Protein AF-A0A534SXE3-F1 (afdb_monomer)

Nearest PDB structures (foldseek):
  2rau-assembly1_A  TM=5.179E-01  e=3.278E-02  Saccharolobus solfataricus P2
  8pzg-assembly2_B  TM=5.056E-01  e=7.813E-01  metagenome
  5yzo-assembly1_D  TM=5.371E-01  e=2.601E+00  Deinococcus radiodurans R1 = ATCC 13939 = DSM 20539
  5cml-assembly1_A  TM=5.671E-01  e=4.028E+00  Rhodothermus marinus
  6ikg-assembly1_D  TM=4.884E-01  e=5.906E+00  Deinococcus radiodurans R1 = ATCC 13939 = DSM 20539

Foldseek 3Di:
DQCVLCVVVVHDDDDDDQADPVLVQWQCPQLVVCLVVLNLVSLCCQQCVVLLVHDNDVVCCVPVNHHTDDDWQLRPLVLLQCALVVLLVSVVVRLVVVQVVDPPLAAEQEAAACSLQSQLQNQLFFPPLVPPDDTDGSLVSYLEYEYEQYQNFFPDDDDWDPLWLQQLQLSNQAFSSLLSNDVVAQTGGSVSPQGDDQVCLCPSQPPPRVSGTDGRDGQFDFDDDVPATPDALSLLSLLSSLLSCCLPFQFPDWRQQQDAPPDPQSHNCSRPRNNVNLCVLDHTAGSCSSVCLQQDQPHPNCVRVVQSHFQFAAFDDQDPNHTGGQGPPNDDGDVVQFDAQDDFDFDPPGAQHGTADRFFHPNLVSCQSRPDSHRSPSGNGHGPSNCSQKWQWFAPDQCWGAIPHIQGGHIFHHPPGDRSRRSNVRMDGDRQDCCCNCVVVVPSVNGGSNCQQVNQHAYEYEHECNENQNACLSNVSSQVSYHFHPAPQAQSPFGQFNACQVVHVRYGDGSDSHRRHHYYYQYNGGSCCLPRGDDDPSNPNNPVVSVVSVSSRD

pLDDT: mean 91.77, std 8.36, range [48.28, 98.69]

Structure (mmCIF, N/CA/C/O backbone):
data_AF-A0A534SXE3-F1
#
_entry.id   AF-A0A534SXE3-F1
#
loop_
_atom_site.group_PDB
_atom_site.id
_atom_site.type_symbol
_atom_site.label_atom_id
_atom_site.label_alt_id
_atom_site.label_comp_id
_atom_site.label_asym_id
_atom_site.label_entity_id
_atom_site.label_seq_id
_atom_site.pdbx_PDB_ins_code
_atom_site.Cartn_x
_atom_site.Cartn_y
_atom_site.Cartn_z
_atom_site.occupancy
_atom_site.B_iso_or_equiv
_atom_site.auth_seq_id
_atom_site.auth_comp_id
_atom_site.auth_asym_id
_atom_site.auth_atom_id
_atom_site.pdbx_PDB_model_num
ATOM 1 N N . MET A 1 1 ? 13.549 -15.861 1.472 1.00 48.28 1 MET A N 1
ATOM 2 C CA . MET A 1 1 ? 14.077 -15.526 2.813 1.00 48.28 1 MET A CA 1
ATOM 3 C C . MET A 1 1 ? 13.264 -16.150 3.933 1.00 48.28 1 MET A C 1
ATOM 5 O O . MET A 1 1 ? 13.771 -17.078 4.537 1.00 48.28 1 MET A O 1
ATOM 9 N N . ILE A 1 2 ? 12.009 -15.732 4.151 1.00 55.50 2 ILE A N 1
ATOM 10 C CA . ILE A 1 2 ? 11.104 -16.307 5.165 1.00 55.50 2 ILE A CA 1
ATOM 11 C C . ILE A 1 2 ? 11.149 -17.856 5.134 1.00 55.50 2 ILE A C 1
ATOM 13 O O . ILE A 1 2 ? 11.570 -18.442 6.128 1.00 55.50 2 ILE A O 1
ATOM 17 N N . PRO A 1 3 ? 10.911 -18.545 3.996 1.00 55.59 3 PRO A N 1
ATOM 18 C CA . PRO A 1 3 ? 10.912 -20.014 3.959 1.00 55.59 3 PRO A CA 1
ATOM 19 C C . PRO A 1 3 ? 12.196 -20.701 4.457 1.00 55.59 3 PRO A C 1
ATOM 21 O O . PRO A 1 3 ? 12.109 -21.744 5.094 1.00 55.59 3 PRO A O 1
ATOM 24 N N . GLY A 1 4 ? 13.380 -20.138 4.183 1.00 53.12 4 GLY A N 1
ATOM 25 C CA . GLY A 1 4 ? 14.660 -20.752 4.556 1.00 53.12 4 GLY A CA 1
ATOM 26 C C . GLY A 1 4 ? 14.903 -20.715 6.064 1.00 53.12 4 GLY A C 1
ATOM 27 O O . GLY A 1 4 ? 15.226 -21.737 6.663 1.00 53.12 4 GLY A O 1
ATOM 28 N N . ALA A 1 5 ? 14.646 -19.567 6.689 1.00 57.00 5 ALA A N 1
ATOM 29 C CA . ALA A 1 5 ? 14.820 -19.403 8.126 1.00 57.00 5 ALA A CA 1
ATOM 30 C C . ALA A 1 5 ? 13.822 -20.229 8.958 1.00 57.00 5 ALA A C 1
ATOM 32 O O . ALA A 1 5 ? 14.201 -20.812 9.974 1.00 57.00 5 ALA A O 1
ATOM 33 N N . PHE A 1 6 ? 12.566 -20.358 8.507 1.00 67.06 6 PHE A N 1
ATOM 34 C CA . PHE A 1 6 ? 11.585 -21.211 9.195 1.00 67.06 6 PHE A CA 1
ATOM 35 C C . PHE A 1 6 ? 11.968 -22.692 9.148 1.00 67.06 6 PHE A C 1
ATOM 37 O O . PHE A 1 6 ? 11.770 -23.404 10.133 1.00 67.06 6 PHE A O 1
ATOM 44 N N . VAL A 1 7 ? 12.580 -23.146 8.048 1.00 63.06 7 VAL A N 1
ATOM 45 C CA . VAL A 1 7 ? 13.113 -24.511 7.943 1.00 63.06 7 VAL A CA 1
ATOM 46 C C . VAL A 1 7 ? 14.243 -24.738 8.950 1.00 63.06 7 VAL A C 1
ATOM 48 O O . VAL A 1 7 ? 14.254 -25.773 9.618 1.00 63.06 7 VAL A O 1
ATOM 51 N N . GLU A 1 8 ? 15.157 -23.778 9.117 1.00 65.75 8 GLU A N 1
ATOM 52 C CA . GLU A 1 8 ? 16.235 -23.867 10.117 1.00 65.75 8 GLU A CA 1
ATOM 53 C C . GLU A 1 8 ? 15.707 -23.946 11.558 1.00 65.75 8 GLU A C 1
ATOM 55 O O . GLU A 1 8 ? 16.319 -24.589 12.412 1.00 65.75 8 GLU A O 1
ATOM 60 N N . GLN A 1 9 ? 14.540 -23.356 11.818 1.00 68.44 9 GLN A N 1
ATOM 61 C CA . GLN A 1 9 ? 13.858 -23.378 13.116 1.00 68.44 9 GLN A CA 1
ATOM 62 C C . GLN A 1 9 ? 12.876 -24.552 13.273 1.00 68.44 9 GLN A C 1
ATOM 64 O O . GLN A 1 9 ? 12.181 -24.646 14.281 1.00 68.44 9 GLN A O 1
ATOM 69 N N . GLY A 1 10 ? 12.816 -25.472 12.304 1.00 75.00 10 GLY A N 1
ATOM 70 C CA . GLY A 1 10 ? 11.970 -26.667 12.372 1.00 75.00 10 GLY A CA 1
ATOM 71 C C . GLY A 1 10 ? 10.471 -26.406 12.186 1.00 75.00 10 GLY A C 1
ATOM 72 O O . GLY A 1 10 ? 9.661 -27.284 12.489 1.00 75.00 10 GLY A O 1
ATOM 73 N N . LEU A 1 11 ? 10.094 -25.230 11.679 1.00 77.38 11 LEU A N 1
ATOM 74 C CA . LEU A 1 11 ? 8.716 -24.875 11.356 1.00 77.38 11 LEU A CA 1
ATOM 75 C C . LEU A 1 11 ? 8.394 -25.257 9.905 1.00 77.38 11 LEU A C 1
ATOM 77 O O . LEU A 1 11 ? 9.184 -25.039 8.987 1.00 77.38 11 LEU A O 1
ATOM 81 N N . VAL A 1 12 ? 7.197 -25.807 9.688 1.00 82.38 12 VAL A N 1
ATOM 82 C CA . VAL A 1 12 ? 6.629 -25.975 8.344 1.00 82.38 12 VAL A CA 1
ATOM 83 C C . VAL A 1 12 ? 5.693 -24.801 8.105 1.00 82.38 12 VAL A C 1
ATOM 85 O O . VAL A 1 12 ? 4.604 -24.757 8.675 1.00 82.38 12 VAL A O 1
ATOM 88 N N . LEU A 1 13 ? 6.141 -23.846 7.293 1.00 84.44 13 LEU A N 1
ATOM 89 C CA . LEU A 1 13 ? 5.366 -22.669 6.922 1.00 84.44 13 LEU A CA 1
ATOM 90 C C . LEU A 1 13 ? 4.881 -22.794 5.479 1.00 84.44 13 LEU A C 1
ATOM 92 O O . LEU A 1 13 ? 5.669 -23.061 4.573 1.00 84.44 13 LEU A O 1
ATOM 96 N N . GLU A 1 14 ? 3.596 -22.533 5.276 1.00 87.56 14 GLU A N 1
ATOM 97 C CA . GLU A 1 14 ? 3.008 -22.316 3.960 1.00 87.56 14 GLU A CA 1
ATOM 98 C C . GLU A 1 14 ? 2.609 -20.843 3.854 1.00 87.56 14 GLU A C 1
ATOM 100 O O . GLU A 1 14 ? 1.950 -20.311 4.748 1.00 87.56 14 GLU A O 1
ATOM 105 N N . ILE A 1 15 ? 3.054 -20.166 2.796 1.00 87.12 15 ILE A N 1
ATOM 106 C CA . ILE A 1 15 ? 2.800 -18.737 2.589 1.00 87.12 15 ILE A CA 1
ATOM 107 C C . ILE A 1 15 ? 1.765 -18.604 1.485 1.00 87.12 15 ILE A C 1
ATOM 109 O O . ILE A 1 15 ? 1.988 -19.052 0.364 1.00 87.12 15 ILE A O 1
ATOM 113 N N . TRP A 1 16 ? 0.656 -17.960 1.819 1.00 89.38 16 TRP A N 1
ATOM 114 C CA . TRP A 1 16 ? -0.415 -17.641 0.891 1.00 89.38 16 TRP A CA 1
ATOM 115 C C . TRP A 1 16 ? -0.392 -16.137 0.653 1.00 89.38 16 TRP A C 1
ATOM 117 O O . TRP A 1 16 ? -0.342 -15.360 1.608 1.00 89.38 16 TRP A O 1
ATOM 127 N N . ALA A 1 17 ? -0.416 -15.729 -0.611 1.00 83.25 17 ALA A N 1
ATOM 128 C CA . ALA A 1 17 ? -0.511 -14.328 -0.984 1.00 83.25 17 ALA A CA 1
ATOM 129 C C . ALA A 1 17 ? -1.948 -14.006 -1.402 1.00 83.25 17 ALA A C 1
ATOM 131 O O . ALA A 1 17 ? -2.598 -14.785 -2.101 1.00 83.25 17 ALA A O 1
ATOM 132 N N . TYR A 1 18 ? -2.438 -12.850 -0.967 1.00 83.69 18 TYR A N 1
ATOM 133 C CA . TYR A 1 18 ? -3.643 -12.254 -1.522 1.00 83.69 18 TYR A CA 1
ATOM 134 C C . TYR A 1 18 ? -3.241 -11.416 -2.739 1.00 83.69 18 TYR A C 1
ATOM 136 O O . TYR A 1 18 ? -2.592 -10.383 -2.586 1.00 83.69 18 TYR A O 1
ATOM 144 N N . ASP A 1 19 ? -3.634 -11.876 -3.925 1.00 81.12 19 ASP A N 1
ATOM 145 C CA . ASP A 1 19 ? -3.498 -11.129 -5.174 1.00 81.12 19 ASP A CA 1
ATOM 146 C C . ASP A 1 19 ? -4.669 -10.150 -5.330 1.00 81.12 19 ASP A C 1
ATOM 148 O O . ASP A 1 19 ? -5.841 -10.535 -5.221 1.00 81.12 19 ASP A O 1
ATOM 152 N N . ARG A 1 20 ? -4.382 -8.866 -5.563 1.00 82.81 20 ARG A N 1
ATOM 153 C CA . ARG A 1 20 ? -5.440 -7.856 -5.665 1.00 82.81 20 ARG A CA 1
ATOM 154 C C . ARG A 1 20 ? -6.196 -8.019 -6.974 1.00 82.81 20 ARG A C 1
ATOM 156 O O . ARG A 1 20 ? -5.620 -8.248 -8.029 1.00 82.81 20 ARG A O 1
ATOM 163 N N . ARG A 1 21 ? -7.505 -7.742 -6.954 1.00 87.00 21 ARG A N 1
ATOM 164 C CA . ARG A 1 21 ? -8.345 -7.730 -8.174 1.00 87.00 21 ARG A CA 1
ATOM 165 C C . ARG A 1 21 ? -7.786 -6.852 -9.299 1.00 87.00 21 ARG A C 1
ATOM 167 O O . ARG A 1 21 ? -8.049 -7.114 -10.467 1.00 87.00 21 ARG A O 1
ATOM 174 N N . THR A 1 22 ? -7.057 -5.800 -8.941 1.00 84.94 22 THR A N 1
ATOM 175 C CA . THR A 1 22 ? -6.398 -4.860 -9.856 1.00 84.94 22 THR A CA 1
ATOM 176 C C . THR A 1 22 ? -5.328 -5.517 -10.713 1.00 84.94 22 THR A C 1
ATOM 178 O O . THR A 1 22 ? -5.100 -5.059 -11.826 1.00 84.94 22 THR A O 1
ATOM 181 N N . ASN A 1 23 ? -4.736 -6.609 -10.242 1.00 83.44 23 ASN A N 1
ATOM 182 C CA . ASN A 1 23 ? -3.618 -7.272 -10.905 1.00 83.44 23 ASN A CA 1
ATOM 183 C C . ASN A 1 23 ? -4.120 -8.073 -12.111 1.00 83.44 23 ASN A C 1
ATOM 185 O O . ASN A 1 23 ? -3.445 -8.199 -13.120 1.00 83.44 23 ASN A O 1
ATOM 189 N N . GLN A 1 24 ? -5.400 -8.457 -12.093 1.00 86.19 24 GLN A N 1
ATOM 190 C CA . GLN A 1 24 ? -6.102 -9.037 -13.241 1.00 86.19 24 GLN A CA 1
ATOM 191 C C . GLN A 1 24 ? -6.325 -8.037 -14.396 1.00 86.19 24 GLN A C 1
ATOM 193 O O . GLN A 1 24 ? -6.834 -8.418 -15.450 1.00 86.19 24 GLN A O 1
ATOM 198 N N . LEU A 1 25 ? -6.003 -6.752 -14.201 1.00 88.50 25 LEU A N 1
ATOM 199 C CA . LEU A 1 25 ? -6.003 -5.734 -15.258 1.00 88.50 25 LEU A CA 1
ATOM 200 C C . LEU A 1 25 ? -4.629 -5.579 -15.914 1.00 88.50 25 LEU A C 1
ATOM 202 O O . LEU A 1 25 ? -4.527 -4.910 -16.942 1.00 88.50 25 LEU A O 1
ATOM 206 N N . GLU A 1 26 ? -3.587 -6.163 -15.324 1.00 87.38 26 GLU A N 1
ATOM 207 C CA . GLU A 1 26 ? -2.242 -6.168 -15.880 1.00 87.38 26 GLU A CA 1
ATOM 208 C C . GLU A 1 26 ? -2.205 -7.146 -17.058 1.00 87.38 26 GLU A C 1
ATOM 210 O O . GLU A 1 26 ? -2.544 -8.325 -16.945 1.00 87.38 26 GLU A O 1
ATOM 215 N N . ASP A 1 27 ? -1.813 -6.652 -18.227 1.00 90.75 27 ASP A N 1
ATOM 216 C CA . ASP A 1 27 ? -1.721 -7.470 -19.430 1.00 90.75 27 ASP A CA 1
ATOM 217 C C . ASP A 1 27 ? -0.323 -8.079 -19.557 1.00 90.75 27 ASP A C 1
ATOM 219 O O . ASP A 1 27 ? 0.555 -7.562 -20.255 1.00 90.75 27 ASP A O 1
ATOM 223 N N . ARG A 1 28 ? -0.118 -9.175 -18.824 1.00 89.56 28 ARG A N 1
ATOM 224 C CA . ARG A 1 28 ? 1.209 -9.756 -18.576 1.00 89.56 28 ARG A CA 1
ATOM 225 C C . ARG A 1 28 ? 1.628 -10.840 -19.559 1.00 89.56 28 ARG A C 1
ATOM 227 O O . ARG A 1 28 ? 2.794 -11.184 -19.612 1.00 89.56 28 ARG A O 1
ATOM 234 N N . VAL A 1 29 ? 0.740 -11.285 -20.449 1.00 92.94 29 VAL A N 1
ATOM 235 C CA . VAL A 1 29 ? 0.995 -12.444 -21.331 1.00 92.94 29 VAL A CA 1
ATOM 236 C C . VAL A 1 29 ? 2.317 -12.353 -22.109 1.00 92.94 29 VAL A C 1
ATOM 238 O O . VAL A 1 29 ? 2.996 -13.360 -22.291 1.00 92.94 29 VAL A O 1
ATOM 241 N N . GLY A 1 30 ? 2.690 -11.174 -22.616 1.00 94.56 30 GLY A N 1
ATOM 242 C CA . GLY A 1 30 ? 3.980 -11.000 -23.296 1.00 94.56 30 GLY A CA 1
ATOM 243 C C . GLY A 1 30 ? 5.178 -10.876 -22.352 1.00 94.56 30 GLY A C 1
ATOM 244 O O . GLY A 1 30 ? 6.283 -11.247 -22.745 1.00 94.56 30 GLY A O 1
ATOM 245 N N . LEU A 1 31 ? 4.961 -10.412 -21.120 1.00 92.75 31 LEU A N 1
ATOM 246 C CA . LEU A 1 31 ? 5.963 -10.393 -20.054 1.00 92.75 31 LEU A CA 1
ATOM 247 C C . LEU A 1 31 ? 6.255 -11.815 -19.562 1.00 92.75 31 LEU A C 1
ATOM 249 O O . LEU A 1 31 ? 7.421 -12.177 -19.525 1.00 92.75 31 LEU A O 1
ATOM 253 N N . ASP A 1 32 ? 5.250 -12.677 -19.386 1.00 93.25 32 ASP A N 1
ATOM 254 C CA . ASP A 1 32 ? 5.457 -14.093 -19.027 1.00 93.25 32 ASP A CA 1
ATOM 255 C C . ASP A 1 32 ? 6.287 -14.828 -20.103 1.00 93.25 32 ASP A C 1
ATOM 257 O O . ASP A 1 32 ? 7.147 -15.668 -19.834 1.00 93.25 32 ASP A O 1
ATOM 261 N N . ILE A 1 33 ? 6.049 -14.497 -21.380 1.00 95.81 33 ILE A N 1
ATOM 262 C CA . ILE A 1 33 ? 6.813 -15.011 -22.528 1.00 95.81 33 ILE A CA 1
ATOM 263 C C . ILE A 1 33 ? 8.265 -14.513 -22.506 1.00 95.81 33 ILE A C 1
ATOM 265 O O . ILE A 1 33 ? 9.160 -15.272 -22.907 1.00 95.81 33 ILE A O 1
ATOM 269 N N . SER A 1 34 ? 8.469 -13.255 -22.108 1.00 95.31 34 SER A N 1
ATOM 270 C CA . SER A 1 34 ? 9.768 -12.592 -21.967 1.00 95.31 34 SER A CA 1
ATOM 271 C C . SER A 1 34 ? 10.557 -13.184 -20.795 1.00 95.31 34 SER A C 1
ATOM 273 O O . SER A 1 34 ? 11.693 -13.611 -21.003 1.00 95.31 34 SER A O 1
ATOM 275 N N . GLU A 1 35 ? 9.931 -13.338 -19.624 1.00 93.81 35 GLU A N 1
ATOM 276 C CA . GLU A 1 35 ? 10.469 -14.011 -18.436 1.00 93.81 35 GLU A CA 1
ATOM 277 C C . GLU A 1 35 ? 10.891 -15.443 -18.771 1.00 93.81 35 GLU A C 1
ATOM 279 O O . GLU A 1 35 ? 12.049 -15.812 -18.578 1.00 93.81 35 GLU A O 1
ATOM 284 N N . ALA A 1 36 ? 9.993 -16.248 -19.352 1.00 94.56 36 ALA A N 1
ATOM 285 C CA . ALA A 1 36 ? 10.265 -17.654 -19.658 1.00 94.56 36 ALA A CA 1
ATOM 286 C C . ALA A 1 36 ? 11.438 -17.859 -20.636 1.00 94.56 36 ALA A C 1
ATOM 288 O O . ALA A 1 36 ? 11.966 -18.969 -20.761 1.00 94.56 36 ALA A O 1
ATOM 289 N N . ARG A 1 37 ? 11.828 -16.809 -21.367 1.00 95.19 37 ARG A N 1
ATOM 290 C CA . ARG A 1 37 ? 12.974 -16.801 -22.285 1.00 95.19 37 ARG A CA 1
ATOM 291 C C . ARG A 1 37 ? 14.192 -16.078 -21.730 1.00 95.19 37 ARG A C 1
ATOM 293 O O . ARG A 1 37 ? 15.254 -16.214 -22.333 1.00 95.19 37 ARG A O 1
ATOM 300 N N . LEU A 1 38 ? 14.035 -15.333 -20.636 1.00 94.88 38 LEU A N 1
ATOM 301 C CA . LEU A 1 38 ? 14.979 -14.317 -20.177 1.00 94.88 38 LEU A CA 1
ATOM 302 C C . LEU A 1 38 ? 15.396 -13.380 -21.323 1.00 94.88 38 LEU A C 1
ATOM 304 O O . LEU A 1 38 ? 16.577 -13.110 -21.521 1.00 94.88 38 LEU A O 1
ATOM 308 N N . ASP A 1 39 ? 14.417 -12.934 -22.117 1.00 97.19 39 ASP A N 1
ATOM 309 C CA . ASP A 1 39 ? 14.646 -12.050 -23.264 1.00 97.19 39 ASP A CA 1
ATOM 310 C C . ASP A 1 39 ? 13.921 -10.711 -23.060 1.00 97.19 39 ASP A C 1
ATOM 312 O O . ASP A 1 39 ? 12.710 -10.628 -23.305 1.00 97.19 39 ASP A O 1
ATOM 316 N N . PRO A 1 40 ? 14.631 -9.650 -22.636 1.00 96.69 40 PRO A N 1
ATOM 317 C CA . PRO A 1 40 ? 14.022 -8.366 -22.314 1.00 96.69 40 PRO A CA 1
ATOM 318 C C . PRO A 1 40 ? 13.522 -7.618 -23.559 1.00 96.69 40 PRO A C 1
ATOM 320 O O . PRO A 1 40 ? 12.646 -6.760 -23.441 1.00 96.69 40 PRO A O 1
ATOM 323 N N . TYR A 1 41 ? 14.007 -7.950 -24.764 1.00 97.62 41 TYR A N 1
ATOM 324 C CA . TYR A 1 41 ? 13.530 -7.323 -26.002 1.00 97.62 41 TYR A CA 1
ATOM 325 C C . TYR A 1 41 ? 12.097 -7.738 -26.335 1.00 97.62 41 TYR A C 1
ATOM 327 O O . TYR A 1 41 ? 11.331 -6.919 -26.845 1.00 97.62 41 TYR A O 1
ATOM 335 N N . VAL A 1 42 ? 11.705 -8.969 -25.984 1.00 98.06 42 VAL A N 1
ATOM 336 C CA . VAL A 1 42 ? 10.309 -9.417 -26.088 1.00 98.06 42 VAL A CA 1
ATOM 337 C C . VAL A 1 42 ? 9.412 -8.580 -25.173 1.00 98.06 42 VAL A C 1
ATOM 339 O O . VAL A 1 42 ? 8.356 -8.125 -25.611 1.00 98.06 42 VAL A O 1
ATOM 342 N N . GLY A 1 43 ? 9.844 -8.322 -23.934 1.00 96.12 43 GLY A N 1
ATOM 343 C CA . GLY A 1 43 ? 9.123 -7.471 -22.985 1.00 96.12 43 GLY A CA 1
ATOM 344 C C . GLY A 1 43 ? 9.032 -6.017 -23.458 1.00 96.12 43 GLY A C 1
ATOM 345 O O . GLY A 1 43 ? 7.959 -5.415 -23.425 1.00 96.12 43 GLY A O 1
ATOM 346 N N . LEU A 1 44 ? 10.125 -5.463 -23.991 1.00 97.75 44 LEU A N 1
ATOM 347 C CA . LEU A 1 44 ? 10.141 -4.114 -24.560 1.00 97.75 44 LEU A CA 1
ATOM 348 C C . LEU A 1 44 ? 9.176 -3.977 -25.752 1.00 97.75 44 LEU A C 1
ATOM 350 O O . LEU A 1 44 ? 8.410 -3.013 -25.812 1.00 97.75 44 LEU A O 1
ATOM 354 N N . ASP A 1 45 ? 9.189 -4.927 -26.696 1.00 98.31 45 ASP A N 1
ATOM 355 C CA . ASP A 1 45 ? 8.271 -4.915 -27.842 1.00 98.31 45 ASP A CA 1
ATOM 356 C C . ASP A 1 45 ? 6.816 -5.121 -27.408 1.00 98.31 45 ASP A C 1
ATOM 358 O O . ASP A 1 45 ? 5.921 -4.432 -27.908 1.00 98.31 45 ASP A O 1
ATOM 362 N N . TRP A 1 46 ? 6.577 -6.005 -26.436 1.00 97.69 46 TRP A N 1
ATOM 363 C CA . TRP A 1 46 ? 5.255 -6.221 -25.856 1.00 97.69 46 TRP A CA 1
ATOM 364 C C . TRP A 1 46 ? 4.658 -4.933 -25.287 1.00 97.69 46 TRP A C 1
ATOM 366 O O . TRP A 1 46 ? 3.511 -4.613 -25.604 1.00 97.69 46 TRP A O 1
ATOM 376 N N . LEU A 1 47 ? 5.427 -4.191 -24.485 1.00 96.12 47 LEU A N 1
ATOM 377 C CA . LEU A 1 47 ? 4.939 -2.999 -23.790 1.00 96.12 47 LEU A CA 1
ATOM 378 C C . LEU A 1 47 ? 4.915 -1.750 -24.679 1.00 96.12 47 LEU A C 1
ATOM 380 O O . LEU A 1 47 ? 3.938 -1.002 -24.646 1.00 96.12 47 LEU A O 1
ATOM 384 N N . PHE A 1 48 ? 5.974 -1.510 -25.461 1.00 97.50 48 PHE A N 1
ATOM 385 C CA . PHE A 1 48 ? 6.231 -0.210 -26.106 1.00 97.50 48 PHE A CA 1
ATOM 386 C C . PHE A 1 48 ? 6.615 -0.307 -27.586 1.00 97.50 48 PHE A C 1
ATOM 388 O O . PHE A 1 48 ? 6.978 0.692 -28.213 1.00 97.50 48 PHE A O 1
ATOM 395 N N . GLY A 1 49 ? 6.538 -1.494 -28.190 1.00 97.25 49 GLY A N 1
ATOM 396 C CA . GLY A 1 49 ? 6.982 -1.692 -29.567 1.00 97.25 49 GLY A CA 1
ATOM 397 C C . GLY A 1 49 ? 6.227 -0.860 -30.605 1.00 97.25 49 GLY A C 1
ATOM 398 O O . GLY A 1 49 ? 6.771 -0.566 -31.667 1.00 97.25 49 GLY A O 1
ATOM 399 N N . THR A 1 50 ? 4.993 -0.430 -30.317 1.00 96.38 50 THR A N 1
ATOM 400 C CA . THR A 1 50 ? 4.239 0.472 -31.204 1.00 96.38 50 THR A CA 1
ATOM 401 C C . THR A 1 50 ? 4.860 1.867 -31.226 1.00 96.38 50 THR A C 1
ATOM 403 O O . THR A 1 50 ? 5.137 2.395 -32.302 1.00 96.38 50 THR A O 1
ATOM 406 N N . GLU A 1 51 ? 5.112 2.447 -30.055 1.00 96.75 51 GLU A N 1
ATOM 407 C CA . GLU A 1 51 ? 5.737 3.757 -29.873 1.00 96.75 51 GLU A CA 1
ATOM 408 C C . GLU A 1 51 ? 7.172 3.787 -30.421 1.00 96.75 51 GLU A C 1
ATOM 410 O O . GLU A 1 51 ? 7.621 4.810 -30.942 1.00 96.75 51 GLU A O 1
ATOM 415 N N . LEU A 1 52 ? 7.861 2.646 -30.359 1.00 97.00 52 LEU A N 1
ATOM 416 C CA . LEU A 1 52 ? 9.223 2.449 -30.862 1.00 97.00 52 LEU A CA 1
ATOM 417 C C . LEU A 1 52 ? 9.287 2.075 -32.353 1.00 97.00 52 LEU A C 1
ATOM 419 O O . LEU A 1 52 ? 10.379 1.996 -32.919 1.00 97.00 52 LEU A O 1
ATOM 423 N N . GLY A 1 53 ? 8.144 1.846 -33.010 1.00 96.56 53 GLY A N 1
ATOM 424 C CA . GLY A 1 53 ? 8.084 1.463 -34.425 1.00 96.56 53 GLY A CA 1
ATOM 425 C C . GLY A 1 53 ? 8.659 0.074 -34.729 1.00 96.56 53 GLY A C 1
ATOM 426 O O . GLY A 1 53 ? 9.090 -0.180 -35.856 1.00 96.56 53 GLY A O 1
ATOM 427 N N . LEU A 1 54 ? 8.680 -0.822 -33.741 1.00 96.81 54 LEU A N 1
ATOM 428 C CA . LEU A 1 54 ? 9.180 -2.186 -33.882 1.00 96.81 54 LEU A CA 1
ATOM 429 C C . LEU A 1 54 ? 8.217 -3.041 -34.711 1.00 96.81 54 LEU A C 1
ATOM 431 O O . LEU A 1 54 ? 6.993 -2.867 -34.687 1.00 96.81 54 LEU A O 1
ATOM 435 N N . THR A 1 55 ? 8.776 -4.008 -35.435 1.00 96.75 55 THR A N 1
ATOM 436 C CA . THR A 1 55 ? 7.976 -5.119 -35.967 1.00 96.75 55 THR A CA 1
ATOM 437 C C . THR A 1 55 ? 7.643 -6.050 -34.810 1.00 96.75 55 THR A C 1
ATOM 439 O O . THR A 1 55 ? 8.528 -6.310 -34.005 1.00 96.75 55 THR A O 1
ATOM 442 N N . LEU A 1 56 ? 6.399 -6.537 -34.744 1.00 98.19 56 LEU A N 1
ATOM 443 C CA . LEU A 1 56 ? 5.987 -7.467 -33.693 1.00 98.19 56 LEU A CA 1
ATOM 444 C C . LEU A 1 56 ? 6.901 -8.698 -33.696 1.00 98.19 56 LEU A C 1
ATOM 446 O O . LEU A 1 56 ? 7.050 -9.347 -34.738 1.00 98.19 56 LEU A O 1
ATOM 450 N N . ASP A 1 57 ? 7.485 -9.002 -32.542 1.00 98.25 57 ASP A N 1
ATOM 451 C CA . ASP A 1 57 ? 8.404 -10.111 -32.354 1.00 98.25 57 ASP A CA 1
ATOM 452 C C . ASP A 1 57 ? 7.745 -11.423 -32.815 1.00 98.25 57 ASP A C 1
ATOM 454 O O . ASP A 1 57 ? 6.568 -11.661 -32.513 1.00 98.25 57 ASP A O 1
ATOM 458 N N . PRO A 1 58 ? 8.455 -12.302 -33.550 1.00 98.31 58 PRO A N 1
ATOM 459 C CA . PRO A 1 58 ? 7.886 -13.554 -34.039 1.00 98.31 58 PRO A CA 1
ATOM 460 C C . PRO A 1 58 ? 7.260 -14.430 -32.950 1.00 98.31 58 PRO A C 1
ATOM 462 O O . PRO A 1 58 ? 6.291 -15.139 -33.223 1.00 98.31 58 PRO A O 1
ATOM 465 N N . VAL A 1 59 ? 7.785 -14.395 -31.724 1.00 97.88 59 VAL A N 1
ATOM 466 C CA . VAL A 1 59 ? 7.234 -15.130 -30.585 1.00 97.88 59 VAL A CA 1
ATOM 467 C C . VAL A 1 59 ? 5.915 -14.517 -30.127 1.00 97.88 59 VAL A C 1
ATOM 469 O O . VAL A 1 59 ? 4.959 -15.257 -29.886 1.00 97.88 59 VAL A O 1
ATOM 472 N N . LEU A 1 60 ? 5.826 -13.187 -30.051 1.00 98.19 60 LEU A N 1
ATOM 473 C CA . LEU A 1 60 ? 4.570 -12.502 -29.742 1.00 98.19 60 LEU A CA 1
ATOM 474 C C . LEU A 1 60 ? 3.544 -12.729 -30.856 1.00 98.19 60 LEU A C 1
ATOM 476 O O . LEU A 1 60 ? 2.385 -13.011 -30.564 1.00 98.19 60 LEU A O 1
ATOM 480 N N . ALA A 1 61 ? 3.968 -12.696 -32.122 1.00 98.06 61 ALA A N 1
ATOM 481 C CA . ALA A 1 61 ? 3.129 -12.998 -33.280 1.00 98.06 61 ALA A CA 1
ATOM 482 C C . ALA A 1 61 ? 2.604 -14.447 -33.272 1.00 98.06 61 ALA A C 1
ATOM 484 O O . ALA A 1 61 ? 1.456 -14.692 -33.639 1.00 98.06 61 ALA A O 1
ATOM 485 N N . ALA A 1 62 ? 3.426 -15.410 -32.845 1.00 97.50 62 ALA A N 1
ATOM 486 C CA . ALA A 1 62 ? 3.036 -16.815 -32.724 1.00 97.50 62 ALA A CA 1
ATOM 487 C C . ALA A 1 62 ? 2.169 -17.107 -31.484 1.00 97.50 62 ALA A C 1
ATOM 489 O O . ALA A 1 62 ? 1.433 -18.094 -31.483 1.00 97.50 62 ALA A O 1
ATOM 490 N N . GLY A 1 63 ? 2.281 -16.286 -30.436 1.00 95.94 63 GLY A N 1
ATOM 491 C CA . GLY A 1 63 ? 1.509 -16.387 -29.199 1.00 95.94 63 GLY A CA 1
ATOM 492 C C . GLY A 1 63 ? 0.277 -15.471 -29.206 1.00 95.94 63 GLY A C 1
ATOM 493 O O . GLY A 1 63 ? -0.691 -15.768 -29.909 1.00 95.94 63 GLY A O 1
ATOM 494 N N . PRO A 1 64 ? 0.266 -14.374 -28.420 1.00 96.38 64 PRO A N 1
ATOM 495 C CA . PRO A 1 64 ? -0.900 -13.494 -28.289 1.00 96.38 64 PRO A CA 1
ATOM 496 C C . PRO A 1 64 ? -1.270 -12.745 -29.584 1.00 96.38 64 PRO A C 1
ATOM 498 O O . PRO A 1 64 ? -2.395 -12.262 -29.707 1.00 96.38 64 PRO A O 1
ATOM 501 N N . ASN A 1 65 ? -0.344 -12.644 -30.543 1.00 97.62 65 ASN A N 1
ATOM 502 C CA . ASN A 1 65 ? -0.470 -11.931 -31.816 1.00 97.62 65 ASN A CA 1
ATOM 503 C C . ASN A 1 65 ? -0.963 -10.478 -31.667 1.00 97.62 65 ASN A C 1
ATOM 505 O O . ASN A 1 65 ? -1.785 -9.987 -32.444 1.00 97.62 65 ASN A O 1
ATOM 509 N N . ARG A 1 66 ? -0.482 -9.804 -30.618 1.00 97.56 66 ARG A N 1
ATOM 510 C CA . ARG A 1 66 ? -0.764 -8.406 -30.267 1.00 97.56 66 ARG A CA 1
ATOM 511 C C . ARG A 1 66 ? 0.320 -7.879 -29.319 1.00 97.56 66 ARG A C 1
ATOM 513 O O . ARG A 1 66 ? 1.221 -8.627 -28.952 1.00 97.56 66 ARG A O 1
ATOM 520 N N . ARG A 1 67 ? 0.193 -6.614 -28.920 1.00 96.94 67 ARG A N 1
ATOM 521 C CA . ARG A 1 67 ? 0.952 -5.975 -27.832 1.00 96.94 67 ARG A CA 1
ATOM 522 C C . ARG A 1 67 ? 0.076 -5.768 -26.596 1.00 96.94 67 ARG A C 1
ATOM 524 O O . ARG A 1 67 ? -1.133 -6.030 -26.664 1.00 96.94 67 ARG A O 1
ATOM 531 N N . ALA A 1 68 ? 0.694 -5.302 -25.514 1.00 95.00 68 ALA A N 1
ATOM 532 C CA . ALA A 1 68 ? 0.048 -4.996 -24.247 1.00 95.00 68 ALA A CA 1
ATOM 533 C C . ALA A 1 68 ? -1.086 -3.974 -24.401 1.00 95.00 68 ALA A C 1
ATOM 535 O O . ALA A 1 68 ? -1.013 -3.039 -25.205 1.00 95.00 68 ALA A O 1
ATOM 536 N N . VAL A 1 69 ? -2.124 -4.138 -23.587 1.00 93.19 69 VAL A N 1
ATOM 537 C CA . VAL A 1 69 ? -3.208 -3.176 -23.408 1.00 93.19 69 VAL A CA 1
ATOM 538 C C . VAL A 1 69 ? -3.065 -2.536 -22.035 1.00 93.19 69 VAL A C 1
ATOM 540 O O . VAL A 1 69 ? -3.098 -3.217 -21.016 1.00 93.19 69 VAL A O 1
ATOM 543 N N . PHE A 1 70 ? -2.958 -1.209 -22.017 1.00 91.06 70 PHE A N 1
ATOM 544 C CA . PHE A 1 70 ? -3.059 -0.411 -20.801 1.00 91.06 70 PHE A CA 1
ATOM 545 C C . PHE A 1 70 ? -4.427 0.259 -20.762 1.00 91.06 70 PHE A C 1
ATOM 547 O O . PHE A 1 70 ? -4.842 0.870 -21.746 1.00 91.06 70 PHE A O 1
ATOM 554 N N . TYR A 1 71 ? -5.104 0.153 -19.625 1.00 91.69 71 TYR A N 1
ATOM 555 C CA . TYR A 1 71 ? -6.393 0.793 -19.387 1.00 91.69 71 TYR A CA 1
ATOM 556 C C . TYR A 1 71 ? -6.218 2.183 -18.781 1.00 91.69 71 TYR A C 1
ATOM 558 O O . TYR A 1 71 ? -5.438 2.342 -17.840 1.00 91.69 71 TYR A O 1
ATOM 566 N N . ASP A 1 72 ? -6.987 3.155 -19.270 1.00 90.44 72 ASP A N 1
ATOM 567 C CA . ASP A 1 72 ? -7.148 4.463 -18.643 1.00 90.44 72 ASP A CA 1
ATOM 568 C C . ASP A 1 72 ? -8.246 4.428 -17.569 1.00 90.44 72 ASP A C 1
ATOM 570 O O . ASP A 1 72 ? -9.081 3.524 -17.501 1.00 90.44 72 ASP A O 1
ATOM 574 N N . SER A 1 73 ? -8.310 5.463 -16.726 1.00 90.69 73 SER A N 1
ATOM 575 C CA . SER A 1 73 ? -9.313 5.543 -15.649 1.00 90.69 73 SER A CA 1
ATOM 576 C C . SER A 1 73 ? -10.765 5.385 -16.129 1.00 90.69 73 SER A C 1
ATOM 578 O O . SER A 1 73 ? -11.582 4.770 -15.448 1.00 90.69 73 SER A O 1
ATOM 580 N N . THR A 1 74 ? -11.101 5.904 -17.310 1.00 94.12 74 THR A N 1
ATOM 581 C CA . THR A 1 74 ? -12.458 5.831 -17.876 1.00 94.12 74 THR A CA 1
ATOM 582 C C . THR A 1 74 ? -12.795 4.464 -18.484 1.00 94.12 74 THR A C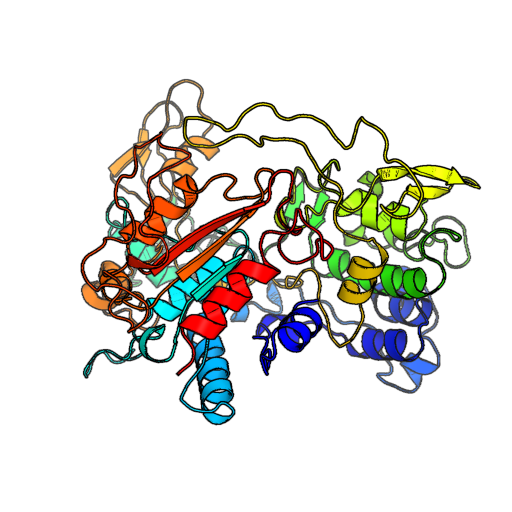 1
ATOM 584 O O . THR A 1 74 ? -13.984 4.177 -18.701 1.00 94.12 74 THR A O 1
ATOM 587 N N . ASP A 1 75 ? -11.792 3.612 -18.723 1.00 94.88 75 ASP A N 1
ATOM 588 C CA . ASP A 1 75 ? -11.963 2.223 -19.166 1.00 94.88 75 ASP A CA 1
ATOM 589 C C . ASP A 1 75 ? -12.343 1.310 -17.999 1.00 94.88 75 ASP A C 1
ATOM 591 O O . ASP A 1 75 ? -13.138 0.382 -18.164 1.00 94.88 75 ASP A O 1
ATOM 595 N N . VAL A 1 76 ? -11.846 1.624 -16.797 1.00 94.12 76 VAL A N 1
ATOM 596 C CA . VAL A 1 76 ? -12.020 0.818 -15.578 1.00 94.12 76 VAL A CA 1
ATOM 597 C C . VAL A 1 76 ? -12.739 1.555 -14.431 1.00 94.12 76 VAL A C 1
ATOM 599 O O . VAL A 1 76 ? -12.348 1.439 -13.268 1.00 94.12 76 VAL A O 1
ATOM 602 N N . PRO A 1 77 ? -13.857 2.270 -14.682 1.00 93.81 77 PRO A N 1
ATOM 603 C CA . PRO A 1 77 ? -14.567 3.019 -13.640 1.00 93.81 77 PRO A CA 1
ATOM 604 C C . PRO A 1 77 ? -15.138 2.115 -12.540 1.00 93.81 77 PRO A C 1
ATOM 606 O O . PRO A 1 77 ? -15.402 2.571 -11.432 1.00 93.81 77 PRO A O 1
ATOM 609 N N . PHE A 1 78 ? -15.322 0.822 -12.824 1.00 92.06 78 PHE A N 1
ATOM 610 C CA . PHE A 1 78 ? -15.846 -0.156 -11.873 1.00 92.06 78 PHE A CA 1
ATOM 611 C C . PHE A 1 78 ? -14.923 -0.376 -10.667 1.00 92.06 78 PHE A C 1
ATOM 613 O O . PHE A 1 78 ? -15.409 -0.819 -9.628 1.00 92.06 78 PHE A O 1
ATOM 620 N N . ILE A 1 79 ? -13.632 -0.031 -10.771 1.00 90.88 79 ILE A N 1
ATOM 621 C CA . ILE A 1 79 ? -12.676 -0.082 -9.653 1.00 90.88 79 ILE A CA 1
ATOM 622 C C . ILE A 1 79 ? -13.108 0.846 -8.508 1.00 90.88 79 ILE A C 1
ATOM 624 O O . ILE A 1 79 ? -12.843 0.551 -7.345 1.00 90.88 79 ILE A O 1
ATOM 628 N N . ALA A 1 80 ? -13.865 1.911 -8.799 1.00 89.12 80 ALA A N 1
ATOM 629 C CA . ALA A 1 80 ? -14.466 2.778 -7.784 1.00 89.12 80 ALA A CA 1
ATOM 630 C C . ALA A 1 80 ? -15.322 2.013 -6.754 1.00 89.12 80 ALA A C 1
ATOM 632 O O . ALA A 1 80 ? -15.488 2.476 -5.628 1.00 89.12 80 ALA A O 1
ATOM 633 N N . ASN A 1 81 ? -15.837 0.834 -7.120 1.00 88.12 81 ASN A N 1
ATOM 634 C CA . ASN A 1 81 ? -16.650 -0.012 -6.245 1.00 88.12 81 ASN A CA 1
ATOM 635 C C . ASN A 1 81 ? -15.823 -1.027 -5.440 1.00 88.12 81 ASN A C 1
ATOM 637 O O . ASN A 1 81 ? -16.379 -1.790 -4.651 1.00 88.12 81 ASN A O 1
ATOM 641 N N . TRP A 1 82 ? -14.504 -1.081 -5.630 1.00 91.19 82 TRP A N 1
ATOM 642 C CA . TRP A 1 82 ? -13.614 -1.937 -4.848 1.00 91.19 82 TRP A CA 1
ATOM 643 C C . TRP A 1 82 ? -13.241 -1.210 -3.556 1.00 91.19 82 TRP A C 1
ATOM 645 O O . TRP A 1 82 ? -12.164 -0.626 -3.437 1.00 91.19 82 TRP A O 1
ATOM 655 N N . THR A 1 83 ? -14.185 -1.184 -2.613 1.00 91.12 83 THR A N 1
ATOM 656 C CA . THR A 1 83 ? -14.016 -0.571 -1.287 1.00 91.12 83 THR A CA 1
ATOM 657 C C . THR A 1 83 ? -13.084 -1.392 -0.401 1.00 91.12 83 THR A C 1
ATOM 659 O O . THR A 1 83 ? -12.889 -2.577 -0.675 1.00 91.12 83 THR A O 1
ATOM 662 N N . PRO A 1 84 ? -12.567 -0.841 0.714 1.00 91.75 84 PRO A N 1
ATOM 663 C CA . PRO A 1 84 ? -11.788 -1.625 1.674 1.00 91.75 84 PRO A CA 1
ATOM 664 C C . PRO A 1 84 ? -12.503 -2.896 2.175 1.00 91.75 84 PRO A C 1
ATOM 666 O O . PRO A 1 84 ? -11.839 -3.905 2.399 1.00 91.75 84 PRO A O 1
ATOM 669 N N . LEU A 1 85 ? -13.841 -2.906 2.254 1.00 95.38 85 LEU A N 1
ATOM 670 C CA . LEU A 1 85 ? -14.612 -4.112 2.578 1.00 95.38 85 LEU A CA 1
ATOM 671 C C . LEU A 1 85 ? -14.509 -5.197 1.496 1.00 95.38 85 LEU A C 1
ATOM 673 O O . LEU A 1 85 ? -14.494 -6.383 1.821 1.00 95.38 85 LEU A O 1
ATOM 677 N N . VAL A 1 86 ? -14.426 -4.828 0.213 1.00 93.62 86 VAL A N 1
ATOM 678 C CA . VAL A 1 86 ? -14.166 -5.796 -0.868 1.00 93.62 86 VAL A CA 1
ATOM 679 C C . VAL A 1 86 ? -12.816 -6.474 -0.642 1.00 93.62 86 VAL A C 1
ATOM 681 O O . VAL A 1 86 ? -12.759 -7.700 -0.654 1.00 93.62 86 VAL A O 1
ATOM 684 N N . PHE A 1 87 ? -11.775 -5.700 -0.319 1.00 92.31 87 PHE A N 1
ATOM 685 C CA . PHE A 1 87 ? -10.455 -6.245 0.019 1.00 92.31 87 PHE A CA 1
ATOM 686 C C . PHE A 1 87 ? -10.514 -7.161 1.248 1.00 92.31 87 PHE A C 1
ATOM 688 O O . PHE A 1 87 ? -9.953 -8.251 1.220 1.00 92.31 87 PHE A O 1
ATOM 695 N N . ALA A 1 88 ? -11.243 -6.781 2.304 1.00 96.06 88 ALA A N 1
ATOM 696 C CA . ALA A 1 88 ? -11.421 -7.639 3.476 1.00 96.06 88 ALA A CA 1
ATOM 697 C C . ALA A 1 88 ? -12.107 -8.972 3.127 1.00 96.06 88 ALA A C 1
ATOM 699 O O . ALA A 1 88 ? -11.722 -10.007 3.658 1.00 96.06 88 ALA A O 1
ATOM 700 N N . ARG A 1 89 ? -13.089 -8.973 2.215 1.00 96.44 89 ARG A N 1
ATOM 701 C CA . ARG A 1 89 ? -13.768 -10.196 1.747 1.00 96.44 89 ARG A CA 1
ATOM 702 C C . ARG A 1 89 ? -12.881 -11.074 0.870 1.00 96.44 89 ARG A C 1
ATOM 704 O O . ARG A 1 89 ? -13.017 -12.292 0.915 1.00 96.44 89 ARG A O 1
ATOM 711 N N . ASP A 1 90 ? -12.002 -10.475 0.077 1.00 95.06 90 ASP A N 1
ATOM 712 C CA . ASP A 1 90 ? -11.046 -11.235 -0.727 1.00 95.06 90 ASP A CA 1
ATOM 713 C C . ASP A 1 90 ? -9.981 -11.883 0.168 1.00 95.06 90 ASP A C 1
ATOM 715 O O . ASP A 1 90 ? -9.689 -13.068 0.018 1.00 95.06 90 ASP A O 1
ATOM 719 N N . ILE A 1 91 ? -9.492 -11.148 1.174 1.00 96.44 91 ILE A N 1
ATOM 720 C CA . ILE A 1 91 ? -8.625 -11.698 2.226 1.00 96.44 91 ILE A CA 1
ATOM 721 C C . ILE A 1 91 ? -9.347 -12.823 2.983 1.00 96.44 91 ILE A C 1
ATOM 723 O O . ILE A 1 91 ? -8.739 -13.857 3.230 1.00 96.44 91 ILE A O 1
ATOM 727 N N . ASP A 1 92 ? -10.640 -12.674 3.294 1.00 97.81 92 ASP A N 1
ATOM 728 C CA . ASP A 1 92 ? -11.448 -13.711 3.962 1.00 97.81 92 ASP A CA 1
ATOM 729 C C . ASP A 1 92 ? -11.483 -15.024 3.176 1.00 97.81 92 ASP A C 1
ATOM 731 O O . ASP A 1 92 ? -11.341 -16.096 3.758 1.00 97.81 92 ASP A O 1
ATOM 735 N N . ALA A 1 93 ? -11.596 -14.948 1.847 1.00 96.25 93 ALA A N 1
ATOM 736 C CA . ALA A 1 93 ? -11.565 -16.128 0.988 1.00 96.25 93 ALA A CA 1
ATOM 737 C C . ALA A 1 93 ? -10.195 -16.830 1.009 1.00 96.25 93 ALA A C 1
ATOM 739 O O . ALA A 1 93 ? -10.139 -18.061 1.015 1.00 96.25 93 ALA A O 1
ATOM 740 N N . VAL A 1 94 ? -9.097 -16.066 1.047 1.00 95.81 94 VAL A N 1
ATOM 741 C CA . VAL A 1 94 ? -7.737 -16.620 1.171 1.00 95.81 94 VAL A CA 1
ATOM 742 C C . VAL A 1 94 ? -7.521 -17.223 2.559 1.00 95.81 94 VAL A C 1
ATOM 744 O O . VAL A 1 94 ? -6.969 -18.315 2.663 1.00 95.81 94 VAL A O 1
ATOM 747 N N . VAL A 1 95 ? -7.998 -16.563 3.619 1.00 97.31 95 VAL A N 1
ATOM 748 C CA . VAL A 1 95 ? -7.933 -17.081 4.994 1.00 97.31 95 VAL A CA 1
ATOM 749 C C . VAL A 1 95 ? -8.722 -18.382 5.124 1.00 97.31 95 VAL A C 1
ATOM 751 O O . VAL A 1 95 ? -8.196 -19.334 5.690 1.00 97.31 95 VAL A O 1
ATOM 754 N N . ASP A 1 96 ? -9.927 -18.470 4.556 1.00 96.62 96 ASP A N 1
ATOM 755 C CA . ASP A 1 96 ? -10.723 -19.705 4.563 1.00 96.62 96 ASP A CA 1
ATOM 756 C C . ASP A 1 96 ? -10.031 -20.841 3.789 1.00 96.62 96 ASP A C 1
ATOM 758 O O . ASP A 1 96 ? -10.064 -21.999 4.212 1.00 96.62 96 ASP A O 1
ATOM 762 N N . ALA A 1 97 ? -9.377 -20.528 2.666 1.00 95.94 97 ALA A N 1
ATOM 763 C CA . ALA A 1 97 ? -8.617 -21.513 1.899 1.00 95.94 97 ALA A CA 1
ATOM 764 C C . ALA A 1 97 ? -7.369 -22.000 2.655 1.00 95.94 97 ALA A C 1
ATOM 766 O O . ALA A 1 97 ? -7.114 -23.206 2.700 1.00 95.94 97 ALA A O 1
ATOM 767 N N . ALA A 1 98 ? -6.634 -21.085 3.292 1.00 94.75 98 ALA A N 1
ATOM 768 C CA . ALA A 1 98 ? -5.483 -21.413 4.125 1.00 94.75 98 ALA A CA 1
ATOM 769 C C . ALA A 1 98 ? -5.902 -22.241 5.349 1.00 94.75 98 ALA A C 1
ATOM 771 O O . ALA A 1 98 ? -5.277 -23.258 5.642 1.00 94.75 98 ALA A O 1
ATOM 772 N N . ASP A 1 99 ? -6.995 -21.868 6.022 1.00 94.62 99 ASP A N 1
ATOM 773 C CA . ASP A 1 99 ? -7.538 -22.597 7.172 1.00 94.62 99 ASP A CA 1
ATOM 774 C C . ASP A 1 99 ? -7.878 -24.053 6.824 1.00 94.62 99 ASP A C 1
ATOM 776 O O . ASP A 1 99 ? -7.568 -24.972 7.583 1.00 94.62 99 ASP A O 1
ATOM 780 N N . ALA A 1 100 ? -8.438 -24.280 5.632 1.00 94.88 100 ALA A N 1
ATOM 781 C CA . ALA A 1 100 ? -8.744 -25.618 5.137 1.00 94.88 100 ALA A CA 1
ATOM 782 C C . ALA A 1 100 ? -7.495 -26.468 4.823 1.00 94.88 100 ALA A C 1
ATOM 784 O O . ALA A 1 100 ? -7.586 -27.700 4.811 1.00 94.88 100 ALA A O 1
ATOM 785 N N . ALA A 1 101 ? -6.348 -25.838 4.548 1.00 92.00 101 ALA A N 1
ATOM 786 C CA . ALA A 1 101 ? -5.091 -26.513 4.225 1.00 92.00 101 ALA A CA 1
ATOM 787 C C . ALA A 1 101 ? -4.241 -26.828 5.470 1.00 92.00 101 ALA A C 1
ATOM 789 O O . ALA A 1 101 ? -3.533 -27.841 5.504 1.00 92.00 101 ALA A O 1
ATOM 790 N N . VAL A 1 102 ? -4.313 -25.985 6.504 1.00 89.94 102 VAL A N 1
ATOM 791 C CA . VAL A 1 102 ? -3.467 -26.106 7.699 1.00 89.94 102 VAL A CA 1
ATOM 792 C C . VAL A 1 102 ? -4.039 -27.060 8.750 1.00 89.94 102 VAL A C 1
ATOM 794 O O . VAL A 1 102 ? -5.220 -27.399 8.793 1.00 89.94 102 VAL A O 1
ATOM 797 N N . ARG A 1 103 ? -3.171 -27.502 9.665 1.00 83.12 103 ARG A N 1
ATOM 798 C CA . ARG A 1 103 ? -3.585 -28.231 10.872 1.00 83.12 103 ARG A CA 1
ATOM 799 C C . ARG A 1 103 ? -3.910 -27.246 11.990 1.00 83.12 103 ARG A C 1
ATOM 801 O O . ARG A 1 103 ? -3.275 -26.199 12.095 1.00 83.12 103 ARG A O 1
ATOM 808 N N . ASN A 1 104 ? -4.856 -27.625 12.849 1.00 88.56 104 ASN A N 1
ATOM 809 C CA . ASN A 1 104 ? -5.205 -26.914 14.087 1.00 88.56 104 ASN A CA 1
ATOM 810 C C . ASN A 1 104 ? -5.615 -25.437 13.905 1.00 88.56 104 ASN A C 1
ATOM 812 O O . ASN A 1 104 ? -5.587 -24.669 14.872 1.00 88.56 104 ASN A O 1
ATOM 816 N N . HIS A 1 105 ? -6.037 -25.049 12.695 1.00 92.69 105 HIS A N 1
ATOM 817 C CA . HIS A 1 105 ? -6.434 -23.676 12.370 1.00 92.69 105 HIS A CA 1
ATOM 818 C C . HIS A 1 105 ? -5.321 -22.660 12.690 1.00 92.69 105 HIS A C 1
ATOM 820 O O . HIS A 1 105 ? -5.561 -21.600 13.272 1.00 92.69 105 HIS A O 1
ATOM 826 N N . ASN A 1 106 ? -4.064 -23.023 12.406 1.00 93.62 106 ASN A N 1
ATOM 827 C CA . ASN A 1 106 ? -2.890 -22.179 12.639 1.00 93.62 106 ASN A CA 1
ATOM 828 C C . ASN A 1 106 ? -2.695 -21.184 11.485 1.00 93.62 106 ASN A C 1
ATOM 830 O O . ASN A 1 106 ? -1.731 -21.279 10.729 1.00 93.62 106 ASN A O 1
ATOM 834 N N . VAL A 1 107 ? -3.630 -20.240 11.347 1.00 96.38 107 VAL A N 1
ATOM 835 C CA . VAL A 1 107 ? -3.579 -19.180 10.330 1.00 96.38 107 VAL A CA 1
ATOM 836 C C . VAL A 1 107 ? -3.131 -17.864 10.957 1.00 96.38 107 VAL A C 1
ATOM 838 O O . VAL A 1 107 ? -3.674 -17.421 11.969 1.00 96.38 107 VAL A O 1
ATOM 841 N N . PHE A 1 108 ? -2.153 -17.213 10.335 1.00 97.31 108 PHE A N 1
ATOM 842 C CA . PHE A 1 108 ? -1.656 -15.893 10.716 1.00 97.31 108 PHE A CA 1
ATOM 843 C C . PHE A 1 108 ? -1.827 -14.952 9.532 1.00 97.31 108 PHE A C 1
ATOM 845 O O . PHE A 1 108 ? -1.548 -15.341 8.399 1.00 97.31 108 PHE A O 1
ATOM 852 N N . LEU A 1 109 ? -2.268 -13.720 9.786 1.00 98.00 109 LEU A N 1
ATOM 853 C CA . LEU A 1 109 ? -2.421 -12.720 8.733 1.00 98.00 109 LEU A CA 1
ATOM 854 C C . LEU A 1 109 ? -1.358 -11.640 8.885 1.00 98.00 109 LEU A C 1
ATOM 856 O O . LEU A 1 109 ? -1.254 -11.002 9.935 1.00 98.00 109 LEU A O 1
ATOM 860 N N . GLY A 1 110 ? -0.583 -11.439 7.824 1.00 95.69 110 GLY A N 1
ATOM 861 C CA . GLY A 1 110 ? 0.470 -10.441 7.771 1.00 95.69 110 GLY A CA 1
ATOM 862 C C . GLY A 1 110 ? 0.287 -9.454 6.630 1.00 95.69 110 GLY A C 1
ATOM 863 O O . GLY A 1 110 ? -0.306 -9.785 5.608 1.00 95.69 110 GLY A O 1
ATOM 864 N N . GLY A 1 111 ? 0.810 -8.242 6.798 1.00 93.31 111 GLY A N 1
ATOM 865 C CA . GLY A 1 111 ? 0.864 -7.266 5.715 1.00 93.31 111 GLY A CA 1
ATOM 866 C C . GLY A 1 111 ? 1.996 -6.264 5.897 1.00 93.31 111 GLY A C 1
ATOM 867 O O . GLY A 1 111 ? 2.322 -5.900 7.026 1.00 93.31 111 GLY A O 1
ATOM 868 N N . HIS A 1 112 ? 2.578 -5.819 4.782 1.00 91.81 112 HIS A N 1
ATOM 869 C CA . HIS A 1 112 ? 3.601 -4.772 4.742 1.00 91.81 112 HIS A CA 1
ATOM 870 C C . HIS A 1 112 ? 3.012 -3.422 4.346 1.00 91.81 112 HIS A C 1
ATOM 872 O O . HIS A 1 112 ? 2.112 -3.372 3.507 1.00 91.81 112 HIS A O 1
ATOM 878 N N . SER A 1 113 ? 3.488 -2.325 4.941 1.00 90.62 113 SER A N 1
ATOM 879 C CA . SER A 1 113 ? 3.057 -0.967 4.595 1.00 90.62 113 SER A CA 1
ATOM 880 C C . SER A 1 113 ? 1.538 -0.798 4.739 1.00 90.62 113 SER A C 1
ATOM 882 O O . SER A 1 113 ? 0.972 -1.084 5.798 1.00 90.62 113 SER A O 1
ATOM 884 N N . MET A 1 114 ? 0.830 -0.403 3.678 1.00 85.69 114 MET A N 1
ATOM 885 C CA . MET A 1 114 ? -0.638 -0.365 3.643 1.00 85.69 114 MET A CA 1
ATOM 886 C C . MET A 1 114 ? -1.292 -1.742 3.873 1.00 85.69 114 MET A C 1
ATOM 888 O O . MET A 1 114 ? -2.423 -1.819 4.353 1.00 85.69 114 MET A O 1
ATOM 892 N N . GLY A 1 115 ? -0.573 -2.836 3.612 1.00 90.94 115 GLY A N 1
ATOM 893 C CA . GLY A 1 115 ? -0.953 -4.189 4.012 1.00 90.94 115 GLY A CA 1
ATOM 894 C C . GLY A 1 115 ? -1.218 -4.312 5.512 1.00 90.94 115 GLY A C 1
ATOM 895 O O . GLY A 1 115 ? -2.137 -5.025 5.896 1.00 90.94 115 GLY A O 1
ATOM 896 N N . THR A 1 116 ? -0.516 -3.557 6.369 1.00 94.50 116 THR A N 1
ATOM 897 C CA . THR A 1 116 ? -0.816 -3.523 7.815 1.00 94.50 116 THR A CA 1
ATOM 898 C C . THR A 1 116 ? -2.225 -3.006 8.095 1.00 94.50 116 THR A C 1
ATOM 900 O O . THR A 1 116 ? -2.920 -3.527 8.968 1.00 94.50 116 THR A O 1
ATOM 903 N N . THR A 1 117 ? -2.683 -2.019 7.320 1.00 92.50 117 THR A N 1
ATOM 904 C CA . THR A 1 117 ? -4.041 -1.484 7.412 1.00 92.50 117 THR A CA 1
ATOM 905 C C . THR A 1 117 ? -5.068 -2.484 6.918 1.00 92.50 117 THR A C 1
ATOM 907 O O . THR A 1 117 ? -6.103 -2.631 7.560 1.00 92.50 117 THR A O 1
ATOM 910 N N . PHE A 1 118 ? -4.797 -3.217 5.838 1.00 94.56 118 PHE A N 1
ATOM 911 C CA . PHE A 1 118 ? -5.690 -4.293 5.408 1.00 94.56 118 PHE A CA 1
ATOM 912 C C . PHE A 1 118 ? -5.775 -5.423 6.436 1.00 94.56 118 PHE A C 1
ATOM 914 O O . PHE A 1 118 ? -6.8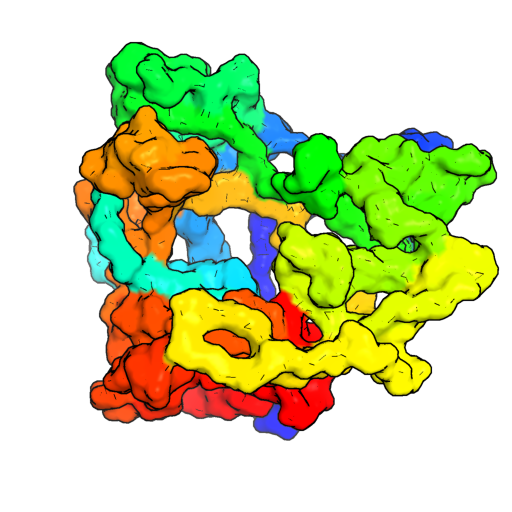80 -5.848 6.761 1.00 94.56 118 PHE A O 1
ATOM 921 N N . THR A 1 119 ? -4.649 -5.834 7.021 1.00 97.44 119 THR A N 1
ATOM 922 C CA . THR A 1 119 ? -4.596 -6.822 8.109 1.00 97.44 119 THR A CA 1
ATOM 923 C C . THR A 1 119 ? -5.420 -6.375 9.318 1.00 97.44 119 THR A C 1
ATOM 925 O O . THR A 1 119 ? -6.257 -7.126 9.821 1.00 97.44 119 THR A O 1
ATOM 928 N N . ALA A 1 120 ? -5.242 -5.127 9.763 1.00 97.88 120 ALA A N 1
ATOM 929 C CA . ALA A 1 120 ? -5.991 -4.560 10.883 1.00 97.88 120 ALA A CA 1
ATOM 930 C C . ALA A 1 120 ? -7.493 -4.420 10.576 1.00 97.88 120 ALA A C 1
ATOM 932 O O . ALA A 1 120 ? -8.333 -4.737 11.425 1.00 97.88 120 ALA A O 1
ATOM 933 N N . ARG A 1 121 ? -7.844 -3.979 9.361 1.00 97.75 121 ARG A N 1
ATOM 934 C CA . ARG A 1 121 ? -9.236 -3.873 8.907 1.00 97.75 121 ARG A CA 1
ATOM 935 C C . ARG A 1 121 ? -9.903 -5.235 8.831 1.00 97.75 121 ARG A C 1
ATOM 937 O O . ARG A 1 121 ? -10.987 -5.387 9.381 1.00 97.75 121 ARG A O 1
ATOM 944 N N . TYR A 1 122 ? -9.251 -6.229 8.236 1.00 98.50 122 TYR A N 1
ATOM 945 C CA . TYR A 1 122 ? -9.750 -7.600 8.194 1.00 98.50 122 TYR A CA 1
ATOM 946 C C . TYR A 1 122 ? -10.066 -8.112 9.604 1.00 98.50 122 TYR A C 1
ATOM 948 O O . TYR A 1 122 ? -11.196 -8.510 9.878 1.00 98.50 122 TYR A O 1
ATOM 956 N N . ALA A 1 123 ? -9.108 -8.005 10.532 1.00 98.56 123 ALA A N 1
ATOM 957 C CA . ALA A 1 123 ? -9.298 -8.440 11.915 1.00 98.56 123 ALA A CA 1
ATOM 958 C C . ALA A 1 123 ? -10.487 -7.731 12.591 1.00 98.56 123 ALA A C 1
ATOM 960 O O . ALA A 1 123 ? -11.248 -8.354 13.329 1.00 98.56 123 ALA A O 1
ATOM 961 N N . SER A 1 124 ? -10.671 -6.444 12.293 1.00 98.50 124 SER A N 1
ATOM 962 C CA . SER A 1 124 ? -11.731 -5.596 12.850 1.00 98.50 124 SER A CA 1
ATOM 963 C C . SER A 1 124 ? -13.083 -5.726 12.135 1.00 98.50 124 SER A C 1
ATOM 965 O O . SER A 1 124 ? -14.073 -5.168 12.616 1.00 98.50 124 SER A O 1
ATOM 967 N N . THR A 1 125 ? -13.141 -6.423 10.997 1.00 98.69 125 THR A N 1
ATOM 968 C CA . THR A 1 125 ? -14.353 -6.563 10.184 1.00 98.69 125 THR A CA 1
ATOM 969 C C . THR A 1 125 ? -15.306 -7.558 10.826 1.00 98.69 125 THR A C 1
ATOM 971 O O . THR A 1 125 ? -14.921 -8.671 11.174 1.00 98.69 125 THR A O 1
ATOM 974 N N . ASP A 1 126 ? -16.571 -7.172 10.948 1.00 98.31 126 ASP A N 1
ATOM 975 C CA . ASP A 1 126 ? -17.673 -8.095 11.167 1.00 98.31 126 ASP A CA 1
ATOM 976 C C . ASP A 1 126 ? -18.236 -8.542 9.815 1.00 98.31 126 ASP A C 1
ATOM 978 O O . ASP A 1 126 ? -18.847 -7.764 9.079 1.00 98.31 126 ASP A O 1
ATOM 982 N N . PHE A 1 127 ? -18.045 -9.812 9.473 1.00 98.19 127 PHE A N 1
ATOM 983 C CA . PHE A 1 127 ? -18.549 -10.359 8.223 1.00 98.19 127 PHE A CA 1
ATOM 984 C C . PHE A 1 127 ? -20.060 -10.637 8.245 1.00 98.19 127 PHE A C 1
ATOM 986 O O . PHE A 1 127 ? -20.616 -10.999 7.206 1.00 98.19 127 PHE A O 1
ATOM 993 N N . ASP A 1 128 ? -20.787 -10.455 9.357 1.00 96.12 128 ASP A N 1
ATOM 994 C CA . ASP A 1 128 ? -22.254 -10.361 9.315 1.00 96.12 128 ASP A CA 1
ATOM 995 C C . ASP A 1 128 ? -22.718 -9.015 8.729 1.00 96.12 128 ASP A C 1
ATOM 997 O O . ASP A 1 128 ? -23.209 -8.114 9.411 1.00 96.12 128 ASP A O 1
ATOM 1001 N N . LEU A 1 129 ? -22.609 -8.903 7.405 1.00 95.31 129 LEU A N 1
ATOM 1002 C CA . LEU A 1 129 ? -23.031 -7.715 6.661 1.00 95.31 129 LEU A CA 1
ATOM 1003 C C . LEU A 1 129 ? -24.555 -7.524 6.663 1.00 95.31 129 LEU A C 1
ATOM 1005 O O . LEU A 1 129 ? -25.037 -6.431 6.372 1.00 95.31 129 LEU A O 1
ATOM 1009 N N . SER A 1 130 ? -25.326 -8.562 7.007 1.00 93.44 130 SER A N 1
ATOM 1010 C CA . SER A 1 130 ? -26.778 -8.445 7.159 1.00 93.44 130 SER A CA 1
ATOM 1011 C C . SER A 1 130 ? -27.162 -7.744 8.465 1.00 93.44 130 SER A C 1
ATOM 1013 O O . SER A 1 130 ? -28.213 -7.105 8.547 1.00 93.44 130 SER A O 1
ATOM 1015 N N . GLY A 1 131 ? -26.306 -7.854 9.488 1.00 88.88 131 GLY A N 1
ATOM 1016 C CA . GLY A 1 131 ? -26.600 -7.467 10.866 1.00 88.88 131 GLY A CA 1
ATOM 1017 C C . GLY A 1 131 ? -27.715 -8.284 11.519 1.00 88.88 131 GLY A C 1
ATOM 1018 O O . GLY A 1 131 ? -28.268 -7.853 12.533 1.00 88.88 131 GLY A O 1
ATOM 1019 N N . ALA A 1 132 ? -28.095 -9.411 10.916 1.00 88.06 132 ALA A N 1
ATOM 1020 C CA . ALA A 1 132 ? -29.111 -10.327 11.399 1.00 88.06 132 ALA A CA 1
ATOM 1021 C C . ALA A 1 132 ? -28.434 -11.584 11.960 1.00 88.06 132 ALA A C 1
ATOM 1023 O O . ALA A 1 132 ? -28.537 -12.674 11.399 1.00 88.06 132 ALA A O 1
ATOM 1024 N N . GLY A 1 133 ? -27.751 -11.443 13.092 1.00 89.94 133 GLY A N 1
ATOM 1025 C CA . GLY A 1 133 ? -27.067 -12.564 13.716 1.00 89.94 133 GLY A CA 1
ATOM 1026 C C . GLY A 1 133 ? -26.017 -12.144 14.735 1.00 89.94 133 GLY A C 1
ATOM 1027 O O . GLY A 1 133 ? -25.865 -10.957 15.032 1.00 89.94 133 GLY A O 1
ATOM 1028 N N . PRO A 1 134 ? -25.318 -13.127 15.327 1.00 95.12 134 PRO A N 1
ATOM 1029 C CA . PRO A 1 134 ? -24.081 -12.848 16.034 1.00 95.12 134 PRO A CA 1
ATOM 1030 C C . PRO A 1 134 ? -23.027 -12.325 15.054 1.00 95.12 134 PRO A C 1
ATOM 1032 O O . PRO A 1 134 ? -22.981 -12.750 13.897 1.00 95.12 134 PRO A O 1
ATOM 1035 N N . ALA A 1 135 ? -22.151 -11.457 15.557 1.00 96.00 135 ALA A N 1
ATOM 1036 C CA . ALA A 1 135 ? -20.994 -10.991 14.810 1.00 96.00 135 ALA A CA 1
ATOM 1037 C C . ALA A 1 135 ? -20.166 -12.171 14.278 1.00 96.00 135 ALA A C 1
ATOM 1039 O O . ALA A 1 135 ? -20.047 -13.214 14.932 1.00 96.00 135 ALA A O 1
ATOM 1040 N N . ARG A 1 136 ? -19.542 -11.977 13.116 1.00 97.56 136 ARG A N 1
ATOM 1041 C CA . ARG A 1 136 ? -18.564 -12.894 12.515 1.00 97.56 136 ARG A CA 1
ATOM 1042 C C . ARG A 1 136 ? -17.227 -12.170 12.340 1.00 97.56 136 ARG A C 1
ATOM 1044 O O . ARG A 1 136 ? -16.911 -11.767 11.222 1.00 97.56 136 ARG A O 1
ATOM 1051 N N . PRO A 1 137 ? -16.465 -11.946 13.425 1.00 97.81 137 PRO A N 1
ATOM 1052 C CA . PRO A 1 137 ? -15.246 -11.153 13.363 1.00 97.81 137 PRO A CA 1
ATOM 1053 C C . PRO A 1 137 ? -14.151 -11.842 12.550 1.00 97.81 137 PRO A C 1
ATOM 1055 O O . PRO A 1 137 ? -13.916 -13.036 12.735 1.00 97.81 137 PRO A O 1
ATOM 1058 N N . GLY A 1 138 ? -13.425 -11.091 11.721 1.00 98.38 138 GLY A N 1
ATOM 1059 C CA . GLY A 1 138 ? -12.285 -11.629 10.972 1.00 98.38 138 GLY A CA 1
ATOM 1060 C C . GLY A 1 138 ? -11.172 -12.162 11.877 1.00 98.38 138 GLY A C 1
ATOM 1061 O O . GLY A 1 138 ? -10.599 -13.214 11.596 1.00 98.38 138 GLY A O 1
ATOM 1062 N N . TYR A 1 139 ? -10.912 -11.507 13.017 1.00 98.38 139 TYR A N 1
ATOM 1063 C CA . TYR A 1 139 ? -9.881 -11.959 13.961 1.00 98.38 139 TYR A CA 1
ATOM 1064 C C . TYR A 1 139 ? -10.155 -13.358 14.537 1.00 98.38 139 TYR A C 1
ATOM 1066 O O . TYR A 1 139 ? -9.213 -14.051 14.908 1.00 98.38 139 TYR A O 1
ATOM 1074 N N . ALA A 1 140 ? -11.419 -13.798 14.582 1.00 97.62 140 ALA A N 1
ATOM 1075 C CA . ALA A 1 140 ? -11.791 -15.104 15.126 1.00 97.62 140 ALA A CA 1
ATOM 1076 C C . ALA A 1 140 ? -11.281 -16.280 14.272 1.00 97.62 140 ALA A C 1
ATOM 1078 O O . ALA A 1 140 ? -11.267 -17.416 14.743 1.00 97.62 140 ALA A O 1
ATOM 1079 N N . LYS A 1 141 ? -10.860 -16.010 13.029 1.00 97.62 141 LYS A N 1
ATOM 1080 C CA . LYS A 1 141 ? -10.260 -16.987 12.110 1.00 97.62 141 LYS A CA 1
ATOM 1081 C C . LYS A 1 141 ? -8.728 -17.035 12.193 1.00 97.62 141 LYS A C 1
ATOM 1083 O O . LYS A 1 141 ? -8.103 -17.771 11.440 1.00 97.62 141 LYS A O 1
ATOM 1088 N N . LEU A 1 142 ? -8.109 -16.222 13.051 1.00 98.06 142 LEU A N 1
ATOM 1089 C CA . LEU A 1 142 ? -6.661 -16.021 13.077 1.00 98.06 142 LEU A CA 1
ATOM 1090 C C . LEU A 1 142 ? -6.059 -16.375 14.441 1.00 98.06 142 LEU A C 1
ATOM 1092 O O . LEU A 1 142 ? -6.691 -16.234 15.485 1.00 98.06 142 LEU A O 1
ATOM 1096 N N . ARG A 1 143 ? -4.788 -16.781 14.434 1.00 97.12 143 ARG A N 1
ATOM 1097 C CA . ARG A 1 143 ? -3.964 -17.001 15.634 1.00 97.12 143 ARG A CA 1
ATOM 1098 C C . ARG A 1 143 ? -3.076 -15.821 15.990 1.00 97.12 143 ARG A C 1
ATOM 1100 O O . ARG A 1 143 ? -2.598 -15.746 17.116 1.00 97.12 143 ARG A O 1
ATOM 1107 N N . GLY A 1 144 ? -2.880 -14.892 15.064 1.00 98.00 144 GLY A N 1
ATOM 1108 C CA . GLY A 1 144 ? -2.149 -13.661 15.316 1.00 98.00 144 GLY A CA 1
ATOM 1109 C C . GLY A 1 144 ? -2.044 -12.775 14.082 1.00 98.00 144 GLY A C 1
ATOM 1110 O O . GLY A 1 144 ? -2.310 -13.216 12.960 1.00 98.00 144 GLY A O 1
ATOM 1111 N N . LEU A 1 145 ? -1.653 -11.523 14.315 1.00 98.62 145 LEU A N 1
ATOM 1112 C CA . LEU A 1 145 ? -1.413 -10.524 13.274 1.00 98.62 145 LEU A CA 1
ATOM 1113 C C . LEU A 1 145 ? 0.077 -10.190 13.179 1.00 98.62 145 LEU A C 1
ATOM 1115 O O . LEU A 1 145 ? 0.747 -10.051 14.203 1.00 98.62 145 LEU A O 1
ATOM 1119 N N . VAL A 1 146 ? 0.566 -10.007 11.953 1.00 98.00 146 VAL A N 1
ATOM 1120 C CA . VAL A 1 146 ? 1.950 -9.613 11.659 1.00 98.00 146 VAL A CA 1
ATOM 1121 C C . VAL A 1 146 ? 1.946 -8.287 10.900 1.00 98.00 146 VAL A C 1
ATOM 1123 O O . VAL A 1 146 ? 1.481 -8.207 9.764 1.00 98.00 146 VAL A O 1
ATOM 1126 N N . LEU A 1 147 ? 2.448 -7.222 11.519 1.00 97.56 147 LEU A N 1
ATOM 1127 C CA . LEU A 1 147 ? 2.524 -5.901 10.895 1.00 97.56 147 LEU A CA 1
ATOM 1128 C C . LEU A 1 147 ? 3.968 -5.587 10.504 1.00 97.56 147 LEU A C 1
ATOM 1130 O O . LEU A 1 147 ? 4.845 -5.518 11.359 1.00 97.56 147 LEU A O 1
ATOM 1134 N N . LEU A 1 148 ? 4.224 -5.394 9.215 1.00 95.12 148 LEU A N 1
ATOM 1135 C CA . LEU A 1 148 ? 5.552 -5.084 8.690 1.00 95.12 148 LEU A CA 1
ATOM 1136 C C . LEU A 1 148 ? 5.547 -3.626 8.218 1.00 95.12 148 LEU A C 1
ATOM 1138 O O . LEU A 1 148 ? 4.887 -3.290 7.243 1.00 95.12 148 LEU A O 1
ATOM 1142 N N . GLU A 1 149 ? 6.251 -2.738 8.912 1.00 92.50 149 GLU A N 1
ATOM 1143 C CA . GLU A 1 149 ? 6.443 -1.343 8.496 1.00 92.50 149 GLU A CA 1
ATOM 1144 C C . GLU A 1 149 ? 5.143 -0.557 8.237 1.00 92.50 149 GLU A C 1
ATOM 1146 O O . GLU A 1 149 ? 4.979 0.133 7.233 1.00 92.50 149 GLU A O 1
ATOM 1151 N N . GLY A 1 150 ? 4.186 -0.635 9.164 1.00 90.00 150 GLY A N 1
ATOM 1152 C CA . GLY A 1 150 ? 2.953 0.143 9.074 1.00 90.00 150 GLY A CA 1
ATOM 1153 C C . GLY A 1 150 ? 2.164 0.187 10.378 1.00 90.00 150 GLY A C 1
ATOM 1154 O O . GLY A 1 150 ? 2.290 -0.682 11.235 1.00 90.00 150 GLY A O 1
ATOM 1155 N N . GLY A 1 151 ? 1.362 1.242 10.541 1.00 89.31 151 GLY A N 1
ATOM 1156 C CA . GLY A 1 151 ? 0.701 1.574 11.809 1.00 89.31 151 GLY A CA 1
ATOM 1157 C C . GLY A 1 151 ? -0.560 0.775 12.138 1.00 89.31 151 GLY A C 1
ATOM 1158 O O . GLY A 1 151 ? -1.127 0.991 13.205 1.00 89.31 151 GLY A O 1
ATOM 1159 N N . GLY A 1 152 ? -1.048 -0.087 11.238 1.00 90.38 152 GLY A N 1
ATOM 1160 C CA . GLY A 1 152 ? -2.324 -0.795 11.395 1.00 90.38 152 GLY A CA 1
ATOM 1161 C C . GLY A 1 152 ? -3.533 0.143 11.281 1.00 90.38 152 GLY A C 1
ATOM 1162 O O . GLY A 1 152 ? -4.201 0.183 10.248 1.00 90.38 152 GLY A O 1
ATOM 1163 N N . GLY A 1 153 ? -3.807 0.935 12.317 1.00 93.69 153 GLY A N 1
ATOM 1164 C CA . GLY A 1 153 ? -4.896 1.911 12.349 1.00 93.69 153 GLY A CA 1
ATOM 1165 C C . GLY A 1 153 ? -5.257 2.346 13.769 1.00 93.69 153 GLY A C 1
ATOM 1166 O O . GLY A 1 153 ? -4.497 2.128 14.707 1.00 93.69 153 GLY A O 1
ATOM 1167 N N . THR A 1 154 ? -6.417 2.981 13.937 1.00 95.56 154 THR A N 1
ATOM 1168 C CA . THR A 1 154 ? -6.898 3.440 15.246 1.00 95.56 154 THR A CA 1
ATOM 1169 C C . THR A 1 154 ? -8.425 3.524 15.310 1.00 95.56 154 THR A C 1
ATOM 1171 O O . THR A 1 154 ? -9.085 3.762 14.300 1.00 95.56 154 THR A O 1
ATOM 1174 N N . THR A 1 155 ? -9.007 3.349 16.494 1.00 95.69 155 THR A N 1
ATOM 1175 C CA . THR A 1 155 ? -10.406 3.702 16.799 1.00 95.69 155 THR A CA 1
ATOM 1176 C C . THR A 1 155 ? -10.526 5.102 17.408 1.00 95.69 155 THR A C 1
ATOM 1178 O O . THR A 1 155 ? -11.628 5.619 17.571 1.00 95.69 155 THR A O 1
ATOM 1181 N N . ALA A 1 156 ? -9.401 5.746 17.733 1.00 90.62 156 ALA A N 1
ATOM 1182 C CA . ALA A 1 156 ? -9.379 7.111 18.237 1.00 90.62 156 ALA A CA 1
ATOM 1183 C C . ALA A 1 156 ? -9.581 8.136 17.110 1.00 90.62 156 ALA A C 1
ATOM 1185 O O . ALA A 1 156 ? -9.197 7.922 15.962 1.00 90.62 156 ALA A O 1
ATOM 1186 N N . GLY A 1 157 ? -10.126 9.298 17.462 1.00 86.50 157 GLY A N 1
ATOM 1187 C CA . GLY A 1 157 ? -10.338 10.401 16.531 1.00 86.50 157 GLY A CA 1
ATOM 1188 C C . GLY A 1 157 ? -11.581 11.205 16.883 1.00 86.50 157 GLY A C 1
ATOM 1189 O O . GLY A 1 157 ? -12.336 10.855 17.790 1.00 86.50 157 GLY A O 1
ATOM 1190 N N . ALA A 1 158 ? -11.788 12.306 16.163 1.00 87.12 158 ALA A N 1
ATOM 1191 C CA . ALA A 1 158 ? -13.060 13.010 16.226 1.00 87.12 158 ALA A CA 1
ATOM 1192 C C . ALA A 1 158 ? -14.166 12.123 15.623 1.00 87.12 158 ALA A C 1
ATOM 1194 O O . ALA A 1 158 ? -13.917 11.479 14.599 1.00 87.12 158 ALA A O 1
ATOM 1195 N N . PRO A 1 159 ? -15.382 12.112 16.199 1.00 92.31 159 PRO A N 1
ATOM 1196 C CA . PRO A 1 159 ? -16.522 11.458 15.570 1.00 92.31 159 PRO A CA 1
ATOM 1197 C C . PRO A 1 159 ? -16.722 11.944 14.127 1.00 92.31 159 PRO A C 1
ATOM 1199 O O . PRO A 1 159 ? -16.552 13.131 13.829 1.00 92.31 159 PRO A O 1
ATOM 1202 N N . LEU A 1 160 ? -17.094 11.030 13.230 1.00 96.31 160 LEU A N 1
ATOM 1203 C CA . LEU A 1 160 ? -17.443 11.385 11.855 1.00 96.31 160 LEU A CA 1
ATOM 1204 C C . LEU A 1 160 ? -18.706 12.248 11.857 1.00 96.31 160 LEU A C 1
ATOM 1206 O O . LEU A 1 160 ? -19.678 11.931 12.544 1.00 96.31 160 LEU A O 1
ATOM 1210 N N . THR A 1 161 ? -18.692 13.337 11.093 1.00 97.88 161 THR A N 1
ATOM 1211 C CA . THR A 1 161 ? -19.869 14.198 10.941 1.00 97.88 161 THR A CA 1
ATOM 1212 C C . THR A 1 161 ? -20.895 13.569 9.998 1.00 97.88 161 THR A C 1
ATOM 1214 O O . THR A 1 161 ? -20.567 12.705 9.180 1.00 97.88 161 THR A O 1
ATOM 1217 N N . ASP A 1 162 ? -22.133 14.062 10.048 1.00 98.06 162 ASP A N 1
ATOM 1218 C CA . ASP A 1 162 ? -23.163 13.673 9.081 1.00 98.06 162 ASP A CA 1
ATOM 1219 C C . ASP A 1 162 ? -22.763 14.008 7.635 1.00 98.06 162 ASP A C 1
ATOM 1221 O O . ASP A 1 162 ? -23.029 13.207 6.745 1.00 98.06 162 ASP A O 1
ATOM 1225 N N . ASP A 1 163 ? -22.067 15.130 7.396 1.00 98.00 163 ASP A N 1
ATOM 1226 C CA . ASP A 1 163 ? -21.557 15.480 6.059 1.00 98.00 163 ASP A CA 1
ATOM 1227 C C . ASP A 1 163 ? -20.564 14.431 5.548 1.00 98.00 163 ASP A C 1
ATOM 1229 O O . ASP A 1 163 ? -20.662 13.989 4.404 1.00 98.00 163 ASP A O 1
ATOM 1233 N N . THR A 1 164 ? -19.646 13.986 6.406 1.00 98.19 164 THR A N 1
ATOM 1234 C CA . THR A 1 164 ? -18.688 12.935 6.065 1.00 98.19 164 THR A CA 1
ATOM 1235 C C . THR A 1 164 ? -19.388 11.616 5.754 1.00 98.19 164 THR A C 1
ATOM 1237 O O . THR A 1 164 ? -19.104 11.007 4.722 1.00 98.19 164 THR A O 1
ATOM 1240 N N . LEU A 1 165 ? -20.313 11.179 6.614 1.00 98.56 165 LEU A N 1
ATOM 1241 C CA . LEU A 1 165 ? -21.056 9.929 6.422 1.00 98.56 165 LEU A CA 1
ATOM 1242 C C . LEU A 1 165 ? -21.886 9.961 5.131 1.00 98.56 165 LEU A C 1
ATOM 1244 O O . LEU A 1 165 ? -21.842 9.014 4.347 1.00 98.56 165 LEU A O 1
ATOM 1248 N N . ASP A 1 166 ? -22.582 11.068 4.869 1.00 98.50 166 ASP A N 1
ATOM 1249 C CA . ASP A 1 166 ? -23.368 11.261 3.651 1.00 98.50 166 ASP A CA 1
ATOM 1250 C C . ASP A 1 166 ? -22.475 11.251 2.395 1.00 98.50 166 ASP A C 1
ATOM 1252 O O . ASP A 1 166 ? -22.845 10.681 1.373 1.00 98.50 166 ASP A O 1
ATOM 1256 N N . ARG A 1 167 ? -21.263 11.816 2.446 1.00 98.25 167 ARG A N 1
ATOM 1257 C CA . ARG A 1 167 ? -20.323 11.770 1.311 1.00 98.25 167 ARG A CA 1
ATOM 1258 C C . ARG A 1 167 ? -19.748 10.381 1.065 1.00 98.25 167 ARG A C 1
ATOM 1260 O O . ARG A 1 167 ? -19.607 10.000 -0.094 1.00 98.25 167 ARG A O 1
ATOM 1267 N N . MET A 1 168 ? -19.436 9.618 2.114 1.00 98.06 168 MET A N 1
ATOM 1268 C CA . MET A 1 168 ? -19.023 8.212 1.971 1.00 98.06 168 MET A CA 1
ATOM 1269 C C . MET A 1 168 ? -20.126 7.394 1.288 1.00 98.06 168 MET A C 1
ATOM 1271 O O . MET A 1 168 ? -19.854 6.628 0.365 1.00 98.06 168 MET A O 1
ATOM 1275 N N . ILE A 1 169 ? -21.378 7.628 1.689 1.00 98.38 169 ILE A N 1
ATOM 1276 C CA . ILE A 1 169 ? -22.556 7.017 1.075 1.00 98.38 169 ILE A CA 1
ATOM 1277 C C . ILE A 1 169 ? -22.705 7.441 -0.394 1.00 98.38 169 ILE A C 1
ATOM 1279 O O . ILE A 1 169 ? -22.822 6.575 -1.255 1.00 98.38 169 ILE A O 1
ATOM 1283 N N . ALA A 1 170 ? -22.639 8.741 -0.706 1.00 97.88 170 ALA A N 1
ATOM 1284 C CA . ALA A 1 170 ? -22.748 9.231 -2.085 1.00 97.88 170 ALA A CA 1
ATOM 1285 C C . ALA A 1 170 ? -21.6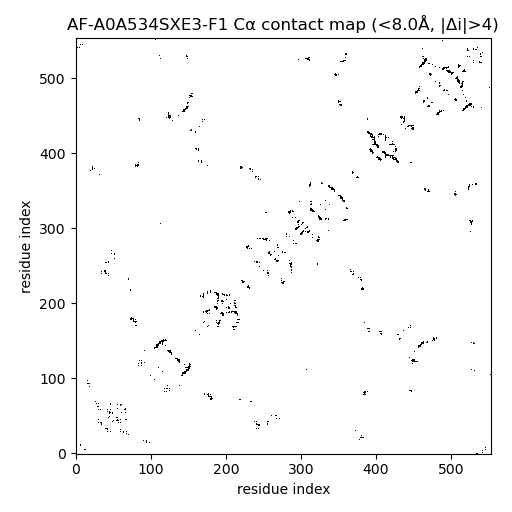68 8.651 -3.004 1.00 97.88 170 ALA A C 1
ATOM 1287 O O . ALA A 1 170 ? -21.960 8.302 -4.148 1.00 97.88 170 ALA A O 1
ATOM 1288 N N . LYS A 1 171 ? -20.428 8.536 -2.505 1.00 97.06 171 LYS A N 1
ATOM 1289 C CA . LYS A 1 171 ? -19.325 7.906 -3.236 1.00 97.06 171 LYS A CA 1
ATOM 1290 C C . LYS A 1 171 ? -19.669 6.467 -3.605 1.00 97.06 171 LYS A C 1
ATOM 1292 O O . LYS A 1 171 ? -19.539 6.110 -4.774 1.00 97.06 171 LYS A O 1
ATOM 1297 N N . PHE A 1 172 ? -20.102 5.679 -2.621 1.00 96.88 172 PHE A N 1
ATOM 1298 C CA . PHE A 1 172 ? -20.408 4.262 -2.796 1.00 96.88 172 PHE A CA 1
ATOM 1299 C C . PHE A 1 172 ? -21.627 4.015 -3.692 1.00 96.88 172 PHE A C 1
ATOM 1301 O O . PHE A 1 172 ? -21.577 3.157 -4.564 1.00 96.88 172 PHE A O 1
ATOM 1308 N N . ASP A 1 173 ? -22.707 4.775 -3.506 1.00 97.12 173 ASP A N 1
ATOM 1309 C CA . ASP A 1 173 ? -23.996 4.529 -4.172 1.00 97.12 173 ASP A CA 1
ATOM 1310 C C . ASP A 1 173 ? -24.009 4.895 -5.670 1.00 97.12 173 ASP A C 1
ATOM 1312 O O . ASP A 1 173 ? -24.998 4.645 -6.358 1.00 97.12 173 ASP A O 1
ATOM 1316 N N . GLY A 1 174 ? -22.905 5.433 -6.199 1.00 95.69 174 GLY A N 1
ATOM 1317 C CA . GLY A 1 174 ? -22.725 5.666 -7.635 1.00 95.69 174 GLY A CA 1
ATOM 1318 C C . GLY A 1 174 ? -21.939 6.927 -7.974 1.00 95.69 174 GLY A C 1
ATOM 1319 O O . GLY A 1 174 ? -21.385 7.024 -9.072 1.00 95.69 174 GLY A O 1
ATOM 1320 N N . GLY A 1 175 ? -21.820 7.865 -7.030 1.00 96.94 175 GLY A N 1
ATOM 1321 C CA . GLY A 1 175 ? -21.143 9.140 -7.243 1.00 96.94 175 GLY A CA 1
ATOM 1322 C C . GLY A 1 175 ? -19.691 8.972 -7.680 1.00 96.94 175 GLY A C 1
ATOM 1323 O O . GLY A 1 175 ? -19.281 9.591 -8.659 1.00 96.94 175 GLY A O 1
ATOM 1324 N N . LEU A 1 176 ? -18.921 8.092 -7.026 1.00 96.06 176 LEU A N 1
ATOM 1325 C CA . LEU A 1 176 ? -17.512 7.890 -7.384 1.00 96.06 176 LEU A CA 1
ATOM 1326 C C . LEU A 1 176 ? -17.367 7.198 -8.742 1.00 96.06 176 LEU A C 1
ATOM 1328 O O . LEU A 1 176 ? -16.561 7.632 -9.561 1.00 96.06 176 LEU A O 1
ATOM 1332 N N . TYR A 1 177 ? -18.180 6.174 -9.014 1.00 96.38 177 TYR A N 1
ATOM 1333 C CA . TYR A 1 177 ? -18.197 5.504 -10.316 1.00 96.38 177 TYR A CA 1
ATOM 1334 C C . TYR A 1 177 ? -18.468 6.498 -11.452 1.00 96.38 177 TYR A C 1
ATOM 1336 O O . TYR A 1 177 ? -17.733 6.535 -12.438 1.00 96.38 177 TYR A O 1
ATOM 1344 N N . GLY A 1 178 ? -19.503 7.328 -11.301 1.00 96.88 178 GLY A N 1
ATOM 1345 C CA . GLY A 1 178 ? -19.860 8.344 -12.284 1.00 96.88 178 GLY A CA 1
ATOM 1346 C C . GLY A 1 178 ? -18.752 9.369 -12.492 1.00 96.88 178 GLY A C 1
ATOM 1347 O O . GLY A 1 178 ? -18.413 9.697 -13.628 1.00 96.88 178 GLY A O 1
ATOM 1348 N N . ALA A 1 179 ? -18.181 9.854 -11.389 1.00 96.06 179 ALA A N 1
ATOM 1349 C CA . ALA A 1 179 ? -17.132 10.865 -11.394 1.00 96.06 179 ALA A CA 1
ATOM 1350 C C . ALA A 1 179 ? -15.839 10.357 -12.061 1.00 96.06 179 ALA A C 1
ATOM 1352 O O . ALA A 1 179 ? -15.140 11.124 -12.713 1.00 96.06 179 ALA A O 1
ATOM 1353 N N . VAL A 1 180 ? -15.548 9.056 -11.953 1.00 95.94 180 VAL A N 1
ATOM 1354 C CA . VAL A 1 180 ? -14.448 8.403 -12.679 1.00 95.94 180 VAL A CA 1
ATOM 1355 C C . VAL A 1 180 ? -14.803 8.165 -14.151 1.00 95.94 180 VAL A C 1
ATOM 1357 O O . VAL A 1 180 ? -13.975 8.389 -15.032 1.00 95.94 180 VAL A O 1
ATOM 1360 N N . LYS A 1 181 ? -16.025 7.697 -14.442 1.00 96.06 181 LYS A N 1
ATOM 1361 C CA . LYS A 1 181 ? -16.450 7.344 -15.806 1.00 96.06 181 LYS A CA 1
ATOM 1362 C C . LYS A 1 181 ? -16.545 8.559 -16.724 1.00 96.06 181 LYS A C 1
ATOM 1364 O O . LYS A 1 181 ? -16.228 8.452 -17.907 1.00 96.06 181 LYS A O 1
ATOM 1369 N N . ASP A 1 182 ? -16.993 9.689 -16.198 1.00 93.81 182 ASP A N 1
ATOM 1370 C CA . ASP A 1 182 ? -17.179 10.905 -16.974 1.00 93.81 182 ASP A CA 1
ATOM 1371 C C . ASP A 1 182 ? -16.547 12.115 -16.265 1.00 93.81 182 ASP A C 1
ATOM 1373 O O . ASP A 1 182 ? -17.223 12.839 -15.527 1.00 93.81 182 ASP A O 1
ATOM 1377 N N . PRO A 1 183 ? -15.252 12.379 -16.520 1.00 90.75 183 PRO A N 1
ATOM 1378 C CA . PRO A 1 183 ? -14.526 13.478 -15.893 1.00 90.75 183 PRO A CA 1
ATOM 1379 C C . PRO A 1 183 ? -14.841 14.853 -16.513 1.00 90.75 183 PRO A C 1
ATOM 1381 O O . PRO A 1 183 ? -14.129 15.823 -16.258 1.00 90.75 183 PRO A O 1
ATOM 1384 N N . SER A 1 184 ? -15.885 14.973 -17.346 1.00 92.81 184 SER A N 1
ATOM 1385 C CA . SER A 1 184 ? -16.243 16.225 -18.035 1.00 92.81 184 SER A CA 1
ATOM 1386 C C . SER A 1 184 ? -16.795 17.330 -17.125 1.00 92.81 184 SER A C 1
ATOM 1388 O O . SER A 1 184 ? -16.947 18.467 -17.574 1.00 92.81 184 SER A O 1
ATOM 1390 N N . SER A 1 185 ? -17.094 17.032 -15.856 1.00 92.19 185 SER A N 1
ATOM 1391 C CA . SER A 1 185 ? -17.464 18.046 -14.862 1.00 92.19 185 SER A CA 1
ATOM 1392 C C . SER A 1 185 ? -16.656 17.890 -13.564 1.00 92.19 185 SER A C 1
ATOM 1394 O O . SER A 1 185 ? -15.975 16.877 -13.392 1.00 92.19 185 SER A O 1
ATOM 1396 N N . PRO A 1 186 ? -16.719 18.873 -12.642 1.00 94.25 186 PRO A N 1
ATOM 1397 C CA . PRO A 1 186 ? -16.028 18.812 -11.354 1.00 94.25 186 PRO A CA 1
ATOM 1398 C C . PRO A 1 186 ? -16.431 17.631 -10.458 1.00 94.25 186 PRO A C 1
ATOM 1400 O O . PRO A 1 186 ? -15.652 17.248 -9.586 1.00 94.25 186 PRO A O 1
ATOM 1403 N N . GLY A 1 187 ? -17.620 17.054 -10.653 1.00 96.56 187 GLY A N 1
ATOM 1404 C CA . GLY A 1 187 ? -18.094 15.915 -9.875 1.00 96.56 187 GLY A CA 1
ATOM 1405 C C . GLY A 1 187 ? -19.425 15.334 -10.348 1.00 96.56 187 GLY A C 1
ATOM 1406 O O . GLY A 1 187 ? -20.057 15.824 -11.290 1.00 96.56 187 GLY A O 1
ATOM 1407 N N . ARG A 1 188 ? -19.865 14.264 -9.687 1.00 97.62 188 ARG A N 1
ATOM 1408 C CA . ARG A 1 188 ? -21.171 13.629 -9.899 1.00 97.62 188 ARG A CA 1
ATOM 1409 C C . ARG A 1 188 ? -21.945 13.509 -8.594 1.00 97.62 188 ARG A C 1
ATOM 1411 O O . ARG A 1 188 ? -21.368 13.223 -7.543 1.00 97.62 188 ARG A O 1
ATOM 1418 N N . CYS A 1 189 ? -23.252 13.734 -8.667 1.00 98.19 189 CYS A N 1
ATOM 1419 C CA . CYS A 1 189 ? -24.159 13.403 -7.575 1.00 98.19 189 CYS A CA 1
ATOM 1420 C C . CYS A 1 189 ? -24.245 11.880 -7.390 1.00 98.19 189 CYS A C 1
ATOM 1422 O O . CYS A 1 189 ? -23.681 11.111 -8.170 1.00 98.19 189 CYS A O 1
ATOM 1424 N N . VAL A 1 190 ? -24.954 11.438 -6.350 1.00 97.62 190 VAL A N 1
ATOM 1425 C CA . VAL A 1 190 ? -25.052 10.018 -5.977 1.00 97.62 190 VAL A CA 1
ATOM 1426 C C . VAL A 1 190 ? -25.594 9.115 -7.096 1.00 97.62 190 VAL A C 1
ATOM 1428 O O . VAL A 1 190 ? -25.185 7.965 -7.187 1.00 97.62 190 VAL A O 1
ATOM 1431 N N . ASP A 1 191 ? -26.425 9.631 -8.007 1.00 97.12 191 ASP A N 1
ATOM 1432 C CA . ASP A 1 191 ? -26.894 8.886 -9.188 1.00 97.12 191 ASP A CA 1
ATOM 1433 C C . ASP A 1 191 ? -25.797 8.554 -10.228 1.00 97.12 191 ASP A C 1
ATOM 1435 O O . ASP A 1 191 ? -26.064 7.857 -11.209 1.00 97.12 191 ASP A O 1
ATOM 1439 N N . GLY A 1 192 ? -24.581 9.082 -10.055 1.00 96.75 192 GLY A N 1
ATOM 1440 C CA . GLY A 1 192 ? -23.437 8.871 -10.939 1.00 96.75 192 GLY A CA 1
ATOM 1441 C C . GLY A 1 192 ? -23.543 9.545 -12.314 1.00 96.75 192 GLY A C 1
ATOM 1442 O O . GLY A 1 192 ? -22.677 9.336 -13.162 1.00 96.75 192 GLY A O 1
ATOM 1443 N N . THR A 1 193 ? -24.570 10.354 -12.572 1.00 97.12 193 THR A N 1
ATOM 1444 C CA . THR A 1 193 ? -24.830 10.947 -13.899 1.00 97.12 193 THR A CA 1
ATOM 1445 C C . THR A 1 193 ? -25.057 12.452 -13.852 1.00 97.12 193 THR A C 1
ATOM 1447 O O . THR A 1 193 ? -24.604 13.163 -14.749 1.00 97.12 193 THR A O 1
ATOM 1450 N N . THR A 1 194 ? -25.691 12.962 -12.798 1.00 98.12 194 THR A N 1
ATOM 1451 C CA . THR A 1 194 ? -25.939 14.390 -12.622 1.00 98.12 194 THR A CA 1
ATOM 1452 C C . THR A 1 194 ? -24.630 15.096 -12.282 1.00 98.12 194 THR A C 1
ATOM 1454 O O . THR A 1 194 ? -23.985 14.796 -11.276 1.00 98.12 194 THR A O 1
ATOM 1457 N N . ALA A 1 195 ? -24.219 16.027 -13.145 1.00 97.88 195 ALA A N 1
ATOM 1458 C CA . ALA A 1 195 ? -23.048 16.864 -12.926 1.00 97.88 195 ALA A CA 1
ATOM 1459 C C . ALA A 1 195 ? -23.263 17.792 -11.725 1.00 97.88 195 ALA A C 1
ATOM 1461 O O . ALA A 1 195 ? -24.337 18.371 -11.578 1.00 97.88 195 ALA A O 1
ATOM 1462 N N . CYS A 1 196 ? -22.227 17.966 -10.907 1.00 97.94 196 CYS A N 1
ATOM 1463 C CA . CYS A 1 196 ? -22.273 18.863 -9.758 1.00 97.94 196 CYS A CA 1
ATOM 1464 C C . CYS A 1 196 ? -20.929 19.536 -9.485 1.00 97.94 196 CYS A C 1
ATOM 1466 O O . CYS A 1 196 ? -19.890 19.134 -10.021 1.00 97.94 196 CYS A O 1
ATOM 1468 N N . ALA A 1 197 ? -20.959 20.528 -8.601 1.00 96.81 197 ALA A N 1
ATOM 1469 C CA . ALA A 1 197 ? -19.796 21.031 -7.885 1.00 96.81 197 ALA A CA 1
ATOM 1470 C C . ALA A 1 197 ? -20.115 21.172 -6.385 1.00 96.81 197 ALA A C 1
ATOM 1472 O O . ALA A 1 197 ? -21.276 21.201 -5.985 1.00 96.81 197 ALA A O 1
ATOM 1473 N N . ILE A 1 198 ? -19.085 21.210 -5.535 1.00 95.12 198 ILE A N 1
ATOM 1474 C CA . ILE A 1 198 ? -19.252 21.258 -4.069 1.00 95.12 198 ILE A CA 1
ATOM 1475 C C . ILE A 1 198 ? -19.982 22.532 -3.620 1.00 95.12 198 ILE A C 1
ATOM 1477 O O . ILE A 1 198 ? -20.794 22.487 -2.702 1.00 95.12 198 ILE A O 1
ATOM 1481 N N . ASP A 1 199 ? -19.719 23.661 -4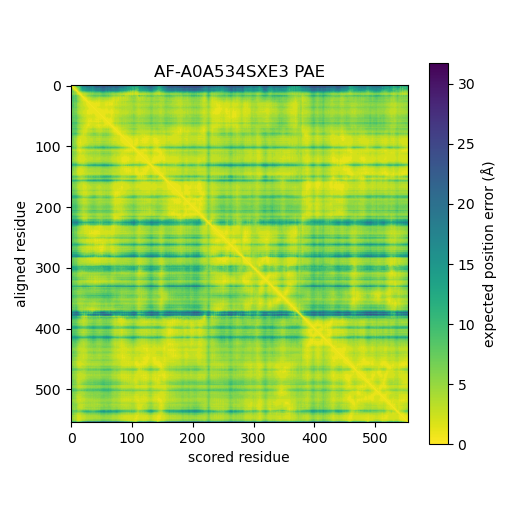.273 1.00 94.38 199 ASP A N 1
ATOM 1482 C CA . ASP A 1 199 ? -20.341 24.957 -3.993 1.00 94.38 199 ASP A CA 1
ATOM 1483 C C . ASP A 1 199 ? -21.820 25.021 -4.405 1.00 94.38 199 ASP A C 1
ATOM 1485 O O . ASP A 1 199 ? -22.597 25.766 -3.803 1.00 94.38 199 ASP A O 1
ATOM 1489 N N . THR A 1 200 ? -22.229 24.216 -5.388 1.00 96.06 200 THR A N 1
ATOM 1490 C CA . THR A 1 200 ? -23.601 24.164 -5.915 1.00 96.06 200 THR A CA 1
ATOM 1491 C C . THR A 1 200 ? -24.352 22.871 -5.578 1.00 96.06 200 THR A C 1
ATOM 1493 O O . THR A 1 200 ? -25.518 22.737 -5.954 1.00 96.06 200 THR A O 1
ATOM 1496 N N . GLU A 1 201 ? -23.763 21.954 -4.795 1.00 96.56 201 GLU A N 1
ATOM 1497 C CA . GLU A 1 201 ? -24.303 20.603 -4.543 1.00 96.56 201 GLU A CA 1
ATOM 1498 C C . GLU A 1 201 ? -25.728 20.604 -3.968 1.00 96.56 201 GLU A C 1
ATOM 1500 O O . GLU A 1 201 ? -26.526 19.723 -4.282 1.00 96.56 201 GLU A O 1
ATOM 1505 N N . ALA A 1 202 ? -26.081 21.630 -3.185 1.00 95.81 202 ALA A N 1
ATOM 1506 C CA . ALA A 1 202 ? -27.420 21.793 -2.617 1.00 95.81 202 ALA A CA 1
ATOM 1507 C C . ALA A 1 202 ? -28.515 21.974 -3.684 1.00 95.81 202 ALA A C 1
ATOM 1509 O O . ALA A 1 202 ? -29.677 21.661 -3.428 1.00 95.81 202 ALA A O 1
ATOM 1510 N N . THR A 1 203 ? -28.153 22.497 -4.859 1.00 97.81 203 THR A N 1
ATOM 1511 C CA . THR A 1 203 ? -29.054 22.650 -6.009 1.00 97.81 203 THR A CA 1
ATOM 1512 C C . THR A 1 203 ? -28.857 21.516 -7.006 1.00 97.81 203 THR A C 1
ATOM 1514 O O . THR A 1 203 ? -29.840 20.911 -7.424 1.00 97.81 203 THR A O 1
ATOM 1517 N N . ASP A 1 204 ? -27.607 21.196 -7.350 1.00 98.00 204 ASP A N 1
ATOM 1518 C CA . ASP A 1 204 ? -27.291 20.193 -8.373 1.00 98.00 204 ASP A CA 1
ATOM 1519 C C . ASP A 1 204 ? -27.790 18.800 -7.976 1.00 98.00 204 ASP A C 1
ATOM 1521 O O . ASP A 1 204 ? -28.404 18.100 -8.777 1.00 98.00 204 ASP A O 1
ATOM 1525 N N . CYS A 1 205 ? -27.590 18.420 -6.711 1.00 98.19 205 CYS A N 1
ATOM 1526 C CA . CYS A 1 205 ? -27.986 17.118 -6.180 1.00 98.19 205 CYS A CA 1
ATOM 1527 C C . CYS A 1 205 ? -29.335 17.168 -5.445 1.00 98.19 205 CYS A C 1
ATOM 1529 O O . CYS A 1 205 ? -29.663 16.261 -4.672 1.00 98.19 205 CYS A O 1
ATOM 1531 N N . ALA A 1 206 ? -30.130 18.223 -5.658 1.00 97.75 206 ALA A N 1
ATOM 1532 C CA . ALA A 1 206 ? -31.425 18.382 -5.013 1.00 97.75 206 ALA A CA 1
ATOM 1533 C C . ALA A 1 206 ? -32.360 17.203 -5.338 1.00 97.75 206 ALA A C 1
ATOM 1535 O O . ALA A 1 206 ? -32.545 16.821 -6.491 1.00 97.75 206 ALA A O 1
ATOM 1536 N N . GLY A 1 207 ? -32.975 16.629 -4.301 1.00 96.44 207 GLY A N 1
ATOM 1537 C CA . GLY A 1 207 ? -33.869 15.473 -4.430 1.00 96.44 207 GLY A CA 1
ATOM 1538 C C . GLY A 1 207 ? -33.163 14.115 -4.474 1.00 96.44 207 GLY A C 1
ATOM 1539 O O . GLY A 1 207 ? -33.850 13.095 -4.466 1.00 96.44 207 GLY A O 1
ATOM 1540 N N . GLN A 1 208 ? -31.828 14.082 -4.465 1.00 97.69 208 GLN A N 1
ATOM 1541 C CA . GLN A 1 208 ? -31.059 12.851 -4.300 1.00 97.69 208 GLN A CA 1
ATOM 1542 C C . GLN A 1 208 ? -30.744 12.599 -2.821 1.00 97.69 208 GLN A C 1
ATOM 1544 O O . GLN A 1 208 ? -30.715 13.530 -2.014 1.00 97.69 208 GLN A O 1
ATOM 1549 N N . VAL A 1 209 ? -30.526 11.336 -2.450 1.00 96.25 209 VAL A N 1
ATOM 1550 C CA . VAL A 1 209 ? -30.218 10.953 -1.068 1.00 96.25 209 VAL A CA 1
ATOM 1551 C C . VAL A 1 209 ? -28.975 10.064 -1.052 1.00 96.25 209 VAL A C 1
ATOM 1553 O O . VAL A 1 209 ? -29.049 8.953 -1.570 1.00 96.25 209 VAL A O 1
ATOM 1556 N N . PRO A 1 210 ? -27.871 10.515 -0.433 1.00 97.19 210 PRO A N 1
ATOM 1557 C CA . PRO A 1 210 ? -27.649 11.861 0.096 1.00 97.19 210 PRO A CA 1
ATOM 1558 C C . PRO A 1 210 ? -27.411 12.893 -1.029 1.00 97.19 210 PRO A C 1
ATOM 1560 O O . PRO A 1 210 ? -26.839 12.554 -2.067 1.00 97.19 210 PRO A O 1
ATOM 1563 N N . PRO A 1 211 ? -27.815 14.165 -0.843 1.00 97.19 211 PRO A N 1
ATOM 1564 C CA . PRO A 1 211 ? -27.664 15.220 -1.847 1.00 97.19 211 PRO A CA 1
ATOM 1565 C C . PRO A 1 211 ? -26.234 15.778 -1.825 1.00 97.19 211 PRO A C 1
ATOM 1567 O O . PRO A 1 211 ? -26.001 16.915 -1.412 1.00 97.19 211 PRO A O 1
ATOM 1570 N N . LYS A 1 212 ? -25.254 14.947 -2.191 1.00 97.81 212 LYS A N 1
ATOM 1571 C CA . LYS A 1 212 ? -23.828 15.274 -2.092 1.00 97.81 212 LYS A CA 1
ATOM 1572 C C . LYS A 1 212 ? -23.110 15.112 -3.415 1.00 97.81 212 LYS A C 1
ATOM 1574 O O . LYS A 1 212 ? -23.333 14.144 -4.140 1.00 97.81 212 LYS A O 1
ATOM 1579 N N . CYS A 1 213 ? -22.209 16.052 -3.683 1.00 97.69 213 CYS A N 1
ATOM 1580 C CA . CYS A 1 213 ? -21.338 15.987 -4.839 1.00 97.69 213 CYS A CA 1
ATOM 1581 C C . CYS A 1 213 ? -20.093 15.149 -4.526 1.00 97.69 213 CYS A C 1
ATOM 1583 O O . CYS A 1 213 ? -19.383 15.404 -3.549 1.00 97.69 213 CYS A O 1
ATOM 1585 N N . THR A 1 214 ? -19.819 14.155 -5.370 1.00 96.88 214 THR A N 1
ATOM 1586 C CA . THR A 1 214 ? -18.569 13.393 -5.369 1.00 96.88 214 THR A CA 1
ATOM 1587 C C . THR A 1 214 ? -17.646 13.963 -6.433 1.00 96.88 214 THR A C 1
ATOM 1589 O O . THR A 1 214 ? -17.988 13.958 -7.611 1.00 96.88 214 THR A O 1
ATOM 1592 N N . LEU A 1 215 ? -16.481 14.463 -6.024 1.00 94.75 215 LEU A N 1
ATOM 1593 C CA . LEU A 1 215 ? -15.517 15.065 -6.942 1.00 94.75 215 LEU A CA 1
ATOM 1594 C C . LEU A 1 215 ? -14.958 14.046 -7.942 1.00 94.75 215 LEU A C 1
ATOM 1596 O O . LEU A 1 215 ? -14.718 12.887 -7.599 1.00 94.75 215 LEU A O 1
ATOM 1600 N N . THR A 1 216 ? -14.711 14.521 -9.159 1.00 93.50 216 THR A N 1
ATOM 1601 C CA . THR A 1 216 ? -14.005 13.789 -10.214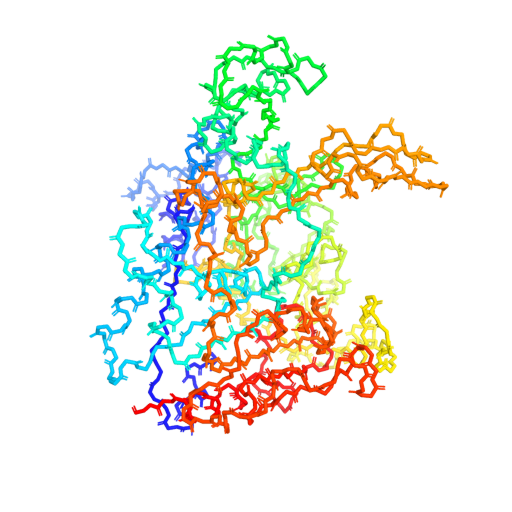 1.00 93.50 216 THR A CA 1
ATOM 1602 C C . THR A 1 216 ? -12.617 13.370 -9.748 1.00 93.50 216 THR A C 1
ATOM 1604 O O . THR A 1 216 ? -11.879 14.149 -9.142 1.00 93.50 216 THR A O 1
ATOM 1607 N N . GLY A 1 217 ? -12.261 12.123 -10.045 1.00 89.31 217 GLY A N 1
ATOM 1608 C CA . GLY A 1 217 ? -10.993 11.510 -9.675 1.00 89.31 217 GLY A CA 1
ATOM 1609 C C . GLY A 1 217 ? -10.609 10.404 -10.652 1.00 89.31 217 GLY A C 1
ATOM 1610 O O . GLY A 1 217 ? -11.373 10.053 -11.549 1.00 89.31 217 GLY A O 1
ATOM 1611 N N . ALA A 1 218 ? -9.408 9.862 -10.485 1.00 89.94 218 ALA A N 1
ATOM 1612 C CA . ALA A 1 218 ? -8.942 8.722 -11.266 1.00 89.94 218 ALA A CA 1
ATOM 1613 C C . ALA A 1 218 ? -9.534 7.404 -10.729 1.00 89.94 218 ALA A C 1
ATOM 1615 O O . ALA A 1 218 ? -9.895 7.309 -9.555 1.00 89.94 218 ALA A O 1
ATOM 1616 N N . ALA A 1 219 ? -9.617 6.374 -11.576 1.00 90.62 219 ALA A N 1
ATOM 1617 C CA . ALA A 1 219 ? -9.996 5.018 -11.153 1.00 90.62 219 ALA A CA 1
ATOM 1618 C C . ALA A 1 219 ? -8.906 4.365 -10.300 1.00 90.62 219 ALA A C 1
ATOM 1620 O O . ALA A 1 219 ? -9.177 3.475 -9.495 1.00 90.62 219 ALA A O 1
ATOM 1621 N N . TYR A 1 220 ? -7.672 4.824 -10.488 1.00 87.12 220 TYR A N 1
ATOM 1622 C CA . TYR A 1 220 ? -6.518 4.367 -9.755 1.00 87.12 220 TYR A CA 1
ATOM 1623 C C . TYR A 1 220 ? -5.543 5.507 -9.470 1.00 87.12 220 TYR A C 1
ATOM 1625 O O . TYR A 1 220 ? -5.521 6.513 -10.181 1.00 87.12 220 TYR A O 1
ATOM 1633 N N . SER A 1 221 ? -4.753 5.371 -8.407 1.00 77.75 221 SER A N 1
ATOM 1634 C CA . SER A 1 221 ? -3.757 6.382 -8.050 1.00 77.75 221 SER A CA 1
ATOM 1635 C C . SER A 1 221 ? -2.646 6.456 -9.096 1.00 77.75 221 SER A C 1
ATOM 1637 O O . SER A 1 221 ? -2.139 5.438 -9.561 1.00 77.75 221 SER A O 1
ATOM 1639 N N . VAL A 1 222 ? -2.245 7.681 -9.423 1.00 77.50 222 VAL A N 1
ATOM 1640 C CA . VAL A 1 222 ? -1.038 7.999 -10.189 1.00 77.50 222 VAL A CA 1
ATOM 1641 C C . VAL A 1 222 ? -0.272 9.061 -9.413 1.00 77.50 222 VAL A C 1
ATOM 1643 O O . VAL A 1 222 ? -0.866 10.036 -8.945 1.00 77.50 222 VAL A O 1
ATOM 1646 N N . THR A 1 223 ? 1.039 8.895 -9.270 1.00 72.88 223 THR A N 1
ATOM 1647 C CA . THR A 1 223 ? 1.867 9.865 -8.543 1.00 72.88 223 THR A CA 1
ATOM 1648 C C . THR A 1 223 ? 2.536 10.802 -9.532 1.00 72.88 223 THR A C 1
ATOM 1650 O O . THR A 1 223 ? 3.123 10.369 -10.530 1.00 72.88 223 THR A O 1
ATOM 1653 N N . ARG A 1 224 ? 2.452 12.106 -9.252 1.00 73.19 224 ARG A N 1
ATOM 1654 C CA . ARG A 1 224 ? 3.004 13.165 -10.099 1.00 73.19 224 ARG A CA 1
ATOM 1655 C C . ARG A 1 224 ? 3.848 14.148 -9.297 1.00 73.19 224 ARG A C 1
ATOM 1657 O O . ARG A 1 224 ? 3.475 14.513 -8.187 1.00 73.19 224 ARG A O 1
ATOM 1664 N N . ILE A 1 225 ? 4.920 14.646 -9.909 1.00 63.00 225 ILE A N 1
ATOM 1665 C CA . ILE A 1 225 ? 5.652 15.836 -9.462 1.00 63.00 225 ILE A CA 1
ATOM 1666 C C . ILE A 1 225 ? 5.339 16.957 -10.449 1.00 63.00 225 ILE A C 1
ATOM 1668 O O . ILE A 1 225 ? 5.793 16.947 -11.595 1.00 63.00 225 ILE A O 1
ATOM 1672 N N . GLY A 1 226 ? 4.526 17.927 -10.029 1.00 68.94 226 GLY A N 1
ATOM 1673 C CA . GLY A 1 226 ? 4.010 18.943 -10.947 1.00 68.94 226 GLY A CA 1
ATOM 1674 C C . GLY A 1 226 ? 3.237 18.294 -12.102 1.00 68.94 226 GLY A C 1
ATOM 1675 O O . GLY A 1 226 ? 2.213 17.652 -11.881 1.00 68.94 226 GLY A O 1
ATOM 1676 N N . SER A 1 227 ? 3.726 18.451 -13.334 1.00 65.44 227 SER A N 1
ATOM 1677 C CA . SER A 1 227 ? 3.139 17.843 -14.539 1.00 65.44 227 SER A CA 1
ATOM 1678 C C . SER A 1 227 ? 3.757 16.496 -14.932 1.00 65.44 227 SER A C 1
ATOM 1680 O O . SER A 1 227 ? 3.381 15.943 -15.962 1.00 65.44 227 SER A O 1
ATOM 1682 N N . ILE A 1 228 ? 4.730 15.993 -14.172 1.00 66.12 228 ILE A N 1
ATOM 1683 C CA . ILE A 1 228 ? 5.530 14.818 -14.526 1.00 66.12 228 ILE A CA 1
ATOM 1684 C C . ILE A 1 228 ? 4.978 13.595 -13.797 1.00 66.12 228 ILE A C 1
ATOM 1686 O O . ILE A 1 228 ? 4.884 13.610 -12.571 1.00 66.12 228 ILE A O 1
ATOM 1690 N N . ASN A 1 229 ? 4.621 12.541 -14.536 1.00 71.19 229 ASN A N 1
ATOM 1691 C CA . ASN A 1 229 ? 4.284 11.250 -13.941 1.00 71.19 229 ASN A CA 1
ATOM 1692 C C . ASN A 1 229 ? 5.561 10.607 -13.394 1.00 71.19 229 ASN A C 1
ATOM 1694 O O . ASN A 1 229 ? 6.530 10.463 -14.135 1.00 71.19 229 ASN A O 1
ATOM 1698 N N . ILE A 1 230 ? 5.548 10.222 -12.120 1.00 72.12 230 ILE A N 1
ATOM 1699 C CA . ILE A 1 230 ? 6.638 9.444 -11.517 1.00 72.12 230 ILE A CA 1
ATOM 1700 C C . ILE A 1 230 ? 6.220 8.015 -11.192 1.00 72.12 230 ILE A C 1
ATOM 1702 O O . ILE A 1 230 ? 7.078 7.147 -11.155 1.00 72.12 230 ILE A O 1
ATOM 1706 N N . LEU A 1 231 ? 4.917 7.756 -11.026 1.00 77.56 231 LEU A N 1
ATOM 1707 C CA . LEU A 1 231 ? 4.362 6.410 -10.867 1.00 77.56 231 LEU A CA 1
ATOM 1708 C C . LEU A 1 231 ? 3.019 6.312 -11.596 1.00 77.56 231 LEU A C 1
ATOM 1710 O O . LEU A 1 231 ? 2.107 7.109 -11.353 1.00 77.56 231 LEU A O 1
ATOM 1714 N N . ASN A 1 232 ? 2.913 5.342 -12.497 1.00 83.06 232 ASN A N 1
ATOM 1715 C CA . ASN A 1 232 ? 1.711 4.959 -13.238 1.00 83.06 232 ASN A CA 1
ATOM 1716 C C . ASN A 1 232 ? 1.901 3.511 -13.758 1.00 83.06 232 ASN A C 1
ATOM 1718 O O . ASN A 1 232 ? 3.036 3.023 -13.709 1.00 83.06 232 ASN A O 1
ATOM 1722 N N . PRO A 1 233 ? 0.858 2.841 -14.292 1.00 86.38 233 PRO A N 1
ATOM 1723 C CA . PRO A 1 233 ? 0.983 1.460 -14.765 1.00 86.38 233 PRO A CA 1
ATOM 1724 C C . PRO A 1 233 ? 2.145 1.231 -15.746 1.00 86.38 233 PRO A C 1
ATOM 1726 O O . PRO A 1 233 ? 2.856 0.241 -15.640 1.00 86.38 233 PRO A O 1
ATOM 1729 N N . ARG A 1 234 ? 2.383 2.159 -16.684 1.00 89.25 234 ARG A N 1
ATOM 1730 C CA . ARG A 1 234 ? 3.451 2.038 -17.692 1.00 89.25 234 ARG A CA 1
ATOM 1731 C C . ARG A 1 234 ? 4.849 2.221 -17.100 1.00 89.25 234 ARG A C 1
ATOM 1733 O O . ARG A 1 234 ? 5.763 1.533 -17.533 1.00 89.25 234 ARG A O 1
ATOM 1740 N N . ILE A 1 235 ? 5.021 3.122 -16.127 1.00 86.75 235 ILE A N 1
ATOM 1741 C CA . ILE A 1 235 ? 6.297 3.297 -15.410 1.00 86.75 235 ILE A CA 1
ATOM 1742 C C . ILE A 1 235 ? 6.637 2.032 -14.633 1.00 86.75 235 ILE A C 1
ATOM 1744 O O . ILE A 1 235 ? 7.764 1.555 -14.725 1.00 86.75 235 ILE A O 1
ATOM 1748 N N . VAL A 1 236 ? 5.663 1.477 -13.907 1.00 84.81 236 VAL A N 1
ATOM 1749 C CA . VAL A 1 236 ? 5.883 0.234 -13.168 1.00 84.81 236 VAL A CA 1
ATOM 1750 C C . VAL A 1 236 ? 6.211 -0.901 -14.143 1.00 84.81 236 VAL A C 1
ATOM 1752 O O . VAL A 1 236 ? 7.215 -1.579 -13.954 1.00 84.81 236 VAL A O 1
ATOM 1755 N N . ALA A 1 237 ? 5.467 -1.031 -15.246 1.00 88.62 237 ALA A N 1
ATOM 1756 C CA . ALA A 1 237 ? 5.729 -2.054 -16.260 1.00 88.62 237 ALA A CA 1
ATOM 1757 C C . ALA A 1 237 ? 7.098 -1.960 -16.926 1.00 88.62 237 ALA A C 1
ATOM 1759 O O . ALA A 1 237 ? 7.679 -2.979 -17.284 1.00 88.62 237 ALA A O 1
ATOM 1760 N N . ALA A 1 238 ? 7.647 -0.755 -17.075 1.00 90.38 238 ALA A N 1
ATOM 1761 C CA . ALA A 1 238 ? 8.973 -0.566 -17.655 1.00 90.38 238 ALA A CA 1
ATOM 1762 C C . ALA A 1 238 ? 10.104 -1.175 -16.797 1.00 90.38 238 ALA A C 1
ATOM 1764 O O . ALA A 1 238 ? 11.200 -1.415 -17.316 1.00 90.38 238 ALA A O 1
ATOM 1765 N N . SER A 1 239 ? 9.853 -1.449 -15.511 1.00 88.94 239 SER A N 1
ATOM 1766 C CA . SER A 1 239 ? 10.828 -2.114 -14.640 1.00 88.94 239 SER A CA 1
ATOM 1767 C C . SER A 1 239 ? 11.041 -3.586 -15.003 1.00 88.94 239 SER A C 1
ATOM 1769 O O . SER A 1 239 ? 12.166 -4.057 -14.895 1.00 88.94 239 SER A O 1
ATOM 1771 N N . GLU A 1 240 ? 10.030 -4.287 -15.526 1.00 91.12 240 GLU A N 1
ATOM 1772 C CA . GLU A 1 240 ? 10.117 -5.723 -15.828 1.00 91.12 240 GLU A CA 1
ATOM 1773 C C . GLU A 1 240 ? 11.137 -6.064 -16.928 1.00 91.12 240 GLU A C 1
ATOM 1775 O O . GLU A 1 240 ? 12.039 -6.857 -16.658 1.00 91.12 240 GLU A O 1
ATOM 1780 N N . PRO A 1 241 ? 11.113 -5.461 -18.141 1.00 94.19 241 PRO A N 1
ATOM 1781 C CA . PRO A 1 241 ? 12.146 -5.741 -19.140 1.00 94.19 241 PRO A CA 1
ATOM 1782 C C . PRO A 1 241 ? 13.538 -5.299 -18.666 1.00 94.19 241 PRO A C 1
ATOM 1784 O O . PRO A 1 241 ? 14.527 -5.944 -19.007 1.00 94.19 241 PRO A O 1
ATOM 1787 N N . SER A 1 242 ? 13.626 -4.244 -17.846 1.00 94.25 242 SER A N 1
ATOM 1788 C CA . SER A 1 242 ? 14.891 -3.838 -17.221 1.00 94.25 242 SER A CA 1
ATOM 1789 C C . SER A 1 242 ? 15.400 -4.930 -16.273 1.00 94.25 242 SER A C 1
ATOM 1791 O O . SER A 1 242 ? 16.556 -5.327 -16.353 1.00 94.25 242 SER A O 1
ATOM 1793 N N . ALA A 1 243 ? 14.536 -5.470 -15.414 1.00 93.12 243 ALA A N 1
ATOM 1794 C CA . ALA A 1 243 ? 14.894 -6.507 -14.454 1.00 93.12 243 ALA A CA 1
ATOM 1795 C C . ALA A 1 243 ? 15.237 -7.848 -15.128 1.00 93.12 243 ALA A C 1
ATOM 1797 O O . ALA A 1 243 ? 16.203 -8.495 -14.729 1.00 93.12 243 ALA A O 1
ATOM 1798 N N . ILE A 1 244 ? 14.536 -8.215 -16.210 1.00 94.25 244 ILE A N 1
ATOM 1799 C CA . ILE A 1 244 ? 14.870 -9.390 -17.032 1.00 94.25 244 ILE A CA 1
ATOM 1800 C C . ILE A 1 244 ? 16.274 -9.254 -17.636 1.00 94.25 244 ILE A C 1
ATOM 1802 O O . ILE A 1 244 ? 17.035 -10.220 -17.619 1.00 94.25 244 ILE A O 1
ATOM 1806 N N . GLN A 1 245 ? 16.650 -8.069 -18.137 1.00 96.50 245 GLN A N 1
ATOM 1807 C CA . GLN A 1 245 ? 18.036 -7.808 -18.548 1.00 96.50 245 GLN A CA 1
ATOM 1808 C C . GLN A 1 245 ? 18.991 -7.978 -17.358 1.00 96.50 245 GLN A C 1
ATOM 1810 O O . GLN A 1 245 ? 20.022 -8.640 -17.482 1.00 96.50 245 GLN A O 1
ATOM 1815 N N . GLY A 1 246 ? 18.630 -7.423 -16.197 1.00 94.19 246 GLY A N 1
ATOM 1816 C CA . GLY A 1 246 ? 19.437 -7.470 -14.978 1.00 94.19 246 GLY A CA 1
ATOM 1817 C C . GLY A 1 246 ? 19.767 -8.880 -14.488 1.00 94.19 246 GLY A C 1
ATOM 1818 O O . GLY A 1 246 ? 20.812 -9.077 -13.875 1.00 94.19 246 GLY A O 1
ATOM 1819 N N . ALA A 1 247 ? 18.949 -9.880 -14.826 1.00 92.56 247 ALA A N 1
ATOM 1820 C CA . ALA A 1 247 ? 19.205 -11.279 -14.481 1.00 92.56 247 ALA A CA 1
ATOM 1821 C C . ALA A 1 247 ? 20.520 -11.836 -15.073 1.00 92.56 247 ALA A C 1
ATOM 1823 O O . ALA A 1 247 ? 21.064 -12.815 -14.556 1.00 92.56 247 ALA A O 1
ATOM 1824 N N . TYR A 1 248 ? 21.041 -11.247 -16.157 1.00 93.88 248 TYR A N 1
ATOM 1825 C CA . TYR A 1 248 ? 22.303 -11.669 -16.785 1.00 93.88 248 TYR A CA 1
ATOM 1826 C C . TYR A 1 248 ? 23.253 -10.518 -17.156 1.00 93.88 248 TYR A C 1
ATOM 1828 O O . TYR A 1 248 ? 24.424 -10.775 -17.445 1.00 93.88 248 TYR A O 1
ATOM 1836 N N . ASP A 1 249 ? 22.775 -9.275 -17.157 1.00 95.06 249 ASP A N 1
ATOM 1837 C CA . ASP A 1 249 ? 23.542 -8.056 -17.423 1.00 95.06 249 ASP A CA 1
ATOM 1838 C C . ASP A 1 249 ? 23.103 -6.916 -16.474 1.00 95.06 249 ASP A C 1
ATOM 1840 O O . ASP A 1 249 ? 22.499 -5.935 -16.913 1.00 95.06 249 ASP A O 1
ATOM 1844 N N . PRO A 1 250 ? 23.351 -7.055 -15.156 1.00 93.94 250 PRO A N 1
ATOM 1845 C CA . PRO A 1 250 ? 22.914 -6.077 -14.157 1.00 93.94 250 PRO A CA 1
ATOM 1846 C C . PRO A 1 250 ? 23.642 -4.734 -14.285 1.00 93.94 250 PRO A C 1
ATOM 1848 O O . PRO A 1 250 ? 23.017 -3.674 -14.202 1.00 93.94 250 PRO A O 1
ATOM 1851 N N . ASP A 1 251 ? 24.952 -4.782 -14.542 1.00 93.19 251 ASP A N 1
ATOM 1852 C CA . ASP A 1 251 ? 25.836 -3.620 -14.422 1.00 93.19 251 ASP A CA 1
ATOM 1853 C C . ASP A 1 251 ? 26.829 -3.451 -15.594 1.00 93.19 251 ASP A C 1
ATOM 1855 O O . ASP A 1 251 ? 27.857 -2.782 -15.493 1.00 93.19 251 ASP A O 1
ATOM 1859 N N . GLY A 1 252 ? 26.551 -4.084 -16.739 1.00 93.25 252 GLY A N 1
ATOM 1860 C CA . GLY A 1 252 ? 27.419 -4.040 -17.919 1.00 93.25 252 GLY A CA 1
ATOM 1861 C C . GLY A 1 252 ? 26.878 -3.159 -19.044 1.00 93.25 252 GLY A C 1
ATOM 1862 O O . GLY A 1 252 ? 27.523 -2.187 -19.452 1.00 93.25 252 GLY A O 1
ATOM 1863 N N . GLY A 1 253 ? 25.734 -3.547 -19.602 1.00 95.62 253 GLY A N 1
ATOM 1864 C CA . GLY A 1 253 ? 25.082 -2.888 -20.730 1.00 95.62 253 GLY A CA 1
ATOM 1865 C C . GLY A 1 253 ? 24.163 -1.737 -20.333 1.00 95.62 253 GLY A C 1
ATOM 1866 O O . GLY A 1 253 ? 23.752 -1.596 -19.185 1.00 95.62 253 GLY A O 1
ATOM 1867 N N . GLU A 1 254 ? 23.828 -0.899 -21.318 1.00 96.75 254 GLU A N 1
ATOM 1868 C CA . GLU A 1 254 ? 22.827 0.157 -21.145 1.00 96.75 254 GLU A CA 1
ATOM 1869 C C . GLU A 1 254 ? 21.461 -0.478 -20.875 1.00 96.75 254 GLU A C 1
ATOM 1871 O O . GLU A 1 254 ? 21.081 -1.453 -21.529 1.00 96.75 254 GLU A O 1
ATOM 1876 N N . ASN A 1 255 ? 20.724 0.075 -19.914 1.00 96.38 255 ASN A N 1
ATOM 1877 C CA . ASN A 1 255 ? 19.387 -0.383 -19.580 1.00 96.38 255 ASN A CA 1
ATOM 1878 C C . ASN A 1 255 ? 18.482 -0.326 -20.823 1.00 96.38 255 ASN A C 1
ATOM 1880 O O . ASN A 1 255 ? 18.381 0.703 -21.494 1.00 96.38 255 ASN A O 1
ATOM 1884 N N . ILE A 1 256 ? 17.791 -1.425 -21.116 1.00 96.50 256 ILE A N 1
ATOM 1885 C CA . ILE A 1 256 ? 16.999 -1.616 -22.328 1.00 96.50 256 ILE A CA 1
ATOM 1886 C C . ILE A 1 256 ? 15.945 -0.526 -22.572 1.00 96.50 256 ILE A C 1
ATOM 1888 O O . ILE A 1 256 ? 15.670 -0.196 -23.726 1.00 96.50 256 ILE A O 1
ATOM 1892 N N . ILE A 1 257 ? 15.379 0.079 -21.521 1.00 95.12 257 ILE A N 1
ATOM 1893 C CA . ILE A 1 257 ? 14.392 1.164 -21.682 1.00 95.12 257 ILE A CA 1
ATOM 1894 C C . ILE A 1 257 ? 15.035 2.504 -22.089 1.00 95.12 257 ILE A C 1
ATOM 1896 O O . ILE A 1 257 ? 14.339 3.392 -22.590 1.00 95.12 257 ILE A O 1
ATOM 1900 N N . GLN A 1 258 ? 16.351 2.640 -21.906 1.00 94.88 258 GLN A N 1
ATOM 1901 C CA . GLN A 1 258 ? 17.173 3.791 -22.302 1.00 94.88 258 GLN A CA 1
ATOM 1902 C C . GLN A 1 258 ? 17.903 3.547 -23.630 1.00 94.88 258 GLN A C 1
ATOM 1904 O O . GLN A 1 258 ? 18.112 4.489 -24.393 1.00 94.88 258 GLN A O 1
ATOM 1909 N N . ALA A 1 259 ? 18.210 2.285 -23.942 1.00 94.94 259 ALA A N 1
ATOM 1910 C CA . ALA A 1 259 ? 18.906 1.891 -25.157 1.00 94.94 259 ALA A CA 1
ATOM 1911 C C . ALA A 1 259 ? 18.081 2.169 -26.428 1.00 94.94 259 ALA A C 1
ATOM 1913 O O . ALA A 1 259 ? 16.906 1.796 -26.551 1.00 94.94 259 ALA A O 1
ATOM 1914 N N . ASP A 1 260 ? 18.720 2.796 -27.417 1.00 95.56 260 ASP A N 1
ATOM 1915 C CA . ASP A 1 260 ? 18.092 3.117 -28.698 1.00 95.56 260 ASP A CA 1
ATOM 1916 C C . ASP A 1 260 ? 17.791 1.866 -29.534 1.00 95.56 260 ASP A C 1
ATOM 1918 O O . ASP A 1 260 ? 18.670 1.079 -29.892 1.00 95.56 260 ASP A O 1
ATOM 1922 N N . GLN A 1 261 ? 16.535 1.737 -29.950 1.00 95.56 261 GLN A N 1
ATOM 1923 C CA . GLN A 1 261 ? 16.068 0.682 -30.837 1.00 95.56 261 GLN A CA 1
ATOM 1924 C C . GLN A 1 261 ? 16.274 1.099 -32.300 1.00 95.56 261 GLN A C 1
ATOM 1926 O O . GLN A 1 261 ? 15.373 1.598 -32.983 1.00 95.56 261 GLN A O 1
ATOM 1931 N N . GLY A 1 262 ? 17.507 0.930 -32.781 1.00 92.06 262 GLY A N 1
ATOM 1932 C CA . GLY A 1 262 ? 17.907 1.209 -34.161 1.00 92.06 262 GLY A CA 1
ATOM 1933 C C . GLY A 1 262 ? 18.474 2.615 -34.360 1.00 92.06 262 GLY A C 1
ATOM 1934 O O . GLY A 1 262 ? 19.690 2.793 -34.374 1.00 92.06 262 GLY A O 1
ATOM 1935 N N . THR A 1 263 ? 17.622 3.614 -34.603 1.00 92.25 263 THR A N 1
ATOM 1936 C CA . THR A 1 263 ? 18.085 4.994 -34.856 1.00 92.25 263 THR A CA 1
ATOM 1937 C C . THR A 1 263 ? 18.272 5.786 -33.560 1.00 92.25 263 THR A C 1
ATOM 1939 O O . THR A 1 263 ? 17.464 5.600 -32.653 1.00 92.25 263 THR A O 1
ATOM 1942 N N . PRO A 1 264 ? 19.225 6.739 -33.503 1.00 95.00 264 PRO A N 1
ATOM 1943 C CA . PRO A 1 264 ? 19.439 7.566 -32.318 1.00 95.00 264 PRO A CA 1
ATOM 1944 C C . PRO A 1 264 ? 18.173 8.277 -31.809 1.00 95.00 264 PRO A C 1
ATOM 1946 O O . PRO A 1 264 ? 17.451 8.895 -32.598 1.00 95.00 264 PRO A O 1
ATOM 1949 N N . GLY A 1 265 ? 17.927 8.223 -30.500 1.00 91.75 265 GLY A N 1
ATOM 1950 C CA . GLY A 1 265 ? 16.753 8.791 -29.827 1.00 91.75 265 GLY A CA 1
ATOM 1951 C C . GLY A 1 265 ? 15.462 7.978 -29.984 1.00 91.75 265 GLY A C 1
ATOM 1952 O O . GLY A 1 265 ? 14.372 8.540 -29.835 1.00 91.75 265 GLY A O 1
ATOM 1953 N N . ASN A 1 266 ? 15.556 6.693 -30.338 1.00 95.94 266 ASN A N 1
ATOM 1954 C CA . ASN A 1 266 ? 14.431 5.761 -30.443 1.00 95.94 266 ASN A CA 1
ATOM 1955 C C . ASN A 1 266 ? 14.417 4.754 -29.285 1.00 95.94 266 ASN A C 1
ATOM 1957 O O . ASN A 1 266 ? 14.469 3.550 -29.510 1.00 95.94 266 ASN A O 1
ATOM 1961 N N . ASN A 1 267 ? 14.347 5.247 -28.053 1.00 95.25 267 ASN A N 1
ATOM 1962 C CA . ASN A 1 267 ? 14.237 4.443 -26.833 1.00 95.25 267 ASN A CA 1
ATOM 1963 C C . ASN A 1 267 ? 12.927 4.725 -26.082 1.00 95.25 267 ASN A C 1
ATOM 1965 O O . ASN A 1 267 ? 12.219 5.692 -26.386 1.00 95.25 267 ASN A O 1
ATOM 1969 N N . ALA A 1 268 ? 12.583 3.868 -25.116 1.00 95.19 268 ALA A N 1
ATOM 1970 C CA . ALA A 1 268 ? 11.283 3.917 -24.451 1.00 95.19 268 ALA A CA 1
ATOM 1971 C C . ALA A 1 268 ? 11.092 5.216 -23.658 1.00 95.19 268 ALA A C 1
ATOM 1973 O O . ALA A 1 268 ? 10.043 5.844 -23.790 1.00 95.19 268 ALA A O 1
ATOM 1974 N N . ILE A 1 269 ? 12.113 5.677 -22.925 1.00 92.50 269 ILE A N 1
ATOM 1975 C CA . ILE A 1 269 ? 12.039 6.945 -22.177 1.00 92.50 269 ILE A CA 1
ATOM 1976 C C . ILE A 1 269 ? 11.781 8.136 -23.112 1.00 92.50 269 ILE A C 1
ATOM 1978 O O . ILE A 1 269 ? 11.010 9.028 -22.771 1.00 92.50 269 ILE A O 1
ATOM 1982 N N . ALA A 1 270 ? 12.384 8.155 -24.304 1.00 91.94 270 ALA A N 1
ATOM 1983 C CA . ALA A 1 270 ? 12.227 9.252 -25.258 1.00 91.94 270 ALA A CA 1
ATOM 1984 C C . ALA A 1 270 ? 10.919 9.201 -26.072 1.00 91.94 270 ALA A C 1
ATOM 1986 O O . ALA A 1 270 ? 10.472 10.237 -26.576 1.00 91.94 270 ALA A O 1
ATOM 1987 N N . LYS A 1 271 ? 10.335 8.012 -26.276 1.00 94.56 271 LYS A N 1
ATOM 1988 C CA . LYS A 1 271 ? 9.171 7.807 -27.163 1.00 94.56 271 LYS A CA 1
ATOM 1989 C C . LYS A 1 271 ? 7.849 7.603 -26.434 1.00 94.56 271 LYS A C 1
ATOM 1991 O O . LYS A 1 271 ? 6.805 7.921 -27.003 1.00 94.56 271 LYS A O 1
ATOM 1996 N N . VAL A 1 272 ? 7.875 7.105 -25.202 1.00 92.94 272 VAL A N 1
ATOM 1997 C CA . VAL A 1 272 ? 6.674 6.818 -24.415 1.00 92.94 272 VAL A CA 1
ATOM 1998 C C . VAL A 1 272 ? 6.450 7.965 -23.438 1.00 92.94 272 VAL A C 1
ATOM 2000 O O . VAL A 1 272 ? 7.157 8.098 -22.445 1.00 92.94 272 VAL A O 1
ATOM 2003 N N . SER A 1 273 ? 5.434 8.793 -23.692 1.00 88.81 273 SER A N 1
ATOM 2004 C CA . SER A 1 273 ? 5.189 10.019 -22.916 1.00 88.81 273 SER A CA 1
ATOM 2005 C C . SER A 1 273 ? 5.037 9.791 -21.411 1.00 88.81 273 SER A C 1
ATOM 2007 O O . SER A 1 273 ? 5.398 10.661 -20.620 1.00 88.81 273 SER A O 1
ATOM 2009 N N . ASP A 1 274 ? 4.518 8.628 -21.014 1.00 87.50 274 ASP A N 1
ATOM 2010 C CA . ASP A 1 274 ? 4.351 8.262 -19.608 1.00 87.50 274 ASP A CA 1
ATOM 2011 C C . ASP A 1 274 ? 5.662 7.947 -18.891 1.00 87.50 274 ASP A C 1
ATOM 2013 O O . ASP A 1 274 ? 5.695 8.044 -17.668 1.00 87.50 274 ASP A O 1
ATOM 2017 N N . LEU A 1 275 ? 6.731 7.630 -19.628 1.00 88.75 275 LEU A N 1
ATOM 2018 C CA . LEU A 1 275 ? 8.061 7.349 -19.085 1.00 88.75 275 LEU A CA 1
ATOM 2019 C C . LEU A 1 275 ? 8.951 8.594 -19.014 1.00 88.75 275 LEU A C 1
ATOM 2021 O O . LEU A 1 275 ? 10.030 8.531 -18.435 1.00 88.75 275 LEU A O 1
ATOM 2025 N N . ASN A 1 276 ? 8.505 9.741 -19.538 1.00 82.19 276 ASN A N 1
ATOM 2026 C CA . ASN A 1 276 ? 9.294 10.978 -19.563 1.00 82.19 276 ASN A CA 1
ATOM 2027 C C . ASN A 1 276 ? 9.816 11.395 -18.177 1.00 82.19 276 ASN A C 1
ATOM 2029 O O . ASN A 1 276 ? 10.858 12.040 -18.083 1.00 82.19 276 ASN A O 1
ATOM 2033 N N . GLY A 1 277 ? 9.099 11.054 -17.099 1.00 76.88 277 GLY A N 1
ATOM 2034 C CA . GLY A 1 277 ? 9.542 11.342 -15.734 1.00 76.88 277 GLY A CA 1
ATOM 2035 C C . GLY A 1 277 ? 10.792 10.580 -15.310 1.00 76.88 277 GLY A C 1
ATOM 2036 O O . GLY A 1 277 ? 11.560 11.099 -14.505 1.00 76.88 277 GLY A O 1
ATOM 2037 N N . LEU A 1 278 ? 11.054 9.414 -15.905 1.00 81.94 278 LEU A N 1
ATOM 2038 C CA . LEU A 1 278 ? 12.261 8.631 -15.646 1.00 81.94 278 LEU A CA 1
ATOM 2039 C C . LEU A 1 278 ? 13.523 9.318 -16.182 1.00 81.94 278 LEU A C 1
ATOM 2041 O O . LEU A 1 278 ? 14.605 9.079 -15.662 1.00 81.94 278 LEU A O 1
ATOM 2045 N N . ALA A 1 279 ? 13.403 10.254 -17.131 1.00 77.62 279 ALA A N 1
ATOM 2046 C CA . ALA A 1 279 ? 14.535 11.078 -17.564 1.00 77.62 279 ALA A CA 1
ATOM 2047 C C . ALA A 1 279 ? 15.087 11.989 -16.446 1.00 77.62 279 ALA A C 1
ATOM 2049 O O . ALA A 1 279 ? 16.188 12.521 -16.570 1.00 77.62 279 ALA A O 1
ATOM 2050 N N . LEU A 1 280 ? 14.339 12.189 -15.350 1.00 73.69 280 LEU A N 1
ATOM 2051 C CA . LEU A 1 280 ? 14.827 12.912 -14.171 1.00 73.69 280 LEU A C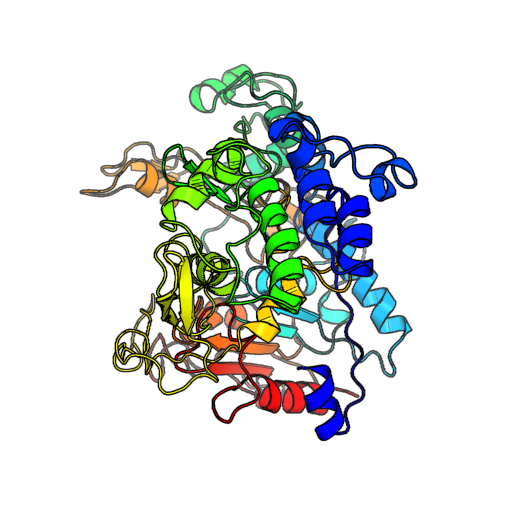A 1
ATOM 2052 C C . LEU A 1 280 ? 15.839 12.105 -13.347 1.00 73.69 280 LEU A C 1
ATOM 2054 O O . LEU A 1 280 ? 16.548 12.703 -12.541 1.00 73.69 280 LEU A O 1
ATOM 2058 N N . LEU A 1 281 ? 15.912 10.784 -13.544 1.00 73.69 281 LEU A N 1
ATOM 2059 C CA . LEU A 1 281 ? 16.850 9.904 -12.841 1.00 73.69 281 LEU A CA 1
ATOM 2060 C C . LEU A 1 281 ? 18.300 10.084 -13.307 1.00 73.69 281 LEU A C 1
ATOM 2062 O O . LEU A 1 281 ? 19.215 9.616 -12.641 1.00 73.69 281 LEU A O 1
ATOM 2066 N N . GLY A 1 282 ? 18.526 10.790 -14.418 1.00 77.06 282 GLY A N 1
ATOM 2067 C CA . GLY A 1 282 ? 19.859 11.097 -14.921 1.00 77.06 282 GLY A CA 1
ATOM 2068 C C . GLY A 1 282 ? 20.058 10.693 -16.378 1.00 77.06 282 GLY A C 1
ATOM 2069 O O . GLY A 1 282 ? 19.114 10.628 -17.163 1.00 77.06 282 GLY A O 1
ATOM 2070 N N . GLY A 1 283 ? 21.326 10.517 -16.751 1.00 84.62 283 GLY A N 1
ATOM 2071 C CA . GLY A 1 283 ? 21.725 10.055 -18.081 1.00 84.62 283 GLY A CA 1
ATOM 2072 C C . GLY A 1 283 ? 21.680 8.528 -18.218 1.00 84.62 283 GLY A C 1
ATOM 2073 O O . GLY A 1 283 ? 21.188 7.858 -17.314 1.00 84.62 283 GLY A O 1
ATOM 2074 N N . PRO A 1 284 ? 22.229 7.992 -19.324 1.00 92.56 284 PRO A N 1
ATOM 2075 C CA . PRO A 1 284 ? 22.363 6.558 -19.552 1.00 92.56 284 PRO A CA 1
ATOM 2076 C C . PRO A 1 284 ? 22.901 5.801 -18.334 1.00 92.56 284 PRO A C 1
ATOM 2078 O O . PRO A 1 284 ? 23.893 6.214 -17.725 1.00 92.56 284 PRO A O 1
ATOM 2081 N N . SER A 1 285 ? 22.268 4.684 -17.995 1.00 95.81 285 SER A N 1
ATOM 2082 C CA . SER A 1 285 ? 22.639 3.836 -16.862 1.00 95.81 285 SER A CA 1
ATOM 2083 C C . SER A 1 285 ? 22.650 2.359 -17.235 1.00 95.81 285 SER A C 1
ATOM 2085 O O . SER A 1 285 ? 22.054 1.949 -18.234 1.00 95.81 285 SER A O 1
ATOM 2087 N N . THR A 1 286 ? 23.285 1.550 -16.394 1.00 96.62 286 THR A N 1
ATOM 2088 C CA . THR A 1 286 ? 23.058 0.103 -16.356 1.00 96.62 286 THR A CA 1
ATOM 2089 C C . THR A 1 286 ? 21.675 -0.211 -15.773 1.00 96.62 286 THR A C 1
ATOM 2091 O O . THR A 1 286 ? 20.917 0.707 -15.414 1.00 96.62 286 THR A O 1
ATOM 2094 N N . VAL A 1 287 ? 21.297 -1.492 -15.709 1.00 94.94 287 VAL A N 1
ATOM 2095 C CA . VAL A 1 287 ? 20.031 -1.907 -15.085 1.00 94.94 287 VAL A CA 1
ATOM 2096 C C . VAL A 1 287 ? 20.025 -1.529 -13.609 1.00 94.94 287 VAL A C 1
ATOM 2098 O O . VAL A 1 287 ? 19.112 -0.818 -13.182 1.00 94.94 287 VAL A O 1
ATOM 2101 N N . GLU A 1 288 ? 21.049 -1.933 -12.856 1.00 94.25 288 GLU A N 1
ATOM 2102 C CA . GLU A 1 288 ? 21.156 -1.598 -11.434 1.00 94.25 288 GLU A CA 1
ATOM 2103 C C . GLU A 1 288 ? 21.319 -0.092 -11.232 1.00 94.25 288 GLU A C 1
ATOM 2105 O O . GLU A 1 288 ? 20.652 0.478 -10.376 1.00 94.25 288 GLU A O 1
ATOM 2110 N N . GLY A 1 289 ? 22.088 0.598 -12.084 1.00 93.69 289 GLY A N 1
ATOM 2111 C CA . GLY A 1 289 ? 22.201 2.056 -12.020 1.00 93.69 289 GLY A CA 1
ATOM 2112 C C . GLY A 1 289 ? 20.850 2.766 -12.185 1.00 93.69 289 GLY A C 1
ATOM 2113 O O . GLY A 1 289 ? 20.576 3.759 -11.509 1.00 93.69 289 GLY A O 1
ATOM 2114 N N . GLY A 1 290 ? 19.983 2.248 -13.060 1.00 91.56 290 GLY A N 1
ATOM 2115 C CA . GLY A 1 290 ? 18.668 2.825 -13.346 1.00 91.56 290 GLY A CA 1
ATOM 2116 C C . GLY A 1 290 ? 17.617 2.505 -12.284 1.00 91.56 290 GLY A C 1
ATOM 2117 O O . GLY A 1 290 ? 16.931 3.412 -11.814 1.00 91.56 290 GLY A O 1
ATOM 2118 N N . ILE A 1 291 ? 17.493 1.229 -11.899 1.00 90.38 291 ILE A N 1
ATOM 2119 C CA . ILE A 1 291 ? 16.554 0.799 -10.851 1.00 90.38 291 ILE A CA 1
ATOM 2120 C C . ILE A 1 291 ? 17.002 1.346 -9.492 1.00 90.38 291 ILE A C 1
ATOM 2122 O O . ILE A 1 291 ? 16.165 1.842 -8.743 1.00 90.38 291 ILE A O 1
ATOM 2126 N N . GLY A 1 292 ? 18.305 1.335 -9.201 1.00 91.44 292 GLY A N 1
ATOM 2127 C CA . GLY A 1 292 ? 18.878 1.804 -7.938 1.00 91.44 292 GLY A CA 1
ATOM 2128 C C . GLY A 1 292 ? 18.579 3.275 -7.732 1.00 91.44 292 GLY A C 1
ATOM 2129 O O . GLY A 1 292 ? 17.929 3.639 -6.762 1.00 91.44 292 GLY A O 1
ATOM 2130 N N . SER A 1 293 ? 18.855 4.106 -8.741 1.00 88.69 293 SER A N 1
ATOM 2131 C CA . SER A 1 293 ? 18.517 5.539 -8.713 1.00 88.69 293 SER A CA 1
ATOM 2132 C C . SER A 1 293 ? 17.024 5.837 -8.470 1.00 88.69 293 SER A C 1
ATOM 2134 O O . SER A 1 293 ? 16.675 6.967 -8.118 1.00 88.69 293 SER A O 1
ATOM 2136 N N . PHE A 1 294 ? 16.134 4.862 -8.685 1.00 86.00 294 PHE A N 1
ATOM 2137 C CA . PHE A 1 294 ? 14.698 4.989 -8.450 1.00 86.00 294 PHE A CA 1
ATOM 2138 C C . PHE A 1 294 ? 14.256 4.527 -7.051 1.00 86.00 294 PHE A C 1
ATOM 2140 O O . PHE A 1 294 ? 13.427 5.199 -6.435 1.00 86.00 294 PHE A O 1
ATOM 2147 N N . VAL A 1 295 ? 14.753 3.382 -6.571 1.00 87.19 295 VAL A N 1
ATOM 2148 C CA . VAL A 1 295 ? 14.275 2.728 -5.332 1.00 87.19 295 VAL A CA 1
ATOM 2149 C C . VAL A 1 295 ? 15.099 3.067 -4.091 1.00 87.19 295 VAL A C 1
ATOM 2151 O O . VAL A 1 295 ? 14.574 2.984 -2.983 1.00 87.19 295 VAL A O 1
ATOM 2154 N N . ASP A 1 296 ? 16.360 3.444 -4.277 1.00 87.38 296 ASP A N 1
ATOM 2155 C CA . ASP A 1 296 ? 17.327 3.686 -3.209 1.00 87.38 296 ASP A CA 1
ATOM 2156 C C . ASP A 1 296 ? 16.844 4.764 -2.233 1.00 87.38 296 ASP A C 1
ATOM 2158 O O . ASP A 1 296 ? 16.334 5.808 -2.659 1.00 87.38 296 ASP A O 1
ATOM 2162 N N . ASP A 1 297 ? 16.937 4.522 -0.924 1.00 79.12 297 ASP A N 1
ATOM 2163 C CA . ASP A 1 297 ? 16.351 5.401 0.095 1.00 79.12 297 ASP A CA 1
ATOM 2164 C C . ASP A 1 297 ? 17.082 6.742 0.263 1.00 79.12 297 ASP A C 1
ATOM 2166 O O . ASP A 1 297 ? 16.454 7.723 0.674 1.00 79.12 297 ASP A O 1
ATOM 2170 N N . ASP A 1 298 ? 18.328 6.830 -0.203 1.00 81.94 298 ASP A N 1
ATOM 2171 C CA . ASP A 1 298 ? 19.076 8.083 -0.368 1.00 81.94 298 ASP A CA 1
ATOM 2172 C C . ASP A 1 298 ? 18.686 8.878 -1.629 1.00 81.94 298 ASP A C 1
ATOM 2174 O O . ASP A 1 298 ? 19.037 10.056 -1.805 1.00 81.94 298 ASP A O 1
ATOM 2178 N N . GLY A 1 299 ? 17.947 8.242 -2.538 1.00 76.12 299 GLY A N 1
ATOM 2179 C CA . GLY A 1 299 ? 17.540 8.794 -3.818 1.00 76.12 299 GLY A CA 1
ATOM 2180 C C . GLY A 1 299 ? 16.527 9.944 -3.728 1.00 76.12 299 GLY A C 1
ATOM 2181 O O . GLY A 1 299 ? 15.661 10.044 -2.859 1.00 76.12 299 GLY A O 1
ATOM 2182 N N . ALA A 1 300 ? 16.543 10.824 -4.733 1.00 72.38 300 ALA A N 1
ATOM 2183 C CA . ALA A 1 300 ? 15.546 11.893 -4.829 1.00 72.38 300 ALA A CA 1
ATOM 2184 C C . ALA A 1 300 ? 14.116 11.346 -5.021 1.00 72.38 300 ALA A C 1
ATOM 2186 O O . ALA A 1 300 ? 13.151 11.975 -4.577 1.00 72.38 300 ALA A O 1
ATOM 2187 N N . VAL A 1 301 ? 13.963 10.187 -5.671 1.00 72.62 301 VAL A N 1
ATOM 2188 C CA . VAL A 1 301 ? 12.650 9.577 -5.924 1.00 72.62 301 VAL A CA 1
ATOM 2189 C C . VAL A 1 301 ? 12.065 8.949 -4.670 1.00 72.62 301 VAL A C 1
ATOM 2191 O O . VAL A 1 301 ? 10.898 9.211 -4.386 1.00 72.62 301 VAL A O 1
ATOM 2194 N N . SER A 1 302 ? 12.839 8.208 -3.882 1.00 72.38 302 SER A N 1
ATOM 2195 C CA . SER A 1 302 ? 12.372 7.615 -2.623 1.00 72.38 302 SER A CA 1
ATOM 2196 C C . SER A 1 302 ? 11.923 8.680 -1.615 1.00 72.38 302 SER A C 1
ATOM 2198 O O . SER A 1 302 ? 10.914 8.496 -0.935 1.00 72.38 302 SER A O 1
ATOM 2200 N N . SER A 1 303 ? 12.541 9.868 -1.613 1.00 70.25 303 SER A N 1
ATOM 2201 C CA . SER A 1 303 ? 12.066 11.007 -0.806 1.00 70.25 303 SER A CA 1
ATOM 2202 C C . SER A 1 303 ? 10.637 11.475 -1.158 1.00 70.25 303 SER A C 1
ATOM 2204 O O . SER A 1 303 ? 9.947 12.077 -0.330 1.00 70.25 303 SER A O 1
ATOM 2206 N N . LEU A 1 304 ? 10.169 11.184 -2.378 1.00 67.69 304 LEU A N 1
ATOM 2207 C CA . LEU A 1 304 ? 8.845 11.547 -2.903 1.00 67.69 304 LEU A CA 1
ATOM 2208 C C . LEU A 1 304 ? 7.891 10.346 -2.993 1.00 67.69 304 LEU A C 1
ATOM 2210 O O . LEU A 1 304 ? 6.673 10.510 -2.914 1.00 67.69 304 LEU A O 1
ATOM 2214 N N . ALA A 1 305 ? 8.445 9.148 -3.141 1.00 72.69 305 ALA A N 1
ATOM 2215 C CA . ALA A 1 305 ? 7.773 7.866 -3.252 1.00 72.69 305 ALA A CA 1
ATOM 2216 C C . ALA A 1 305 ? 8.335 6.901 -2.200 1.00 72.69 305 ALA A C 1
ATOM 2218 O O . ALA A 1 305 ? 8.839 5.831 -2.521 1.00 72.69 305 ALA A O 1
ATOM 2219 N N . PHE A 1 306 ? 8.216 7.274 -0.924 1.00 74.88 306 PHE A N 1
ATOM 2220 C CA . PHE A 1 306 ? 8.792 6.530 0.209 1.00 74.88 306 PHE A CA 1
ATOM 2221 C C . PHE A 1 306 ? 8.422 5.039 0.238 1.00 74.88 306 PHE A C 1
ATOM 2223 O O . PHE A 1 306 ? 9.081 4.246 0.897 1.00 74.88 306 PHE A O 1
ATOM 2230 N N . PHE A 1 307 ? 7.339 4.647 -0.434 1.00 75.69 307 PHE A N 1
ATOM 2231 C CA . PHE A 1 307 ? 6.865 3.272 -0.448 1.00 75.69 307 PHE A CA 1
ATOM 2232 C C . PHE A 1 307 ? 7.759 2.323 -1.264 1.00 75.69 307 PHE A C 1
ATOM 2234 O O . PHE A 1 307 ? 7.630 1.117 -1.091 1.00 75.69 307 PHE A O 1
ATOM 2241 N N . VAL A 1 308 ? 8.647 2.845 -2.123 1.00 79.25 308 VAL A N 1
ATOM 2242 C CA . VAL A 1 308 ? 9.702 2.052 -2.785 1.00 79.25 308 VAL A CA 1
ATOM 2243 C C . VAL A 1 308 ? 11.068 2.189 -2.112 1.00 79.25 308 VAL A C 1
ATOM 2245 O O . VAL A 1 308 ? 12.001 1.527 -2.550 1.00 79.25 308 VAL A O 1
ATOM 2248 N N . ALA A 1 309 ? 11.188 3.022 -1.068 1.00 88.50 309 ALA A N 1
ATOM 2249 C CA . ALA A 1 309 ? 12.456 3.300 -0.397 1.00 88.50 309 ALA A CA 1
ATOM 2250 C C . ALA A 1 309 ? 13.061 2.014 0.184 1.00 88.50 309 ALA A C 1
ATOM 2252 O O . ALA A 1 309 ? 12.509 1.428 1.127 1.00 88.50 309 ALA A O 1
ATOM 2253 N N . 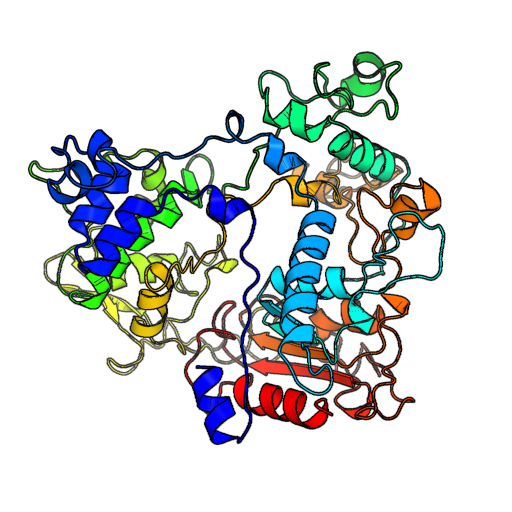THR A 1 310 ? 14.177 1.595 -0.402 1.00 91.50 310 THR A N 1
ATOM 2254 C CA . THR A 1 310 ? 14.890 0.355 -0.094 1.00 91.50 310 THR A CA 1
ATOM 2255 C C . THR A 1 310 ? 16.378 0.659 -0.035 1.00 91.50 310 THR A C 1
ATOM 2257 O O . THR A 1 310 ? 16.878 1.279 -0.966 1.00 91.50 310 THR A O 1
ATOM 2260 N N . SER A 1 311 ? 17.079 0.172 0.983 1.00 92.81 311 SER A N 1
ATOM 2261 C CA . SER A 1 311 ? 18.524 0.375 1.101 1.00 92.81 311 SER A CA 1
ATOM 2262 C C . SER A 1 311 ? 19.263 -0.711 0.319 1.00 92.81 311 SER A C 1
ATOM 2264 O O . SER A 1 311 ? 19.378 -1.860 0.778 1.00 92.81 311 SER A O 1
ATOM 2266 N N . VAL A 1 312 ? 19.666 -0.369 -0.913 1.00 92.50 312 VAL A N 1
ATOM 2267 C CA . VAL A 1 312 ? 20.180 -1.285 -1.948 1.00 92.50 312 VAL A CA 1
ATOM 2268 C C . VAL A 1 312 ? 21.593 -0.966 -2.444 1.00 92.50 312 VAL A C 1
ATOM 2270 O O . VAL A 1 312 ? 21.997 -1.468 -3.492 1.00 92.50 312 VAL A O 1
ATOM 2273 N N . GLY A 1 313 ? 22.380 -0.173 -1.727 1.00 93.44 313 GLY A N 1
ATOM 2274 C CA . GLY A 1 313 ? 23.785 0.085 -2.036 1.00 93.44 313 GLY A CA 1
ATOM 2275 C C . GLY A 1 313 ? 24.082 1.556 -2.290 1.00 93.44 313 GLY A C 1
ATOM 2276 O O . GLY A 1 313 ? 23.852 2.391 -1.431 1.00 93.44 313 GLY A O 1
ATOM 2277 N N . ALA A 1 314 ? 24.730 1.876 -3.410 1.00 94.06 314 ALA A N 1
ATOM 2278 C CA . ALA A 1 314 ? 25.056 3.261 -3.747 1.00 94.06 314 ALA A CA 1
ATOM 2279 C C . ALA A 1 314 ? 25.254 3.461 -5.255 1.00 94.06 314 ALA A C 1
ATOM 2281 O O . ALA A 1 314 ? 25.636 2.521 -5.955 1.00 94.06 314 ALA A O 1
ATOM 2282 N N . PRO A 1 315 ? 25.144 4.701 -5.767 1.00 93.50 315 PRO A N 1
ATOM 2283 C CA . PRO A 1 315 ? 25.591 5.023 -7.117 1.00 93.50 315 PRO A CA 1
ATOM 2284 C C . PRO A 1 315 ? 27.070 4.664 -7.340 1.00 93.50 315 PRO A C 1
ATOM 2286 O O . PRO A 1 315 ? 27.958 5.120 -6.612 1.00 93.50 315 PRO A O 1
ATOM 2289 N N . GLY A 1 316 ? 27.335 3.872 -8.379 1.00 92.94 316 GLY A N 1
ATOM 2290 C CA . GLY A 1 316 ? 28.671 3.452 -8.786 1.00 92.94 316 GLY A CA 1
ATOM 2291 C C . GLY A 1 316 ? 29.378 4.459 -9.710 1.00 92.94 316 GLY A C 1
ATOM 2292 O O . GLY A 1 316 ? 28.875 5.553 -9.992 1.00 92.94 316 GLY A O 1
ATOM 2293 N N . PRO A 1 317 ? 30.600 4.145 -10.180 1.00 93.44 317 PRO A N 1
ATOM 2294 C CA . PRO A 1 317 ? 31.305 4.976 -11.151 1.00 93.44 317 PRO A CA 1
ATOM 2295 C C . PRO A 1 317 ? 30.613 5.010 -12.523 1.00 93.44 317 PRO A C 1
ATOM 2297 O O . PRO A 1 317 ? 29.919 4.092 -12.935 1.00 93.44 317 PRO A O 1
ATOM 2300 N N . MET A 1 318 ? 30.900 6.044 -13.316 1.00 95.31 318 MET A N 1
ATOM 2301 C CA . MET A 1 318 ? 30.537 6.021 -14.735 1.00 95.31 318 MET A CA 1
ATOM 2302 C C . MET A 1 318 ? 31.472 5.072 -15.497 1.00 95.31 318 MET A C 1
ATOM 2304 O O . MET A 1 318 ? 32.672 5.347 -15.610 1.00 95.31 318 MET A O 1
ATOM 2308 N N . VAL A 1 319 ? 30.935 4.006 -16.086 1.00 95.56 319 VAL A N 1
ATOM 2309 C CA . VAL A 1 319 ? 31.681 3.056 -16.924 1.00 95.56 319 VAL A CA 1
ATOM 2310 C C . VAL A 1 319 ? 31.129 3.116 -18.342 1.00 95.56 319 VAL A C 1
ATOM 2312 O O . VAL A 1 319 ? 29.940 2.959 -18.571 1.00 95.56 319 VAL A O 1
ATOM 2315 N N . ASN A 1 320 ? 31.988 3.410 -19.323 1.00 94.12 320 ASN A N 1
ATOM 2316 C CA . ASN A 1 320 ? 31.591 3.586 -20.730 1.00 94.12 320 ASN A CA 1
ATOM 2317 C C . ASN A 1 320 ? 30.467 4.621 -20.962 1.00 94.12 320 ASN A C 1
ATOM 2319 O O . ASN A 1 320 ? 29.765 4.559 -21.965 1.00 94.12 320 ASN A O 1
ATOM 2323 N N . GLY A 1 321 ? 30.330 5.603 -20.065 1.00 93.81 321 GLY A N 1
ATOM 2324 C CA . GLY A 1 321 ? 29.269 6.611 -20.141 1.00 93.81 321 GLY A CA 1
ATOM 2325 C C . GLY A 1 321 ? 27.931 6.167 -19.545 1.00 93.81 321 GLY A C 1
ATOM 2326 O O . GLY A 1 321 ? 26.984 6.941 -19.630 1.00 93.81 321 GLY A O 1
ATOM 2327 N N . LEU A 1 322 ? 27.881 4.993 -18.911 1.00 96.81 322 LEU A N 1
ATOM 2328 C CA . LEU A 1 322 ? 26.739 4.485 -18.157 1.00 96.81 322 LEU A CA 1
ATOM 2329 C C . LEU A 1 322 ? 26.980 4.655 -16.656 1.00 96.81 322 LEU A C 1
ATOM 2331 O O . LEU A 1 322 ? 28.079 4.364 -16.180 1.00 96.81 322 LEU A O 1
ATOM 2335 N N . LEU A 1 323 ? 25.973 5.127 -15.923 1.00 95.88 323 LEU A N 1
ATOM 2336 C CA . LEU A 1 323 ? 25.963 5.060 -14.462 1.00 95.88 323 LEU A CA 1
ATOM 2337 C C . LEU A 1 323 ? 25.818 3.601 -14.031 1.00 95.88 323 LEU A C 1
ATOM 2339 O O . LEU A 1 323 ? 24.818 2.974 -14.385 1.00 95.88 323 LEU A O 1
ATOM 2343 N N . THR A 1 324 ? 26.797 3.095 -13.284 1.00 95.69 324 THR A N 1
ATOM 2344 C CA . THR A 1 324 ? 26.730 1.779 -12.646 1.00 95.69 324 THR A CA 1
ATOM 2345 C C . THR A 1 324 ? 26.147 1.864 -11.236 1.00 95.69 324 THR A C 1
ATOM 2347 O O . THR A 1 324 ? 25.940 2.965 -10.710 1.00 95.69 324 THR A O 1
ATOM 2350 N N . TRP A 1 325 ? 25.908 0.722 -10.600 1.00 95.06 325 TRP A N 1
ATOM 2351 C CA . TRP A 1 325 ? 25.549 0.647 -9.183 1.00 95.06 325 TRP A CA 1
ATOM 2352 C C . TRP A 1 325 ? 26.636 -0.068 -8.381 1.00 95.06 325 TRP A C 1
ATOM 2354 O O . TRP A 1 325 ? 27.382 -0.870 -8.924 1.00 95.06 325 TRP A O 1
ATOM 2364 N N . GLN A 1 326 ? 26.777 0.277 -7.106 1.00 95.00 326 GLN A N 1
ATOM 2365 C CA . GLN A 1 326 ? 27.633 -0.430 -6.163 1.00 95.00 326 GLN A CA 1
ATOM 2366 C C . GLN A 1 326 ? 26.731 -1.226 -5.220 1.00 95.00 326 GLN A C 1
ATOM 2368 O O . GLN A 1 326 ? 26.177 -0.667 -4.271 1.00 95.00 326 GLN A O 1
ATOM 2373 N N . ASP A 1 327 ? 26.592 -2.527 -5.471 1.00 93.25 327 ASP A N 1
ATOM 2374 C CA . ASP A 1 327 ? 25.832 -3.421 -4.594 1.00 93.25 327 ASP A CA 1
ATOM 2375 C C . ASP A 1 327 ? 26.535 -3.597 -3.234 1.00 93.25 327 ASP A C 1
ATOM 2377 O O . ASP A 1 327 ? 27.759 -3.469 -3.098 1.00 93.25 327 ASP A O 1
ATOM 2381 N N . ILE A 1 328 ? 25.766 -3.956 -2.202 1.00 91.12 328 ILE A N 1
ATOM 2382 C CA . ILE A 1 328 ? 26.277 -4.148 -0.837 1.00 91.12 328 ILE A CA 1
ATOM 2383 C C . ILE A 1 328 ? 27.346 -5.253 -0.728 1.00 91.12 328 ILE A C 1
ATOM 2385 O O . ILE A 1 328 ? 28.043 -5.358 0.285 1.00 91.12 328 ILE A O 1
ATOM 2389 N N . THR A 1 329 ? 27.490 -6.100 -1.752 1.00 90.25 329 THR A N 1
ATOM 2390 C CA . THR A 1 329 ? 28.513 -7.150 -1.826 1.00 90.25 329 THR A CA 1
ATOM 2391 C C . THR A 1 329 ? 29.824 -6.710 -2.485 1.00 90.25 329 THR A C 1
ATOM 2393 O O . THR A 1 329 ? 30.819 -7.435 -2.394 1.00 90.25 329 THR A O 1
ATOM 2396 N N . GLU A 1 330 ? 29.879 -5.521 -3.089 1.00 89.44 330 GLU A N 1
ATOM 2397 C CA . GLU A 1 330 ? 30.970 -5.099 -3.984 1.00 89.44 330 GLU A CA 1
ATOM 2398 C C . GLU A 1 330 ? 32.060 -4.253 -3.311 1.00 89.44 330 GLU A C 1
ATOM 2400 O O . GLU A 1 330 ? 32.923 -3.657 -3.958 1.00 89.44 330 GLU A O 1
ATOM 2405 N N . GLY A 1 331 ? 32.084 -4.247 -1.980 1.00 81.88 331 GLY A N 1
ATOM 2406 C CA . GLY A 1 331 ? 33.097 -3.569 -1.178 1.00 81.88 331 GLY A CA 1
ATOM 2407 C C . GLY A 1 331 ? 32.482 -2.611 -0.164 1.00 81.88 331 GLY A C 1
ATOM 2408 O O . GLY A 1 331 ? 31.273 -2.626 0.050 1.00 81.88 331 GLY A O 1
ATOM 2409 N N . PRO A 1 332 ? 33.303 -1.795 0.520 1.00 88.75 332 PRO A N 1
ATOM 2410 C CA . PRO A 1 332 ? 32.771 -0.831 1.467 1.00 88.75 332 PRO A CA 1
ATOM 2411 C C . PRO A 1 332 ? 31.962 0.231 0.723 1.00 88.75 332 PRO A C 1
ATOM 2413 O O . PRO A 1 332 ? 32.454 0.843 -0.230 1.00 88.75 332 PRO A O 1
ATOM 2416 N N . LEU A 1 333 ? 30.744 0.462 1.193 1.00 92.56 333 LEU A N 1
ATOM 2417 C CA . LEU A 1 333 ? 29.888 1.513 0.668 1.00 92.56 333 LEU A CA 1
ATOM 2418 C C . LEU A 1 333 ? 30.416 2.896 1.082 1.00 92.56 333 LEU A C 1
ATOM 2420 O O . LEU A 1 333 ? 31.092 3.024 2.117 1.00 92.56 333 LEU A O 1
ATOM 2424 N N . PRO A 1 334 ? 30.162 3.942 0.279 1.00 91.94 334 PRO A N 1
ATOM 2425 C CA . PRO A 1 334 ? 30.559 5.300 0.616 1.00 91.94 334 PRO A CA 1
ATOM 2426 C C . PRO A 1 334 ? 29.972 5.734 1.969 1.00 91.94 334 PRO A C 1
ATOM 2428 O O . PRO A 1 334 ? 28.789 5.533 2.213 1.00 91.94 334 PRO A O 1
ATOM 2431 N N . PRO A 1 335 ? 30.727 6.428 2.842 1.00 91.06 335 PRO A N 1
ATOM 2432 C CA . PRO A 1 335 ? 30.171 6.929 4.103 1.00 91.06 335 PRO A CA 1
ATOM 2433 C C . PRO A 1 335 ? 28.990 7.899 3.941 1.00 91.06 335 PRO A C 1
ATOM 2435 O O . PRO A 1 335 ? 28.320 8.201 4.922 1.00 91.06 335 PRO A O 1
ATOM 2438 N N . SER A 1 336 ? 28.774 8.436 2.736 1.00 89.50 336 SER A N 1
ATOM 2439 C CA . SER A 1 336 ? 27.647 9.315 2.426 1.00 89.50 336 SER A CA 1
ATOM 2440 C C . SER A 1 336 ? 26.298 8.604 2.412 1.00 89.50 336 SER A C 1
ATOM 2442 O O . SER A 1 336 ? 25.327 9.295 2.674 1.00 89.50 336 SER A O 1
ATOM 2444 N N . VAL A 1 337 ? 26.275 7.291 2.140 1.00 90.25 337 VAL A N 1
ATOM 2445 C CA . VAL A 1 337 ? 25.065 6.437 2.159 1.00 90.25 337 VAL A CA 1
ATOM 2446 C C . VAL A 1 337 ? 24.936 5.645 3.466 1.00 90.25 337 VAL A C 1
ATOM 2448 O O . VAL A 1 337 ? 24.186 4.695 3.611 1.00 90.25 337 VAL A O 1
ATOM 2451 N N . LEU A 1 338 ? 25.784 5.976 4.445 1.00 93.31 338 LEU A N 1
ATOM 2452 C CA . LEU A 1 338 ? 25.739 5.407 5.790 1.00 93.31 338 LEU A CA 1
ATOM 2453 C C . LEU A 1 338 ? 25.773 6.529 6.844 1.00 93.31 338 LEU A C 1
ATOM 2455 O O . LEU A 1 338 ? 26.603 6.480 7.768 1.00 93.31 338 LEU A O 1
ATOM 2459 N N . PRO A 1 339 ? 24.954 7.594 6.727 1.00 94.31 339 PRO A N 1
ATOM 2460 C CA . PRO A 1 339 ? 24.933 8.658 7.715 1.00 94.31 339 PRO A CA 1
ATOM 2461 C C . PRO A 1 339 ? 24.483 8.148 9.090 1.00 94.31 339 PRO A C 1
ATOM 2463 O O . PRO A 1 339 ? 23.752 7.172 9.250 1.00 94.31 339 PRO A O 1
ATOM 2466 N N . ASN A 1 340 ? 24.923 8.851 10.130 1.00 95.88 340 ASN A N 1
ATOM 2467 C CA . ASN A 1 340 ? 24.359 8.688 11.462 1.00 95.88 340 ASN A CA 1
ATOM 2468 C C . ASN A 1 340 ? 23.289 9.763 11.667 1.00 95.88 340 ASN A C 1
ATOM 2470 O O . ASN A 1 340 ? 23.614 10.944 11.815 1.00 95.88 340 ASN A O 1
ATOM 2474 N N . ASN A 1 341 ? 22.027 9.342 11.711 1.00 94.81 341 ASN A N 1
ATOM 2475 C CA . ASN A 1 341 ? 20.858 10.212 11.843 1.00 94.81 341 ASN A CA 1
ATOM 2476 C C . ASN A 1 341 ? 20.601 10.665 13.294 1.00 94.81 341 ASN A C 1
ATOM 2478 O O . ASN A 1 341 ? 19.620 11.350 13.588 1.00 94.81 341 ASN A O 1
ATOM 2482 N N . GLY A 1 342 ? 21.508 10.336 14.215 1.00 95.94 342 GLY A N 1
ATOM 2483 C CA . GLY A 1 342 ? 21.471 10.763 15.605 1.00 95.94 342 GLY A CA 1
ATOM 2484 C C . GLY A 1 342 ? 20.789 9.760 16.542 1.00 95.94 342 GLY A C 1
ATOM 2485 O O . GLY A 1 342 ? 20.473 8.635 16.154 1.00 95.94 342 GLY A O 1
ATOM 2486 N N . PRO A 1 343 ? 20.606 10.140 17.819 1.00 96.00 343 PRO A N 1
ATOM 2487 C CA . PRO A 1 343 ? 20.066 9.250 18.841 1.00 96.00 343 PRO A CA 1
ATOM 2488 C C . PRO A 1 343 ? 18.565 8.971 18.643 1.00 96.00 343 PRO A C 1
ATOM 2490 O O . PRO A 1 343 ? 17.885 9.733 17.952 1.00 96.00 343 PRO A O 1
ATOM 2493 N N . PRO A 1 344 ? 18.019 7.947 19.330 1.00 95.44 344 PRO A N 1
ATOM 2494 C CA . PRO A 1 344 ? 16.586 7.690 19.341 1.00 95.44 344 PRO A CA 1
ATOM 2495 C C . PRO A 1 344 ? 15.777 8.939 19.734 1.00 95.44 344 PRO A C 1
ATOM 2497 O O . PRO A 1 344 ? 16.122 9.609 20.718 1.00 95.44 344 PRO A O 1
ATOM 2500 N N . PRO A 1 345 ? 14.693 9.267 19.011 1.00 96.00 345 PRO A N 1
ATOM 2501 C CA . PRO A 1 345 ? 13.894 10.444 19.305 1.00 96.00 345 PRO A CA 1
ATOM 2502 C C . PRO A 1 345 ? 13.097 10.261 20.597 1.00 96.00 345 PRO A C 1
ATOM 2504 O O . PRO A 1 345 ? 12.841 9.152 21.058 1.00 96.00 345 PRO A O 1
ATOM 2507 N N . THR A 1 346 ? 12.682 11.377 21.192 1.00 94.56 346 THR A N 1
ATOM 2508 C CA . THR A 1 346 ? 11.937 11.391 22.463 1.00 94.56 346 THR A CA 1
ATOM 2509 C C . THR A 1 346 ? 10.497 11.879 22.316 1.00 94.56 346 THR A C 1
ATOM 2511 O O . THR A 1 346 ? 9.772 11.957 23.305 1.00 94.56 346 THR A O 1
ATOM 2514 N N . ALA A 1 347 ? 10.070 12.220 21.099 1.00 92.81 347 ALA A N 1
ATOM 2515 C CA . ALA A 1 347 ? 8.753 12.767 20.799 1.00 92.81 347 ALA A CA 1
ATOM 2516 C C . ALA A 1 347 ? 8.248 12.292 19.429 1.00 92.81 347 ALA A C 1
ATOM 2518 O O . ALA A 1 347 ? 9.015 11.784 18.611 1.00 92.81 347 ALA A O 1
ATOM 2519 N N . LEU A 1 348 ? 6.949 12.490 19.191 1.00 90.50 348 LEU A N 1
ATOM 2520 C CA . LEU A 1 348 ? 6.279 12.233 17.917 1.00 90.50 348 LEU A CA 1
ATOM 2521 C C . LEU A 1 348 ? 5.883 13.565 17.243 1.00 90.50 348 LEU A C 1
ATOM 2523 O O . LEU A 1 348 ? 5.537 14.509 17.959 1.00 90.50 348 LEU A O 1
ATOM 2527 N N . PRO A 1 349 ? 5.868 13.652 15.898 1.00 91.12 349 PRO A N 1
ATOM 2528 C CA . PRO A 1 349 ? 6.304 12.626 14.947 1.00 91.12 349 PRO A CA 1
ATOM 2529 C C . PRO A 1 349 ? 7.827 12.423 14.985 1.00 91.12 349 PRO A C 1
ATOM 2531 O O . PRO A 1 349 ? 8.588 13.380 15.115 1.00 91.12 349 PRO A O 1
ATOM 2534 N N . ALA A 1 350 ? 8.261 11.166 14.895 1.00 91.75 350 ALA A N 1
ATOM 2535 C CA . ALA A 1 350 ? 9.671 10.807 14.976 1.00 91.75 350 ALA A CA 1
ATOM 2536 C C . ALA A 1 350 ? 10.410 11.127 13.655 1.00 91.75 350 ALA A C 1
ATOM 2538 O O . ALA A 1 350 ? 9.935 10.740 12.579 1.00 91.75 350 ALA A O 1
ATOM 2539 N N . PRO A 1 351 ? 11.569 11.812 13.691 1.00 93.38 351 PRO A N 1
ATOM 2540 C CA . PRO A 1 351 ? 12.476 11.852 12.546 1.00 93.38 351 PRO A CA 1
ATOM 2541 C C . PRO A 1 351 ? 13.103 10.468 12.302 1.00 93.38 351 PRO A C 1
ATOM 2543 O O . PRO A 1 351 ? 12.987 9.577 13.146 1.00 93.38 351 PRO A O 1
ATOM 2546 N N . VAL A 1 352 ? 13.761 10.303 11.151 1.00 92.50 352 VAL A N 1
ATOM 2547 C CA . VAL A 1 352 ? 14.709 9.196 10.931 1.00 92.50 352 VAL A CA 1
ATOM 2548 C C . VAL A 1 352 ? 15.821 9.260 11.986 1.00 92.50 352 VAL A C 1
ATOM 2550 O O . VAL A 1 352 ? 16.142 10.353 12.464 1.00 92.50 352 VAL A O 1
ATOM 2553 N N . TRP A 1 353 ? 16.359 8.116 12.407 1.00 96.00 353 TRP A N 1
ATOM 2554 C CA . TRP A 1 353 ? 17.341 8.057 13.496 1.00 96.00 353 TRP A CA 1
ATOM 2555 C C . TRP A 1 353 ? 18.165 6.770 13.467 1.00 96.00 353 TRP A C 1
ATOM 2557 O O . TRP A 1 353 ? 17.773 5.774 12.859 1.00 96.00 353 TRP A O 1
ATOM 2567 N N . GLY A 1 354 ? 19.276 6.782 14.202 1.00 95.69 354 GLY A N 1
ATOM 2568 C CA . GLY A 1 354 ? 20.204 5.662 14.272 1.00 95.69 354 GLY A CA 1
ATOM 2569 C C . GLY A 1 354 ? 21.246 5.687 13.160 1.00 95.69 354 GLY A C 1
ATOM 2570 O O . GLY A 1 354 ? 21.359 6.650 12.398 1.00 95.69 354 GLY A O 1
ATOM 2571 N N . GLN A 1 355 ? 22.056 4.637 13.120 1.00 95.31 355 GLN A N 1
ATOM 2572 C CA . GLN A 1 355 ? 23.023 4.426 12.051 1.00 95.31 355 GLN A CA 1
ATOM 2573 C C . GLN A 1 355 ? 22.321 3.851 10.821 1.00 95.31 355 GLN A C 1
ATOM 2575 O O . GLN A 1 355 ? 21.792 2.746 10.904 1.00 95.31 355 GLN A O 1
ATOM 2580 N N . GLU A 1 356 ? 22.354 4.574 9.704 1.00 93.06 356 GLU A N 1
ATOM 2581 C CA . GLU A 1 356 ? 21.826 4.114 8.417 1.00 93.06 356 GLU A CA 1
ATOM 2582 C C . GLU A 1 356 ? 22.548 2.866 7.919 1.00 93.06 356 GLU A C 1
ATOM 2584 O O . GLU A 1 356 ? 23.737 2.669 8.229 1.00 93.06 356 GLU A O 1
ATOM 2589 N N . LYS A 1 357 ? 21.814 2.011 7.199 1.00 92.00 357 LYS A N 1
ATOM 2590 C CA . LYS A 1 357 ? 22.308 0.715 6.755 1.00 92.00 357 LYS A CA 1
ATOM 2591 C C . LYS A 1 357 ? 21.825 0.364 5.366 1.00 92.00 357 LYS A C 1
ATOM 2593 O O . LYS A 1 357 ? 20.636 0.317 5.111 1.00 92.00 357 LYS A O 1
ATOM 2598 N N . GLU A 1 358 ? 22.775 -0.116 4.588 1.00 92.31 358 GLU A N 1
ATOM 2599 C CA . GLU A 1 358 ? 22.543 -0.753 3.305 1.00 92.31 358 GLU A CA 1
ATOM 2600 C C . GLU A 1 358 ? 22.476 -2.265 3.492 1.00 92.31 358 GLU A C 1
ATOM 2602 O O . GLU A 1 358 ? 23.476 -2.918 3.817 1.00 92.31 358 GLU A O 1
ATOM 2607 N N . VAL A 1 359 ? 21.267 -2.818 3.390 1.00 92.75 359 VAL A N 1
ATOM 2608 C CA . VAL A 1 359 ? 20.963 -4.175 3.876 1.00 92.75 359 VAL A CA 1
ATOM 2609 C C . VAL A 1 359 ? 20.337 -5.092 2.837 1.00 92.75 359 VAL A C 1
ATOM 2611 O O . VAL A 1 359 ? 20.233 -6.293 3.092 1.00 92.75 359 VAL A O 1
ATOM 2614 N N . THR A 1 360 ? 19.941 -4.580 1.676 1.00 92.06 360 THR A N 1
ATOM 2615 C CA . THR A 1 360 ? 19.322 -5.372 0.613 1.00 92.06 360 THR A CA 1
ATOM 2616 C C . THR A 1 360 ? 20.315 -5.596 -0.526 1.00 92.06 360 THR A C 1
ATOM 2618 O O . THR A 1 360 ? 20.838 -4.647 -1.097 1.00 92.06 360 THR A O 1
ATOM 2621 N N . LYS A 1 361 ? 20.560 -6.860 -0.899 1.00 91.06 361 LYS A N 1
ATOM 2622 C CA . LYS A 1 361 ? 21.288 -7.161 -2.143 1.00 91.06 361 LYS A CA 1
ATOM 2623 C C . LYS A 1 361 ? 20.430 -6.814 -3.348 1.00 91.06 361 LYS A C 1
ATOM 2625 O O . LYS A 1 361 ? 19.271 -7.220 -3.411 1.00 91.06 361 LYS A O 1
ATOM 2630 N N . PHE A 1 362 ? 21.016 -6.179 -4.347 1.00 88.38 362 PHE A N 1
ATOM 2631 C CA . PHE A 1 362 ? 20.313 -5.752 -5.547 1.00 88.38 362 PHE A CA 1
ATOM 2632 C C . PHE A 1 362 ? 19.726 -6.933 -6.329 1.00 88.38 362 PHE A C 1
ATOM 2634 O O . PHE A 1 362 ? 18.559 -6.923 -6.712 1.00 88.38 362 PHE A O 1
ATOM 2641 N N . THR A 1 363 ? 20.483 -8.024 -6.461 1.00 85.56 363 THR A N 1
ATOM 2642 C CA . THR A 1 363 ? 20.016 -9.273 -7.102 1.00 85.56 363 THR A CA 1
ATOM 2643 C C . THR A 1 363 ? 18.729 -9.827 -6.495 1.00 85.56 363 THR A C 1
ATOM 2645 O O . THR A 1 363 ? 17.867 -10.340 -7.200 1.00 85.56 363 THR A O 1
ATOM 2648 N N . ARG A 1 364 ? 18.558 -9.679 -5.181 1.00 83.19 364 ARG A N 1
ATOM 2649 C CA . ARG A 1 364 ? 17.353 -10.113 -4.479 1.00 83.19 364 ARG A CA 1
ATOM 2650 C C . ARG A 1 364 ? 16.135 -9.263 -4.834 1.00 83.19 364 ARG A C 1
ATOM 2652 O O . ARG A 1 364 ? 15.010 -9.759 -4.821 1.00 83.19 364 ARG A O 1
ATOM 2659 N N . LEU A 1 365 ? 16.369 -7.984 -5.095 1.00 85.00 365 LEU A N 1
ATOM 2660 C CA . LEU A 1 365 ? 15.352 -7.050 -5.526 1.00 85.00 365 LEU A CA 1
ATOM 2661 C C . LEU A 1 365 ? 14.965 -7.290 -6.996 1.00 85.00 365 LEU A C 1
ATOM 2663 O O . LEU A 1 365 ? 13.778 -7.296 -7.308 1.00 85.00 365 LEU A O 1
ATOM 2667 N N . LEU A 1 366 ? 15.943 -7.528 -7.879 1.00 86.12 366 LEU A N 1
ATOM 2668 C CA . LEU A 1 366 ? 15.720 -7.702 -9.322 1.00 86.12 366 LEU A CA 1
ATOM 2669 C C . LEU A 1 366 ? 14.743 -8.833 -9.640 1.00 86.12 366 LEU A C 1
ATOM 2671 O O . LEU A 1 366 ? 13.796 -8.611 -10.390 1.00 86.12 366 LEU A O 1
ATOM 2675 N N . ASP A 1 367 ? 14.913 -10.008 -9.033 1.00 83.88 367 ASP A N 1
ATOM 2676 C CA . ASP A 1 367 ? 14.015 -11.144 -9.277 1.00 83.88 367 ASP A CA 1
ATOM 2677 C C . ASP A 1 367 ? 12.558 -10.821 -8.896 1.00 83.88 367 ASP A C 1
ATOM 2679 O O . ASP A 1 367 ? 11.627 -11.279 -9.556 1.00 83.88 367 ASP A O 1
ATOM 2683 N N . ALA A 1 368 ? 12.338 -9.984 -7.875 1.00 82.88 368 ALA A N 1
ATOM 2684 C CA . ALA A 1 368 ? 10.997 -9.609 -7.423 1.00 82.88 368 ALA A CA 1
ATOM 2685 C C . ALA A 1 368 ? 10.238 -8.702 -8.409 1.00 82.88 368 ALA A C 1
ATOM 2687 O O . ALA A 1 368 ? 9.033 -8.502 -8.245 1.00 82.88 368 ALA A O 1
ATOM 2688 N N . PHE A 1 369 ? 10.924 -8.124 -9.400 1.00 85.06 369 PHE A N 1
ATOM 2689 C CA . PHE A 1 369 ? 10.294 -7.293 -10.423 1.00 85.06 369 PHE A CA 1
ATOM 2690 C C . PHE A 1 369 ? 9.711 -8.092 -11.586 1.00 85.06 369 PHE A C 1
ATOM 2692 O O . PHE A 1 369 ? 8.875 -7.542 -12.291 1.00 85.06 369 PHE A O 1
ATOM 2699 N N . PHE A 1 370 ? 10.145 -9.333 -11.827 1.00 85.56 370 PHE A N 1
ATOM 2700 C CA . PHE A 1 370 ? 9.731 -10.062 -13.032 1.00 85.56 370 PHE A CA 1
ATOM 2701 C C . PHE A 1 370 ? 9.446 -11.550 -12.825 1.00 85.56 370 PHE A C 1
ATOM 2703 O O . PHE A 1 370 ? 8.732 -12.125 -13.634 1.00 85.56 370 PHE A O 1
ATOM 2710 N N . ALA A 1 371 ? 10.008 -12.202 -11.802 1.00 83.12 371 ALA A N 1
ATOM 2711 C CA . ALA A 1 371 ? 9.932 -13.655 -11.694 1.00 83.12 371 ALA A CA 1
ATOM 2712 C C . ALA A 1 371 ? 8.626 -14.112 -11.029 1.00 83.12 371 ALA A C 1
ATOM 2714 O O . ALA A 1 371 ? 8.271 -13.583 -9.982 1.00 83.12 371 ALA A O 1
ATOM 2715 N N . GLY A 1 372 ? 7.954 -15.138 -11.556 1.00 73.06 372 GLY A N 1
ATOM 2716 C CA . GLY A 1 372 ? 6.856 -15.842 -10.877 1.00 73.06 372 GLY A CA 1
ATOM 2717 C C . GLY A 1 372 ? 5.579 -15.020 -10.695 1.00 73.06 372 GLY A C 1
ATOM 2718 O O . GLY A 1 372 ? 5.012 -15.024 -9.601 1.00 73.06 372 GLY A O 1
ATOM 2719 N N . ASP A 1 373 ? 5.161 -14.307 -11.744 1.00 68.31 373 ASP A N 1
ATOM 2720 C CA . ASP A 1 373 ? 4.008 -13.394 -11.740 1.00 68.31 373 ASP A CA 1
ATOM 2721 C C . ASP A 1 373 ? 4.126 -12.269 -10.681 1.00 68.31 373 ASP A C 1
ATOM 2723 O O . ASP A 1 373 ? 3.131 -11.670 -10.261 1.00 68.31 373 ASP A O 1
ATOM 2727 N N . THR A 1 374 ? 5.344 -11.952 -10.222 1.00 63.91 374 THR A N 1
ATOM 2728 C CA . THR A 1 374 ? 5.565 -10.950 -9.165 1.00 63.91 374 THR A CA 1
ATOM 2729 C C . THR A 1 374 ? 5.310 -9.533 -9.640 1.00 63.91 374 THR A C 1
ATOM 2731 O O . THR A 1 374 ? 5.524 -9.187 -10.793 1.00 63.91 374 THR A O 1
ATOM 2734 N N . ASN A 1 375 ? 4.872 -8.674 -8.731 1.00 59.31 375 ASN A N 1
ATOM 2735 C CA . ASN A 1 375 ? 4.741 -7.251 -8.979 1.00 59.31 375 ASN A CA 1
ATOM 2736 C C . ASN A 1 375 ? 5.352 -6.483 -7.808 1.00 59.31 375 ASN A C 1
ATOM 2738 O O . ASN A 1 375 ? 4.615 -5.919 -7.011 1.00 59.31 375 ASN A O 1
ATOM 2742 N N . PHE A 1 376 ? 6.690 -6.455 -7.680 1.00 63.06 376 PHE A N 1
ATOM 2743 C CA . PHE A 1 376 ? 7.406 -5.793 -6.568 1.00 63.06 376 PHE A CA 1
ATOM 2744 C C . PHE A 1 376 ? 6.733 -4.497 -6.068 1.00 63.06 376 PHE A C 1
ATOM 2746 O O . PHE A 1 376 ? 6.609 -4.280 -4.862 1.00 63.06 376 PHE A O 1
ATOM 2753 N N . THR A 1 377 ? 6.187 -3.683 -6.977 1.00 60.50 377 THR A N 1
ATOM 2754 C CA . THR A 1 377 ? 5.170 -2.685 -6.628 1.00 60.50 377 THR A CA 1
ATOM 2755 C C . THR A 1 377 ? 3.759 -3.143 -7.048 1.00 60.50 377 THR A C 1
ATOM 2757 O O . THR A 1 377 ? 3.358 -2.922 -8.192 1.00 60.50 377 THR A O 1
ATOM 2760 N N . ASP A 1 378 ? 3.007 -3.745 -6.113 1.00 59.03 378 ASP A N 1
ATOM 2761 C CA . ASP A 1 378 ? 1.637 -4.304 -6.244 1.00 59.03 378 ASP A CA 1
ATOM 2762 C C . ASP A 1 378 ? 0.555 -3.223 -6.482 1.00 59.03 378 ASP A C 1
ATOM 2764 O O . ASP A 1 378 ? -0.361 -2.977 -5.680 1.00 59.03 378 ASP A O 1
ATOM 2768 N N . TRP A 1 379 ? 0.774 -2.443 -7.543 1.00 62.03 379 TRP A N 1
ATOM 2769 C CA . TRP A 1 379 ? 0.259 -1.089 -7.696 1.00 62.03 379 TRP A CA 1
ATOM 2770 C C . TRP A 1 379 ? 0.264 -0.580 -9.145 1.00 62.03 379 TRP A C 1
ATOM 2772 O O . TRP A 1 379 ? 0.351 0.632 -9.339 1.00 62.03 379 TRP A O 1
ATOM 2782 N N . TYR A 1 380 ? 0.117 -1.425 -10.177 1.00 69.88 380 TYR A N 1
ATOM 2783 C CA . TYR A 1 380 ? -0.180 -0.878 -11.514 1.00 69.88 380 TYR A CA 1
ATOM 2784 C C . TYR A 1 380 ? -1.467 -0.048 -11.457 1.00 69.88 380 TYR A C 1
ATOM 2786 O O . TYR A 1 380 ? -1.509 1.088 -11.924 1.00 69.88 380 TYR A O 1
ATOM 2794 N N . TYR A 1 381 ? -2.494 -0.584 -10.791 1.00 80.38 381 TYR A N 1
ATOM 2795 C CA . TYR A 1 381 ? -3.820 0.026 -10.710 1.00 80.38 381 TYR A CA 1
ATOM 2796 C C . TYR A 1 381 ? -4.305 0.240 -9.257 1.00 80.38 381 TYR A C 1
ATOM 2798 O O . TYR A 1 381 ? -5.281 -0.381 -8.848 1.00 80.38 381 TYR A O 1
ATOM 2806 N N . PRO A 1 382 ? -3.693 1.138 -8.452 1.00 76.88 382 PRO A N 1
ATOM 2807 C CA . PRO A 1 382 ? -4.097 1.406 -7.063 1.00 76.88 382 PRO A CA 1
ATOM 2808 C C . PRO A 1 382 ? -5.571 1.826 -6.929 1.00 76.88 382 PRO A C 1
ATOM 2810 O O . PRO A 1 382 ? -5.884 2.977 -7.199 1.00 76.88 382 PRO A O 1
ATOM 2813 N N . SER A 1 383 ? -6.485 0.957 -6.490 1.00 81.56 383 SER A N 1
ATOM 2814 C CA . SER A 1 383 ? -7.936 1.235 -6.535 1.00 81.56 383 SER A CA 1
ATOM 2815 C C . SER A 1 383 ? -8.373 2.552 -5.867 1.00 81.56 383 SER A C 1
ATOM 2817 O O . SER A 1 383 ? -8.147 2.762 -4.672 1.00 81.56 383 SER A O 1
ATOM 2819 N N . SER A 1 384 ? -9.109 3.405 -6.593 1.00 81.69 384 SER A N 1
ATOM 2820 C CA . SER A 1 384 ? -9.751 4.598 -6.021 1.00 81.69 384 SER A CA 1
ATOM 2821 C C . SER A 1 384 ? -10.935 4.278 -5.106 1.00 81.69 384 SER A C 1
ATOM 2823 O O . SER A 1 384 ? -11.293 5.109 -4.264 1.00 81.69 384 SER A O 1
ATOM 2825 N N . GLY A 1 385 ? -11.494 3.065 -5.187 1.00 81.50 385 GLY A N 1
ATOM 2826 C CA . GLY A 1 385 ? -12.517 2.575 -4.261 1.00 81.50 385 GLY A CA 1
ATOM 2827 C C . GLY A 1 385 ? -12.040 2.536 -2.804 1.00 81.50 385 GLY A C 1
ATOM 2828 O O . GLY A 1 385 ? -12.842 2.701 -1.884 1.00 81.50 385 GLY A O 1
ATOM 2829 N N . LEU A 1 386 ? -10.725 2.469 -2.564 1.00 86.00 386 LEU A N 1
ATOM 2830 C CA . LEU A 1 386 ? -10.139 2.621 -1.225 1.00 86.00 386 LEU A CA 1
ATOM 2831 C C . LEU A 1 386 ? -10.455 3.983 -0.582 1.00 86.00 386 LEU A C 1
ATOM 2833 O O . LEU A 1 386 ? -10.497 4.100 0.642 1.00 86.00 386 LEU A O 1
ATOM 2837 N N . SER A 1 387 ? -10.730 5.009 -1.393 1.00 88.81 387 SER A N 1
ATOM 2838 C CA . SER A 1 387 ? -11.089 6.351 -0.923 1.00 88.81 387 SER A CA 1
ATOM 2839 C C . SER A 1 387 ? -12.556 6.499 -0.504 1.00 88.81 387 SER A C 1
ATOM 2841 O O . SER A 1 387 ? -12.944 7.564 -0.020 1.00 88.81 387 SER A O 1
ATOM 2843 N N . VAL A 1 388 ? -13.400 5.476 -0.693 1.00 94.00 388 VAL A N 1
ATOM 2844 C CA . VAL A 1 388 ? -14.823 5.536 -0.307 1.00 94.00 388 VAL A CA 1
ATOM 2845 C C . VAL A 1 388 ? -14.973 5.780 1.192 1.00 94.00 388 VAL A C 1
ATOM 2847 O O . VAL A 1 388 ? -15.860 6.518 1.606 1.00 94.00 388 VAL A O 1
ATOM 2850 N N . THR A 1 389 ? -14.061 5.244 2.005 1.00 94.38 389 THR A N 1
ATOM 2851 C CA . THR A 1 389 ? -14.064 5.421 3.462 1.00 94.38 389 THR A CA 1
ATOM 2852 C C . THR A 1 389 ? -13.267 6.645 3.927 1.00 94.38 389 THR A C 1
ATOM 2854 O O . THR A 1 389 ? -12.844 6.703 5.082 1.00 94.38 389 THR A O 1
ATOM 2857 N N . SER A 1 390 ? -13.036 7.627 3.053 1.00 94.69 390 SER A N 1
ATOM 2858 C CA . SER A 1 390 ? -12.422 8.913 3.394 1.00 94.69 390 SER A CA 1
ATOM 2859 C C . SER A 1 390 ? -13.080 10.075 2.653 1.00 94.69 390 SER A C 1
ATOM 2861 O O . SER A 1 390 ? -13.688 9.917 1.595 1.00 94.69 390 SER A O 1
ATOM 2863 N N . VAL A 1 391 ? -12.979 11.275 3.211 1.00 95.62 391 VAL A N 1
ATOM 2864 C CA . VAL A 1 391 ? -13.524 12.513 2.652 1.00 95.62 391 VAL A CA 1
ATOM 2865 C C . VAL A 1 391 ? -12.446 13.581 2.746 1.00 95.62 391 VAL A C 1
ATOM 2867 O O . VAL A 1 391 ? -12.000 13.921 3.843 1.00 95.62 391 VAL A O 1
ATOM 2870 N N . ALA A 1 392 ? -12.037 14.105 1.589 1.00 94.06 392 ALA A N 1
ATOM 2871 C CA . ALA A 1 392 ? -11.204 15.297 1.522 1.00 94.06 392 ALA A CA 1
ATOM 2872 C C . ALA A 1 392 ? -12.029 16.497 2.003 1.00 94.06 392 ALA A C 1
ATOM 2874 O O . ALA A 1 392 ? -13.130 16.734 1.504 1.00 94.06 392 ALA A O 1
ATOM 2875 N N . GLY A 1 393 ? -11.516 17.204 3.006 1.00 95.81 393 GLY A N 1
ATOM 2876 C CA . GLY A 1 393 ? -12.198 18.330 3.628 1.00 95.81 393 GLY A CA 1
ATOM 2877 C C . GLY A 1 393 ? -12.032 19.642 2.866 1.00 95.81 393 GLY A C 1
ATOM 2878 O O . GLY A 1 393 ? -11.188 19.761 1.984 1.00 95.81 393 GLY A O 1
ATOM 2879 N N . GLN A 1 394 ? -12.830 20.642 3.239 1.00 97.06 394 GLN A N 1
ATOM 2880 C CA . GLN A 1 394 ? -12.660 22.028 2.796 1.00 97.06 394 GLN A CA 1
ATOM 2881 C C . GLN A 1 394 ? -12.803 22.970 3.983 1.00 97.06 394 GLN A C 1
ATOM 2883 O O . GLN A 1 394 ? -13.735 22.841 4.782 1.00 97.06 394 GLN A O 1
ATOM 2888 N N . CYS A 1 395 ? -11.883 23.921 4.077 1.00 97.69 395 CYS A N 1
ATOM 2889 C CA . CYS A 1 395 ? -11.864 24.977 5.068 1.00 97.69 395 CYS A CA 1
ATOM 2890 C C . CYS A 1 395 ? -12.363 26.286 4.456 1.00 97.69 395 CYS A C 1
ATOM 2892 O O . CYS A 1 395 ? -11.919 26.690 3.384 1.00 97.69 395 CYS A O 1
ATOM 2894 N N . SER A 1 396 ? -13.225 27.017 5.163 1.00 96.75 396 SER A N 1
ATOM 2895 C CA . SER A 1 396 ? -13.733 28.299 4.657 1.00 96.75 396 SER A CA 1
ATOM 2896 C C . SER A 1 396 ? -12.662 29.387 4.505 1.00 96.75 396 SER A C 1
ATOM 2898 O O . SER A 1 396 ? -12.858 30.322 3.728 1.00 96.75 396 SER A O 1
ATOM 2900 N N . ASN A 1 397 ? -11.549 29.301 5.245 1.00 96.12 397 ASN A N 1
ATOM 2901 C CA . ASN A 1 397 ? -10.450 30.264 5.168 1.00 96.12 397 ASN A CA 1
ATOM 2902 C C . ASN A 1 397 ? -9.134 29.700 5.731 1.00 96.12 397 ASN A C 1
ATOM 2904 O O . ASN A 1 397 ? -9.053 29.366 6.913 1.00 96.12 397 ASN A O 1
ATOM 2908 N N . ALA A 1 398 ? -8.071 29.708 4.924 1.00 96.19 398 ALA A N 1
ATOM 2909 C CA . ALA A 1 398 ? -6.732 29.287 5.339 1.00 96.19 398 ALA A CA 1
ATOM 2910 C C . ALA A 1 398 ? -6.147 30.062 6.535 1.00 96.19 398 ALA A C 1
ATOM 2912 O O . ALA A 1 398 ? -5.384 29.499 7.312 1.00 96.19 398 ALA A O 1
ATOM 2913 N N . SER A 1 399 ? -6.510 31.336 6.722 1.00 95.06 399 SER A N 1
ATOM 2914 C CA . SER A 1 399 ? -6.009 32.176 7.828 1.00 95.06 399 SER A CA 1
ATOM 2915 C C . SER A 1 399 ? -6.688 31.898 9.176 1.00 95.06 399 SER A C 1
ATOM 2917 O O . SER A 1 399 ? -6.347 32.534 10.174 1.00 95.06 399 SER A O 1
ATOM 2919 N N . GLY A 1 400 ? -7.664 30.990 9.207 1.00 95.31 400 GLY A N 1
ATOM 2920 C CA . GLY A 1 400 ? -8.522 30.726 10.356 1.00 95.31 400 GLY A CA 1
ATOM 2921 C C . GLY A 1 400 ? -9.986 30.755 9.934 1.00 95.31 400 GLY A C 1
ATOM 2922 O O . GLY A 1 400 ? -10.566 31.823 9.735 1.00 95.31 400 GLY A O 1
ATOM 2923 N N . GLY A 1 401 ? -10.573 29.575 9.790 1.00 96.81 401 GLY A N 1
ATOM 2924 C CA . GLY A 1 401 ? -11.937 29.365 9.338 1.00 96.81 401 GLY A CA 1
ATOM 2925 C C . GLY A 1 401 ? -12.588 28.177 10.032 1.00 96.81 401 GLY A C 1
ATOM 2926 O O . GLY A 1 401 ? -12.184 27.736 11.110 1.00 96.81 401 GLY A O 1
ATOM 2927 N N . THR A 1 402 ? -13.629 27.668 9.392 1.00 97.75 402 THR A N 1
ATOM 2928 C CA . THR A 1 402 ? -14.385 26.498 9.832 1.00 97.75 402 THR A CA 1
ATOM 2929 C C . THR A 1 402 ? -14.536 25.534 8.675 1.00 97.75 402 THR A C 1
ATOM 2931 O O . THR A 1 402 ? -14.741 25.957 7.534 1.00 97.75 402 THR A O 1
ATOM 2934 N N . CYS A 1 403 ? -14.480 24.246 8.970 1.00 98.06 403 CYS A N 1
ATOM 2935 C CA . CYS A 1 403 ? -14.683 23.213 7.976 1.00 98.06 403 CYS A CA 1
ATOM 2936 C C . CYS A 1 403 ? -16.105 23.280 7.415 1.00 98.06 403 CYS A C 1
ATOM 2938 O O . CYS A 1 403 ? -17.081 23.313 8.170 1.00 98.06 403 CYS A O 1
ATOM 2940 N N . THR A 1 404 ? -16.207 23.310 6.090 1.00 96.81 404 THR A N 1
ATOM 2941 C CA . THR A 1 404 ? -17.462 23.326 5.324 1.00 96.81 404 THR A CA 1
ATOM 2942 C C . THR A 1 404 ? -17.723 22.002 4.613 1.00 96.81 404 THR A C 1
ATOM 2944 O O . THR A 1 404 ? -18.862 21.729 4.250 1.00 96.81 404 THR A O 1
ATOM 2947 N N . VAL A 1 405 ? -16.691 21.166 4.469 1.00 97.06 405 VAL A N 1
ATOM 2948 C CA . VAL A 1 405 ? -16.754 19.789 3.959 1.00 97.06 405 VAL A CA 1
ATOM 2949 C C . VAL A 1 405 ? -15.909 18.889 4.857 1.00 97.06 405 VAL A C 1
ATOM 2951 O O . VAL A 1 405 ? -14.836 19.305 5.300 1.00 97.06 405 VAL A O 1
ATOM 2954 N N . GLY A 1 406 ? -16.367 17.661 5.104 1.00 96.06 406 GLY A N 1
ATOM 2955 C CA . GLY A 1 406 ? -15.681 16.689 5.953 1.00 96.06 406 GLY A CA 1
ATOM 2956 C C . GLY A 1 406 ? -16.011 16.925 7.425 1.00 96.06 406 GLY A C 1
ATOM 2957 O O . GLY A 1 406 ? -17.150 16.747 7.847 1.00 96.06 406 GLY A O 1
ATOM 2958 N N . ASN A 1 407 ? -15.044 17.375 8.224 1.00 96.75 407 ASN A N 1
ATOM 2959 C CA . ASN A 1 407 ? -15.214 17.657 9.655 1.00 96.75 407 ASN A CA 1
ATOM 2960 C C . ASN A 1 407 ? -16.023 18.946 9.927 1.00 96.75 407 ASN A C 1
ATOM 2962 O O . ASN A 1 407 ? -15.567 19.843 10.633 1.00 96.75 407 ASN A O 1
ATOM 2966 N N . VAL A 1 408 ? -17.194 19.082 9.299 1.00 97.44 408 VAL A N 1
ATOM 2967 C CA . VAL A 1 408 ? -18.022 20.292 9.269 1.00 97.44 408 VAL A CA 1
ATOM 2968 C C . VAL A 1 408 ? -18.223 20.893 10.660 1.00 97.44 408 VAL A C 1
ATOM 2970 O O . VAL A 1 408 ? -18.640 20.220 11.600 1.00 97.44 408 VAL A O 1
ATOM 2973 N N . GLY A 1 409 ? -17.947 22.194 10.769 1.00 96.62 409 GLY A N 1
ATOM 2974 C CA . GLY A 1 409 ? -18.047 22.960 12.011 1.00 96.62 409 GLY A CA 1
ATOM 2975 C C . GLY A 1 409 ? -16.779 22.963 12.871 1.00 96.62 409 GLY A C 1
ATOM 2976 O O . GLY A 1 409 ? -16.669 23.811 13.757 1.00 96.62 409 GLY A O 1
ATOM 2977 N N . ALA A 1 410 ? -15.802 22.090 12.604 1.00 97.12 410 ALA A N 1
ATOM 2978 C CA . ALA A 1 410 ? -14.506 22.142 13.274 1.00 97.12 410 ALA A CA 1
ATOM 2979 C C . ALA A 1 410 ? -13.694 23.377 12.837 1.00 97.12 410 ALA A C 1
ATOM 2981 O O . ALA A 1 410 ? -13.821 23.824 11.692 1.00 97.12 410 ALA A O 1
ATOM 2982 N N . PRO A 1 411 ? -12.854 23.947 13.720 1.00 97.38 411 PRO A N 1
ATOM 2983 C CA . PRO A 1 411 ? -11.919 24.994 13.332 1.00 97.38 411 PRO A CA 1
ATOM 2984 C C . PRO A 1 411 ? -10.851 24.441 12.383 1.00 97.38 411 PRO A C 1
ATOM 2986 O O . PRO A 1 411 ? -10.395 23.309 12.536 1.00 97.38 411 PRO A O 1
ATOM 2989 N N . CYS A 1 412 ? -10.430 25.266 11.433 1.00 97.56 412 CYS A N 1
ATOM 2990 C CA . CYS A 1 412 ? -9.373 24.951 10.476 1.00 97.56 412 CYS A CA 1
ATOM 2991 C C . CYS A 1 412 ? -8.591 26.211 10.101 1.00 97.56 412 CYS A C 1
ATOM 2993 O O . CYS A 1 412 ? -9.010 27.333 10.393 1.00 97.56 412 CYS A O 1
ATOM 2995 N N . GLY A 1 413 ? -7.460 26.032 9.432 1.00 96.25 413 GLY A N 1
ATOM 2996 C CA . GLY A 1 413 ? -6.561 27.114 9.075 1.00 96.25 413 GLY A CA 1
ATOM 2997 C C . GLY A 1 413 ? -5.729 27.618 10.254 1.00 96.25 413 GLY A C 1
ATOM 2998 O O . GLY A 1 413 ? -5.776 27.123 11.382 1.00 96.25 413 GLY A O 1
ATOM 2999 N N . GLY A 1 414 ? -4.932 28.638 9.976 1.00 96.12 414 GLY A N 1
ATOM 3000 C CA . GLY A 1 414 ? -4.060 29.281 10.941 1.00 96.12 414 GLY A CA 1
ATOM 3001 C C . GLY A 1 414 ? -3.112 30.255 10.258 1.00 96.12 414 GLY A C 1
ATOM 3002 O O . GLY A 1 414 ? -2.951 30.254 9.037 1.00 96.12 414 GLY A O 1
ATOM 3003 N N . SER A 1 415 ? -2.460 31.101 11.054 1.00 94.38 415 SER A N 1
ATOM 3004 C CA . SER A 1 415 ? -1.488 32.060 10.525 1.00 94.38 415 SER A CA 1
ATOM 3005 C C . SER A 1 415 ? -0.397 31.346 9.719 1.00 94.38 415 SER A C 1
ATOM 3007 O O . SER A 1 415 ? 0.247 30.427 10.222 1.00 94.38 415 SER A O 1
ATOM 3009 N N . GLY A 1 416 ? -0.197 31.771 8.469 1.00 92.12 416 GLY A N 1
ATOM 3010 C CA . GLY A 1 416 ? 0.824 31.220 7.575 1.00 92.12 416 GLY A CA 1
ATOM 3011 C C . GLY A 1 416 ? 0.480 29.874 6.928 1.00 92.12 416 GLY A C 1
ATOM 3012 O O . GLY A 1 416 ? 1.344 29.302 6.268 1.00 92.12 416 GLY A O 1
ATOM 3013 N N . GLN A 1 417 ? -0.745 29.361 7.084 1.00 94.25 417 GLN A N 1
ATOM 3014 C CA . GLN A 1 417 ? -1.164 28.128 6.415 1.00 94.25 417 GLN A CA 1
ATOM 3015 C C . GLN A 1 417 ? -1.643 28.384 4.982 1.00 94.25 417 GLN A C 1
ATOM 3017 O O . GLN A 1 417 ? -2.261 29.405 4.679 1.00 94.25 417 GLN A O 1
ATOM 3022 N N . THR A 1 418 ? -1.368 27.430 4.090 1.00 96.38 418 THR A N 1
ATOM 3023 C CA . THR A 1 418 ? -1.959 27.407 2.745 1.00 96.38 418 THR A CA 1
ATOM 3024 C C . THR A 1 418 ? -3.389 26.873 2.800 1.00 96.38 418 THR A C 1
ATOM 3026 O O . THR A 1 418 ? -3.745 26.149 3.731 1.00 96.38 418 THR A O 1
ATOM 3029 N N . GLN A 1 419 ? -4.198 27.170 1.779 1.00 96.12 419 GLN A N 1
ATOM 3030 C CA . GLN A 1 419 ? -5.551 26.615 1.681 1.00 96.12 419 GLN A CA 1
ATOM 3031 C C . GLN A 1 419 ? -5.537 25.081 1.671 1.00 96.12 419 GLN A C 1
ATOM 3033 O O . GLN A 1 419 ? -6.289 24.477 2.419 1.00 96.12 419 GLN A O 1
ATOM 3038 N N . ALA A 1 420 ? -4.611 24.453 0.939 1.00 94.94 420 ALA A N 1
ATOM 3039 C CA . ALA A 1 420 ? -4.476 22.996 0.917 1.00 94.94 420 ALA A CA 1
ATOM 3040 C C . ALA A 1 420 ? -4.193 22.407 2.313 1.00 94.94 420 ALA A C 1
ATOM 3042 O O . ALA A 1 420 ? -4.773 21.393 2.696 1.00 94.94 420 ALA A O 1
ATOM 3043 N N . THR A 1 421 ? -3.336 23.060 3.106 1.00 95.31 421 THR A N 1
ATOM 3044 C CA . THR A 1 421 ? -3.065 22.651 4.495 1.00 95.31 421 THR A CA 1
ATOM 3045 C C . THR A 1 421 ? -4.301 22.803 5.384 1.00 95.31 421 THR A C 1
ATOM 3047 O O . THR A 1 421 ? -4.562 21.943 6.223 1.00 95.31 421 THR A O 1
ATOM 3050 N N . ALA A 1 422 ? -5.063 23.882 5.206 1.00 96.81 422 ALA A N 1
ATOM 3051 C CA . ALA A 1 422 ? -6.287 24.126 5.960 1.00 96.81 422 ALA A CA 1
ATOM 3052 C C . ALA A 1 422 ? -7.407 23.138 5.580 1.00 96.81 422 ALA A C 1
ATOM 3054 O O . ALA A 1 422 ? -8.090 22.618 6.457 1.00 96.81 422 ALA A O 1
ATOM 3055 N N . ASP A 1 423 ? -7.555 22.817 4.294 1.00 96.69 423 ASP A N 1
ATOM 3056 C CA . ASP A 1 423 ? -8.490 21.809 3.777 1.00 96.69 423 ASP A CA 1
ATOM 3057 C C . ASP A 1 423 ? -8.161 20.407 4.312 1.00 96.69 423 ASP A C 1
ATOM 3059 O O . ASP A 1 423 ? -9.051 19.666 4.739 1.00 96.69 423 ASP A O 1
ATOM 3063 N N . ALA A 1 424 ? -6.871 20.059 4.381 1.00 95.62 424 ALA A N 1
ATOM 3064 C CA . ALA A 1 424 ? -6.416 18.786 4.937 1.00 95.62 424 ALA A CA 1
ATOM 3065 C C . ALA A 1 424 ? -6.852 18.592 6.402 1.00 95.62 424 ALA A C 1
ATOM 3067 O O . ALA A 1 424 ? -7.245 17.487 6.774 1.00 95.62 424 ALA A O 1
ATOM 3068 N N . GLN A 1 425 ? -6.879 19.656 7.214 1.00 95.94 425 GLN A N 1
ATOM 3069 C CA . GLN A 1 425 ? -7.366 19.601 8.605 1.00 95.94 425 GLN A CA 1
ATOM 3070 C C . GLN A 1 425 ? -8.860 19.273 8.715 1.00 95.94 425 GLN A C 1
ATOM 3072 O O . GLN A 1 425 ? -9.311 18.786 9.751 1.00 95.94 425 GLN A O 1
ATOM 3077 N N . CYS A 1 426 ? -9.627 19.529 7.656 1.00 97.38 426 CYS A N 1
ATOM 3078 C CA . CYS A 1 426 ? -11.049 19.219 7.592 1.00 97.38 426 CYS A CA 1
ATOM 3079 C C . CYS A 1 426 ? -11.337 17.801 7.096 1.00 97.38 426 CYS A C 1
ATOM 3081 O O . CYS A 1 426 ? -12.496 17.394 7.063 1.00 97.38 426 CYS A O 1
ATOM 3083 N N . SER A 1 427 ? -10.320 17.046 6.682 1.00 96.69 427 SER A N 1
ATOM 3084 C CA . SER A 1 427 ? -10.523 15.705 6.137 1.00 96.69 427 SER A CA 1
ATOM 3085 C C . SER A 1 427 ? -10.895 14.717 7.243 1.00 96.69 427 SER A C 1
ATOM 3087 O O . SER A 1 427 ? -10.391 14.792 8.362 1.00 96.69 427 SER A O 1
ATOM 3089 N N . GLN A 1 428 ? -11.781 13.774 6.930 1.00 96.38 428 GLN A N 1
ATOM 3090 C CA . GLN A 1 428 ? -12.167 12.692 7.838 1.00 96.38 428 GLN A CA 1
ATOM 3091 C C . GLN A 1 428 ? -12.103 11.353 7.113 1.00 96.38 428 GLN A C 1
ATOM 3093 O O . GLN A 1 428 ? -12.375 11.265 5.918 1.00 96.38 428 GLN A O 1
ATOM 3098 N N . ALA A 1 429 ? -11.762 10.293 7.836 1.00 95.38 429 ALA A N 1
ATOM 3099 C CA . ALA A 1 429 ? -11.734 8.940 7.305 1.00 95.38 429 ALA A CA 1
ATOM 3100 C C . ALA A 1 429 ? -12.134 7.937 8.382 1.00 95.38 429 ALA A C 1
ATOM 3102 O O . ALA A 1 429 ? -11.866 8.149 9.564 1.00 95.38 429 ALA A O 1
ATOM 3103 N N . ILE A 1 430 ? -12.736 6.827 7.962 1.00 95.94 430 ILE A N 1
ATOM 3104 C CA . ILE A 1 430 ? -12.849 5.643 8.811 1.00 95.94 430 ILE A CA 1
ATOM 3105 C C . ILE A 1 430 ? -11.460 5.021 8.896 1.00 95.94 430 ILE A C 1
ATOM 3107 O O . ILE A 1 430 ? -10.868 4.679 7.868 1.00 95.94 430 ILE A O 1
ATOM 3111 N N . SER A 1 431 ? -10.958 4.870 10.120 1.00 94.31 431 SER A N 1
ATOM 3112 C CA . SER A 1 431 ? -9.771 4.066 10.398 1.00 94.31 431 SER A CA 1
ATOM 3113 C C . SER A 1 431 ? -10.192 2.645 10.789 1.00 94.31 431 SER A C 1
ATOM 3115 O O . SER A 1 431 ? -10.453 1.862 9.881 1.00 94.31 431 SER A O 1
ATOM 3117 N N . LEU A 1 432 ? -10.319 2.311 12.080 1.00 96.31 432 LEU A N 1
ATOM 3118 C CA . LEU A 1 432 ? -10.741 0.974 12.543 1.00 96.31 432 LEU A CA 1
ATOM 3119 C C . LEU A 1 432 ? -12.127 0.928 13.199 1.00 96.31 432 LEU A C 1
ATOM 3121 O O . LEU A 1 432 ? -12.546 -0.130 13.659 1.00 96.31 432 LEU A O 1
ATOM 3125 N N . ASP A 1 433 ? -12.848 2.048 13.228 1.00 96.44 433 ASP A N 1
ATOM 3126 C CA . ASP A 1 433 ? -14.232 2.096 13.699 1.00 96.44 433 ASP A CA 1
ATOM 3127 C C . ASP A 1 433 ? -15.141 2.695 12.624 1.00 96.44 433 ASP A C 1
ATOM 3129 O O . ASP A 1 433 ? -15.041 3.871 12.267 1.00 96.44 433 ASP A O 1
ATOM 3133 N N . SER A 1 434 ? -16.033 1.859 12.103 1.00 97.38 434 SER A N 1
ATOM 3134 C CA . SER A 1 434 ? -17.055 2.245 11.128 1.00 97.38 434 SER A CA 1
ATOM 3135 C C . SER A 1 434 ? -18.453 2.335 11.738 1.00 97.38 434 SER A C 1
ATOM 3137 O O . SER A 1 434 ? -19.403 2.576 11.001 1.00 97.38 434 SER A O 1
ATOM 3139 N N . THR A 1 435 ? -18.614 2.164 13.055 1.00 96.88 435 THR A N 1
ATOM 3140 C CA . THR A 1 435 ? -19.915 1.969 13.724 1.00 96.88 435 THR A CA 1
ATOM 3141 C C . THR A 1 435 ? -20.936 3.051 13.373 1.00 96.88 435 THR A C 1
ATOM 3143 O O . THR A 1 435 ? -22.107 2.746 13.137 1.00 96.88 435 THR A O 1
ATOM 3146 N N . ALA A 1 436 ? -20.515 4.316 13.274 1.00 97.62 436 ALA A N 1
ATOM 3147 C CA . ALA A 1 436 ? -21.399 5.414 12.875 1.00 97.62 436 ALA A CA 1
ATOM 3148 C C . ALA A 1 436 ? -21.971 5.238 11.453 1.00 97.62 436 ALA A C 1
ATOM 3150 O O . ALA A 1 436 ? -23.141 5.538 11.218 1.00 97.62 436 ALA A O 1
ATOM 3151 N N . LEU A 1 437 ? -21.178 4.704 10.520 1.00 97.75 437 LEU A N 1
ATOM 3152 C CA . LEU A 1 437 ? -21.602 4.383 9.157 1.00 97.75 437 LEU A CA 1
ATOM 3153 C C . LEU A 1 437 ? -22.387 3.063 9.117 1.00 97.75 437 LEU A C 1
ATOM 3155 O O . LEU A 1 437 ? -23.532 3.017 8.667 1.00 97.75 437 LEU A O 1
ATOM 3159 N N . SER A 1 438 ? -21.781 1.989 9.617 1.00 97.06 438 SER A N 1
ATOM 3160 C CA . SER A 1 438 ? -22.260 0.620 9.455 1.00 97.06 438 SER A CA 1
ATOM 3161 C C . SER A 1 438 ? -23.523 0.341 10.272 1.00 97.06 438 SER A C 1
ATOM 3163 O O . SER A 1 438 ? -24.517 -0.151 9.738 1.00 97.06 438 SER A O 1
ATOM 3165 N N . VAL A 1 439 ? -23.533 0.725 11.550 1.00 96.38 439 VAL A N 1
ATOM 3166 C CA . VAL A 1 439 ? -24.676 0.561 12.459 1.00 96.38 439 VAL A CA 1
ATOM 3167 C C . VAL A 1 439 ? -25.551 1.810 12.452 1.00 96.38 439 VAL A C 1
ATOM 3169 O O . VAL A 1 439 ? -26.766 1.699 12.304 1.00 96.38 439 VAL A O 1
ATOM 3172 N N . GLY A 1 440 ? -24.948 2.996 12.571 1.00 97.06 440 GLY A N 1
ATOM 3173 C CA . GLY A 1 440 ? -25.676 4.263 12.685 1.00 97.06 440 GLY A CA 1
ATOM 3174 C C . GLY A 1 440 ? -26.464 4.640 11.428 1.00 97.06 440 GLY A C 1
ATOM 3175 O O . GLY A 1 440 ? -27.588 5.127 11.539 1.00 97.06 440 GLY A O 1
ATOM 3176 N N . ARG A 1 441 ? -25.918 4.372 10.233 1.00 97.31 441 ARG A N 1
ATOM 3177 C CA . ARG A 1 441 ? -26.610 4.578 8.946 1.00 97.31 441 ARG A CA 1
ATOM 3178 C C . ARG A 1 441 ? -27.069 3.274 8.284 1.00 97.31 441 ARG A C 1
ATOM 3180 O O . ARG A 1 441 ? -27.668 3.323 7.215 1.00 97.31 441 ARG A O 1
ATOM 3187 N N . GLY A 1 442 ? -26.817 2.121 8.907 1.00 96.31 442 GLY A N 1
ATOM 3188 C CA . GLY A 1 442 ? -27.175 0.811 8.355 1.00 96.31 442 GLY A CA 1
ATOM 3189 C C . GLY A 1 442 ? -26.360 0.411 7.121 1.00 96.31 442 GLY A C 1
ATOM 3190 O O . GLY A 1 442 ? -26.814 -0.430 6.350 1.00 96.31 442 GLY A O 1
ATOM 3191 N N . ARG A 1 443 ? -25.183 1.016 6.910 1.00 97.19 443 ARG A N 1
ATOM 3192 C CA . ARG A 1 443 ? -24.364 0.865 5.697 1.00 97.19 443 ARG A CA 1
ATOM 3193 C C . ARG A 1 443 ? -23.201 -0.109 5.862 1.00 97.19 443 ARG A C 1
ATOM 3195 O O . ARG A 1 443 ? -22.052 0.202 5.553 1.00 97.19 443 ARG A O 1
ATOM 3202 N N . ARG A 1 444 ? -23.514 -1.307 6.366 1.00 97.06 444 ARG A N 1
ATOM 3203 C CA . ARG A 1 444 ? -22.554 -2.423 6.517 1.00 97.06 444 ARG A CA 1
ATOM 3204 C C . ARG A 1 444 ? -22.009 -2.930 5.179 1.00 97.06 444 ARG A C 1
ATOM 3206 O O . ARG A 1 444 ? -21.015 -3.640 5.153 1.00 97.06 444 ARG A O 1
ATOM 3213 N N . ASP A 1 445 ? -22.672 -2.586 4.080 1.00 95.69 445 ASP A N 1
ATOM 3214 C CA . ASP A 1 445 ? -22.272 -2.871 2.704 1.00 95.69 445 ASP A CA 1
ATOM 3215 C C . ASP A 1 445 ? -21.098 -2.007 2.217 1.00 95.69 445 ASP A C 1
ATOM 3217 O O . ASP A 1 445 ? -20.408 -2.409 1.281 1.00 95.69 445 ASP A O 1
ATOM 3221 N N . ILE A 1 446 ? -20.852 -0.856 2.853 1.00 96.38 446 ILE A N 1
ATOM 3222 C CA . ILE A 1 446 ? -19.710 0.012 2.537 1.00 96.38 446 ILE A CA 1
ATOM 3223 C C . ILE A 1 446 ? -18.469 -0.445 3.305 1.00 96.38 446 ILE A C 1
ATOM 3225 O O . ILE A 1 446 ? -17.401 -0.629 2.720 1.00 96.38 446 ILE A O 1
ATOM 3229 N N . GLU A 1 447 ? -18.623 -0.592 4.621 1.00 96.56 447 GLU A N 1
ATOM 3230 C CA . GLU A 1 447 ? -17.577 -0.965 5.570 1.00 96.56 447 GLU A CA 1
ATOM 3231 C C . GLU A 1 447 ? -18.230 -1.479 6.865 1.00 96.56 447 GLU A C 1
ATOM 3233 O O . GLU A 1 447 ? -19.277 -0.964 7.263 1.00 96.56 447 GLU A O 1
ATOM 3238 N N . ASN A 1 448 ? -17.639 -2.480 7.528 1.00 97.75 448 ASN A N 1
ATOM 3239 C CA . ASN A 1 448 ? -18.197 -3.053 8.767 1.00 97.75 448 ASN A CA 1
ATOM 3240 C C . ASN A 1 448 ? -17.128 -3.370 9.825 1.00 97.75 448 ASN A C 1
ATOM 3242 O O . ASN A 1 448 ? -17.095 -4.440 10.428 1.00 97.75 448 ASN A O 1
ATOM 3246 N N . LEU A 1 449 ? -16.240 -2.411 10.057 1.00 97.81 449 LEU A N 1
ATOM 3247 C CA . LEU A 1 449 ? -15.240 -2.410 11.123 1.00 97.81 449 LEU A CA 1
ATOM 3248 C C . LEU A 1 449 ? -15.898 -2.101 12.474 1.00 97.81 449 LEU A C 1
ATOM 3250 O O . LEU A 1 449 ? -15.911 -0.948 12.904 1.00 97.81 449 LEU A O 1
ATOM 3254 N N . THR A 1 450 ? -16.518 -3.095 13.104 1.00 97.38 450 THR A N 1
ATOM 3255 C CA . THR A 1 450 ? -17.157 -2.954 14.430 1.00 97.38 450 THR A CA 1
ATOM 3256 C C . THR A 1 450 ? -16.507 -3.838 15.492 1.00 97.38 450 THR A C 1
ATOM 3258 O O . THR A 1 450 ? -16.985 -3.892 16.623 1.00 97.38 450 THR A O 1
ATOM 3261 N N . GLN A 1 451 ? -15.437 -4.559 15.137 1.00 98.38 451 GLN A N 1
ATOM 3262 C CA . GLN A 1 451 ? -14.809 -5.565 15.997 1.00 98.38 451 GLN A CA 1
ATOM 3263 C C . GLN A 1 451 ? -13.424 -5.165 16.499 1.00 98.38 451 GLN A C 1
ATOM 3265 O O . GLN A 1 451 ? -12.847 -5.923 17.266 1.00 98.38 451 GLN A O 1
ATOM 3270 N N . ALA A 1 452 ? -12.897 -3.989 16.135 1.00 97.44 452 ALA A N 1
ATOM 3271 C CA . ALA A 1 452 ? -11.559 -3.546 16.548 1.00 97.44 452 ALA A CA 1
ATOM 3272 C C . ALA A 1 452 ? -11.339 -3.668 18.069 1.00 97.44 452 ALA A C 1
ATOM 3274 O O . ALA A 1 452 ? -10.396 -4.320 18.511 1.00 97.44 452 ALA A O 1
ATOM 3275 N N . ALA A 1 453 ? -12.287 -3.160 18.865 1.00 96.88 453 ALA A N 1
ATOM 3276 C CA . ALA A 1 453 ? -12.251 -3.219 20.331 1.00 96.88 453 ALA A CA 1
ATOM 3277 C C . ALA A 1 453 ? -12.454 -4.629 20.928 1.00 96.88 453 ALA A C 1
ATOM 3279 O O . ALA A 1 453 ? -12.349 -4.791 22.144 1.00 96.88 453 ALA A O 1
ATOM 3280 N N . ASN A 1 454 ? -12.747 -5.629 20.088 1.00 98.12 454 ASN A N 1
ATOM 3281 C CA . ASN A 1 454 ? -12.919 -7.036 20.454 1.00 98.12 454 ASN A CA 1
ATOM 3282 C C . ASN A 1 454 ? -11.751 -7.918 19.981 1.00 98.12 454 ASN A C 1
ATOM 3284 O O . ASN A 1 454 ? -11.692 -9.080 20.367 1.00 98.12 454 ASN A O 1
ATOM 3288 N N . VAL A 1 455 ? -10.816 -7.394 19.177 1.00 98.62 455 VAL A N 1
ATOM 3289 C CA . VAL A 1 455 ? -9.648 -8.155 18.711 1.00 98.62 455 VAL A CA 1
ATOM 3290 C C . VAL A 1 455 ? -8.759 -8.516 19.905 1.00 98.62 455 VAL A C 1
ATOM 3292 O O . VAL A 1 455 ? -8.082 -7.659 20.475 1.00 98.62 455 VAL A O 1
ATOM 3295 N N . ASP A 1 456 ? -8.739 -9.796 20.271 1.00 98.19 456 ASP A N 1
ATOM 3296 C CA . ASP A 1 456 ? -8.080 -10.330 21.471 1.00 98.19 456 ASP A CA 1
ATOM 3297 C C . ASP A 1 456 ? -6.956 -11.344 21.167 1.00 98.19 456 ASP A C 1
ATOM 3299 O O . ASP A 1 456 ? -6.404 -11.981 22.064 1.00 98.19 456 ASP A O 1
ATOM 3303 N N . ILE A 1 457 ? -6.542 -11.427 19.902 1.00 98.50 457 ILE A N 1
ATOM 3304 C CA . ILE A 1 457 ? -5.420 -12.253 19.430 1.00 98.50 457 ILE A CA 1
ATOM 3305 C C . ILE A 1 457 ? -4.077 -11.503 19.530 1.00 98.50 457 ILE A C 1
ATOM 3307 O O . ILE A 1 457 ? -4.063 -10.269 19.601 1.00 98.50 457 ILE A O 1
ATOM 3311 N N . PRO A 1 458 ? -2.931 -12.200 19.586 1.00 98.56 458 PRO A N 1
ATOM 3312 C CA . PRO A 1 458 ? -1.612 -11.581 19.688 1.00 98.56 458 PRO A CA 1
ATOM 3313 C C . PRO A 1 458 ? -1.206 -10.871 18.388 1.00 98.56 458 PRO A C 1
ATOM 3315 O O . PRO A 1 458 ? -1.622 -11.244 17.289 1.00 98.56 458 PRO A O 1
ATOM 3318 N N . VAL A 1 459 ? -0.370 -9.843 18.520 1.00 98.62 459 VAL A N 1
ATOM 3319 C CA . VAL A 1 459 ? 0.149 -9.039 17.409 1.00 98.62 459 VAL A CA 1
ATOM 3320 C C . VAL A 1 459 ? 1.653 -8.870 17.568 1.00 98.62 459 VAL A C 1
ATOM 3322 O O . VAL A 1 459 ? 2.129 -8.527 18.653 1.00 98.62 459 VAL A O 1
ATOM 3325 N N . ILE A 1 460 ? 2.375 -9.042 16.467 1.00 98.56 460 ILE A N 1
ATOM 3326 C CA . ILE A 1 460 ? 3.778 -8.662 16.342 1.00 98.56 460 ILE A CA 1
ATOM 3327 C C . ILE A 1 460 ? 3.931 -7.607 15.247 1.00 98.56 460 ILE A C 1
ATOM 3329 O O . ILE A 1 460 ? 3.340 -7.720 14.173 1.00 98.56 460 ILE A O 1
ATOM 3333 N N . SER A 1 461 ? 4.711 -6.570 15.529 1.00 97.88 461 SER A N 1
ATOM 3334 C CA . SER A 1 461 ? 5.017 -5.491 14.598 1.00 97.88 461 SER A CA 1
ATOM 3335 C C . SER A 1 461 ? 6.520 -5.341 14.422 1.00 97.88 461 SER A C 1
ATOM 3337 O O . SER A 1 461 ? 7.276 -5.397 15.390 1.00 97.88 461 SER A O 1
ATOM 3339 N N . PHE A 1 462 ? 6.938 -5.060 13.197 1.00 97.25 462 PHE A N 1
ATOM 3340 C CA . PHE A 1 462 ? 8.319 -4.768 12.837 1.00 97.25 462 PHE A CA 1
ATOM 3341 C C . PHE A 1 462 ? 8.379 -3.399 12.189 1.00 97.25 462 PHE A C 1
ATOM 3343 O O . PHE A 1 462 ? 7.550 -3.104 11.330 1.00 97.25 462 PHE A O 1
ATOM 3350 N N . VAL A 1 463 ? 9.325 -2.565 12.606 1.00 94.94 463 VAL A N 1
ATOM 3351 C CA . VAL A 1 463 ? 9.519 -1.234 12.031 1.00 94.94 463 VAL A CA 1
ATOM 3352 C C . VAL A 1 463 ? 11.002 -0.945 11.798 1.00 94.94 463 VAL A C 1
ATOM 3354 O O . VAL A 1 463 ? 11.845 -1.428 12.546 1.00 94.94 463 VAL A O 1
ATOM 3357 N N . GLY A 1 464 ? 11.330 -0.154 10.785 1.00 95.12 464 GLY A N 1
ATOM 3358 C CA . GLY A 1 464 ? 12.656 0.391 10.520 1.00 95.12 464 GLY A CA 1
ATOM 3359 C C . GLY A 1 464 ? 12.771 1.807 11.077 1.00 95.12 464 GLY A C 1
ATOM 3360 O O . GLY A 1 464 ? 11.822 2.589 10.978 1.00 95.12 464 GLY A O 1
ATOM 3361 N N . SER A 1 465 ? 13.907 2.165 11.683 1.00 95.25 465 SER A N 1
ATOM 3362 C CA . SER A 1 465 ? 14.092 3.510 12.263 1.00 95.25 465 SER A CA 1
ATOM 3363 C C . SER A 1 465 ? 14.162 4.632 11.220 1.00 95.25 465 SER A C 1
ATOM 3365 O O . SER A 1 465 ? 13.873 5.784 11.556 1.00 95.25 465 SER A O 1
ATOM 3367 N N . ASN A 1 466 ? 14.465 4.291 9.963 1.00 93.00 466 ASN A N 1
ATOM 3368 C CA . ASN A 1 466 ? 14.447 5.194 8.812 1.00 93.00 466 ASN A CA 1
ATOM 3369 C C . ASN A 1 466 ? 13.180 5.027 7.942 1.00 93.00 466 ASN A C 1
ATOM 3371 O O . ASN A 1 466 ? 12.953 5.805 7.020 1.00 93.00 466 ASN A O 1
ATOM 3375 N N . GLY A 1 467 ? 12.311 4.066 8.274 1.00 89.81 467 GLY A N 1
ATOM 3376 C CA . GLY A 1 467 ? 11.081 3.758 7.547 1.00 89.81 467 GLY A CA 1
ATOM 3377 C C . GLY A 1 467 ? 9.884 4.659 7.883 1.00 89.81 467 GLY A C 1
ATOM 3378 O O . GLY A 1 467 ? 10.007 5.865 8.125 1.00 89.81 467 GLY A O 1
ATOM 3379 N N . LEU A 1 468 ? 8.685 4.072 7.889 1.00 86.44 468 LEU A N 1
ATOM 3380 C CA . LEU A 1 468 ? 7.414 4.785 8.062 1.00 86.44 468 LEU A CA 1
ATOM 3381 C C . LEU A 1 468 ? 7.079 5.096 9.520 1.00 86.44 468 LEU A C 1
ATOM 3383 O O . LEU A 1 468 ? 6.788 6.237 9.879 1.00 86.44 468 LEU A O 1
ATOM 3387 N N . ALA A 1 469 ? 7.061 4.063 10.359 1.00 86.19 469 ALA A N 1
ATOM 3388 C CA . ALA A 1 469 ? 6.634 4.182 11.747 1.00 86.19 469 ALA A CA 1
ATOM 3389 C C . ALA A 1 469 ? 7.762 4.658 12.671 1.00 86.19 469 ALA A C 1
ATOM 3391 O O . ALA A 1 469 ? 7.489 5.352 13.651 1.00 86.19 469 ALA A O 1
ATOM 3392 N N . ARG A 1 470 ? 9.015 4.325 12.329 1.00 93.19 470 ARG A N 1
ATOM 3393 C CA . ARG A 1 470 ? 10.294 4.758 12.930 1.00 93.19 470 ARG A CA 1
ATOM 3394 C C . ARG A 1 470 ? 10.526 4.419 14.397 1.00 93.19 470 ARG A C 1
ATOM 3396 O O . ARG A 1 470 ? 11.668 4.233 14.801 1.00 93.19 470 ARG A O 1
ATOM 3403 N N . VAL A 1 471 ? 9.482 4.341 15.213 1.00 95.56 471 VAL A N 1
ATOM 3404 C CA . VAL A 1 471 ? 9.552 4.084 16.650 1.00 95.56 471 VAL A CA 1
ATOM 3405 C C . VAL A 1 471 ? 8.316 3.323 17.140 1.00 95.56 471 VAL A C 1
ATOM 3407 O O . VAL A 1 471 ? 7.243 3.443 16.540 1.00 95.56 471 VAL A O 1
ATOM 3410 N N . PRO A 1 472 ? 8.398 2.594 18.270 1.00 95.88 472 PRO A N 1
ATOM 3411 C CA . PRO A 1 472 ? 7.255 1.845 18.794 1.00 95.88 472 PRO A CA 1
ATOM 3412 C C . PRO A 1 472 ? 6.054 2.725 19.171 1.00 95.88 472 PRO A C 1
ATOM 3414 O O . PRO A 1 472 ? 4.913 2.273 19.112 1.00 95.88 472 PRO A O 1
ATOM 3417 N N . GLY A 1 473 ? 6.283 4.000 19.505 1.00 96.19 473 GLY A N 1
ATOM 3418 C CA . GLY A 1 473 ? 5.241 4.992 19.789 1.00 96.19 473 GLY A CA 1
ATOM 3419 C C . GLY A 1 473 ? 4.224 5.164 18.660 1.00 96.19 473 GLY A C 1
ATOM 3420 O O . GLY A 1 473 ? 3.049 5.416 18.923 1.00 96.19 473 GLY A O 1
ATOM 3421 N N . ALA A 1 474 ? 4.632 4.942 17.407 1.00 94.44 474 ALA A N 1
ATOM 3422 C CA . ALA A 1 474 ? 3.727 4.975 16.261 1.00 94.44 474 ALA A CA 1
ATOM 3423 C C . ALA A 1 474 ? 2.687 3.837 16.274 1.00 94.44 474 ALA A C 1
ATOM 3425 O O . ALA A 1 474 ? 1.657 3.951 15.615 1.00 94.44 474 ALA A O 1
ATOM 3426 N N . MET A 1 475 ? 2.923 2.767 17.044 1.00 95.88 475 MET A N 1
ATOM 3427 C CA . MET A 1 475 ? 2.017 1.619 17.183 1.00 95.88 475 MET A CA 1
ATOM 3428 C C . MET A 1 475 ? 1.017 1.765 18.338 1.00 95.88 475 MET A C 1
ATOM 3430 O O . MET A 1 475 ? 0.086 0.966 18.454 1.00 95.88 475 MET A O 1
ATOM 3434 N N . VAL A 1 476 ? 1.170 2.785 19.191 1.00 96.94 476 VAL A N 1
ATOM 3435 C CA . VAL A 1 476 ? 0.275 3.035 20.337 1.00 96.94 476 VAL A CA 1
ATOM 3436 C C . VAL A 1 476 ? -1.191 3.195 19.926 1.00 96.94 476 VAL A C 1
ATOM 3438 O O . VAL A 1 476 ? -2.037 2.589 20.593 1.00 96.94 476 VAL A O 1
ATOM 3441 N N . PRO A 1 477 ? -1.541 3.948 18.859 1.00 96.81 477 PRO A N 1
ATOM 3442 C CA . PRO A 1 477 ? -2.933 4.074 18.436 1.00 96.81 477 PRO A CA 1
ATOM 3443 C C . PRO A 1 477 ? -3.567 2.719 18.115 1.00 96.81 477 PRO A C 1
ATOM 3445 O O . PRO A 1 477 ? -4.690 2.456 18.547 1.00 96.81 477 PRO A O 1
ATOM 3448 N N . PHE A 1 478 ? -2.829 1.831 17.444 1.00 97.69 478 PHE A N 1
ATOM 3449 C CA . PHE A 1 478 ? -3.321 0.494 17.139 1.00 97.69 478 PHE A CA 1
ATOM 3450 C C . PHE A 1 478 ? -3.452 -0.352 18.399 1.00 97.69 478 PHE A C 1
ATOM 3452 O O . PHE A 1 478 ? -4.546 -0.820 18.685 1.00 97.69 478 PHE A O 1
ATOM 3459 N N . GLY A 1 479 ? -2.397 -0.465 19.213 1.00 97.62 479 GLY A N 1
ATOM 3460 C CA . GLY A 1 479 ? -2.434 -1.261 20.446 1.00 97.62 479 GLY A CA 1
ATOM 3461 C C . GLY A 1 479 ? -3.547 -0.836 21.414 1.00 97.62 479 GLY A C 1
ATOM 3462 O O . GLY A 1 479 ? -4.190 -1.689 22.016 1.00 97.62 479 GLY A O 1
ATOM 3463 N N . THR A 1 480 ? -3.832 0.467 21.510 1.00 97.62 480 THR A N 1
ATOM 3464 C CA . THR A 1 480 ? -4.918 1.021 22.350 1.00 97.62 480 THR A CA 1
ATOM 3465 C C . THR A 1 480 ? -6.313 0.714 21.797 1.00 97.62 480 THR A C 1
ATOM 3467 O O . THR A 1 480 ? -7.294 0.733 22.535 1.00 97.62 480 THR A O 1
ATOM 3470 N N . SER A 1 481 ? -6.415 0.440 20.496 1.00 97.81 481 SER A N 1
ATOM 3471 C CA . SER A 1 481 ? -7.685 0.153 19.825 1.00 97.81 481 SER A CA 1
ATOM 3472 C C . SER A 1 481 ? -8.166 -1.283 20.022 1.00 97.81 481 SER A C 1
ATOM 3474 O O . SER A 1 481 ? -9.333 -1.563 19.755 1.00 97.81 481 SER A O 1
ATOM 3476 N N . LEU A 1 482 ? -7.276 -2.187 20.442 1.00 98.19 482 LEU A N 1
ATOM 3477 C CA . LEU A 1 482 ? -7.541 -3.620 20.535 1.00 98.19 482 LEU A CA 1
ATOM 3478 C C . LEU A 1 482 ? -8.024 -4.023 21.926 1.00 98.19 482 LEU A C 1
ATOM 3480 O O . LEU A 1 482 ? -7.725 -3.373 22.930 1.00 98.19 482 LEU A O 1
ATOM 3484 N N . HIS A 1 483 ? -8.709 -5.162 21.992 1.00 97.81 483 HIS A N 1
ATOM 3485 C CA . HIS A 1 483 ? -8.995 -5.793 23.270 1.00 97.81 483 HIS A CA 1
ATOM 3486 C C . HIS A 1 483 ? -7.712 -6.321 23.918 1.00 97.81 483 HIS A C 1
ATOM 3488 O O . HIS A 1 483 ? -6.695 -6.571 23.255 1.00 97.81 483 HIS A O 1
ATOM 3494 N N . ARG A 1 484 ? -7.766 -6.559 25.231 1.00 97.50 484 ARG A N 1
ATOM 3495 C CA . ARG A 1 484 ? -6.703 -7.292 25.922 1.00 97.50 484 ARG A CA 1
ATOM 3496 C C . ARG A 1 484 ? -6.530 -8.675 25.292 1.00 97.50 484 ARG A C 1
ATOM 3498 O O . ARG A 1 484 ? -7.517 -9.308 24.931 1.00 97.50 484 ARG A O 1
ATOM 3505 N N . CYS A 1 485 ? -5.285 -9.133 25.170 1.00 98.31 485 CYS A N 1
ATOM 3506 C CA . CYS A 1 485 ? -5.015 -10.454 24.622 1.00 98.31 485 CYS A CA 1
ATOM 3507 C C . CYS A 1 485 ? -5.566 -11.561 25.529 1.00 98.31 485 CYS A C 1
ATOM 3509 O O . CYS A 1 485 ? -5.284 -11.572 26.727 1.00 98.31 485 CYS A O 1
ATOM 3511 N N . THR A 1 486 ? -6.299 -12.508 24.950 1.00 97.00 486 THR A N 1
ATOM 3512 C CA . THR A 1 486 ? -6.846 -13.686 25.649 1.00 97.00 486 THR A CA 1
ATOM 3513 C C . THR A 1 486 ? -6.283 -15.003 25.112 1.00 97.00 486 THR A C 1
ATOM 3515 O O . THR A 1 486 ? -6.623 -16.074 25.620 1.00 97.00 486 THR A O 1
ATOM 3518 N N . ALA A 1 487 ? -5.410 -14.950 24.099 1.00 95.81 487 ALA A N 1
ATOM 3519 C CA . ALA A 1 487 ? -4.765 -16.137 23.556 1.00 95.81 487 ALA A CA 1
ATOM 3520 C C . ALA A 1 487 ? -3.925 -16.865 24.627 1.00 95.81 487 ALA A C 1
ATOM 3522 O O . ALA A 1 487 ? -3.387 -16.213 25.521 1.00 95.81 487 ALA A O 1
ATOM 3523 N N . PRO A 1 488 ? -3.741 -18.198 24.532 1.00 95.06 488 PRO A N 1
ATOM 3524 C CA . PRO A 1 488 ? -3.018 -18.971 25.551 1.00 95.06 488 PRO A CA 1
ATOM 3525 C C . PRO A 1 488 ? -1.562 -18.552 25.798 1.00 95.06 488 PRO A C 1
ATOM 3527 O O . PRO A 1 488 ? -0.996 -18.891 26.833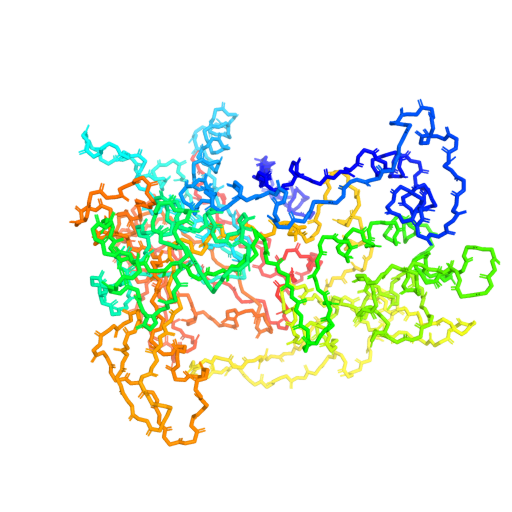 1.00 95.06 488 PRO A O 1
ATOM 3530 N N . SER A 1 489 ? -0.949 -17.856 24.843 1.00 94.81 489 SER A N 1
ATOM 3531 C CA . SER A 1 489 ? 0.403 -17.301 24.941 1.00 94.81 489 SER A CA 1
ATOM 3532 C C . SER A 1 489 ? 0.485 -16.016 25.773 1.00 94.81 489 SER A C 1
ATOM 3534 O O . SER A 1 489 ? 1.579 -15.633 26.187 1.00 94.81 489 SER A O 1
ATOM 3536 N N . CYS A 1 490 ? -0.653 -15.365 26.008 1.00 97.00 490 CYS A N 1
ATOM 3537 C CA . CYS A 1 490 ? -0.796 -14.139 26.780 1.00 97.00 490 CYS A CA 1
ATOM 3538 C C . CYS A 1 490 ? -1.193 -14.451 28.231 1.00 97.00 490 CYS A C 1
ATOM 3540 O O . CYS A 1 490 ? -1.697 -15.531 28.541 1.00 97.00 490 CYS A O 1
ATOM 3542 N N . ASP A 1 491 ? -1.009 -13.494 29.141 1.00 96.69 491 ASP A N 1
ATOM 3543 C CA . ASP A 1 491 ? -1.354 -13.676 30.560 1.00 96.69 491 ASP A CA 1
ATOM 3544 C C . ASP A 1 491 ? -2.808 -13.290 30.906 1.00 96.69 491 ASP A C 1
ATOM 3546 O O . ASP A 1 491 ? -3.265 -13.513 32.029 1.00 96.69 491 ASP A O 1
ATOM 3550 N N . GLY A 1 492 ? -3.538 -12.699 29.952 1.00 95.25 492 GLY A N 1
ATOM 3551 C CA . GLY A 1 492 ? -4.923 -12.250 30.117 1.00 95.25 492 GLY A CA 1
ATOM 3552 C C . GLY A 1 492 ? -5.111 -11.038 31.038 1.00 95.25 492 GLY A C 1
ATOM 3553 O O . GLY A 1 492 ? -6.250 -10.631 31.288 1.00 95.25 492 GLY A O 1
ATOM 3554 N N . VAL A 1 493 ? -4.032 -10.437 31.550 1.00 96.88 493 VAL A N 1
ATOM 3555 C CA . VAL A 1 493 ? -4.084 -9.333 32.527 1.00 96.88 493 VAL A CA 1
ATOM 3556 C C . VAL A 1 493 ? -3.229 -8.126 32.148 1.00 96.88 493 VAL A C 1
ATOM 3558 O O . VAL A 1 493 ? -3.589 -7.013 32.528 1.00 96.88 493 VAL A O 1
ATOM 3561 N N . THR A 1 494 ? -2.153 -8.317 31.388 1.00 98.00 494 THR A N 1
ATOM 3562 C CA . THR A 1 494 ? -1.293 -7.247 30.885 1.00 98.00 494 THR A CA 1
ATOM 3563 C C . THR A 1 494 ? -1.956 -6.560 29.692 1.00 98.00 494 THR A C 1
ATOM 3565 O O . THR A 1 494 ? -2.434 -7.207 28.759 1.00 98.00 494 THR A O 1
ATOM 3568 N N . ASP A 1 495 ? -1.997 -5.229 29.717 1.00 98.00 495 ASP A N 1
ATOM 3569 C CA . ASP A 1 495 ? -2.556 -4.429 28.628 1.00 98.00 495 ASP A CA 1
ATOM 3570 C C . ASP A 1 495 ? -1.604 -4.372 27.416 1.00 98.00 495 ASP A C 1
ATOM 3572 O O . ASP A 1 495 ? -0.389 -4.522 27.545 1.00 98.00 495 ASP A O 1
ATOM 3576 N N . ARG A 1 496 ? -2.156 -4.124 26.218 1.00 97.94 496 ARG A N 1
ATOM 3577 C CA . ARG A 1 496 ? -1.385 -3.996 24.960 1.00 97.94 496 ARG A CA 1
ATOM 3578 C C . ARG A 1 496 ? -0.362 -2.861 25.033 1.00 97.94 496 ARG A C 1
ATOM 3580 O O . ARG A 1 496 ? 0.769 -2.995 24.571 1.00 97.94 496 ARG A O 1
ATOM 3587 N N . VAL A 1 497 ? -0.779 -1.749 25.634 1.00 98.00 497 VAL A N 1
ATOM 3588 C CA . VAL A 1 497 ? 0.034 -0.569 25.930 1.00 98.00 497 VAL A CA 1
ATOM 3589 C C . VAL A 1 497 ? -0.019 -0.370 27.439 1.00 98.00 497 VAL A C 1
ATOM 3591 O O . VAL A 1 497 ? -1.079 -0.077 27.983 1.00 98.00 497 VAL A O 1
ATOM 3594 N N . VAL A 1 498 ? 1.114 -0.556 28.114 1.00 98.00 498 VAL A N 1
ATOM 3595 C CA . VAL A 1 498 ? 1.214 -0.454 29.578 1.00 98.00 498 VAL A CA 1
ATOM 3596 C C . VAL A 1 498 ? 1.380 1.005 29.995 1.00 98.00 498 VAL A C 1
ATOM 3598 O O . VAL A 1 498 ? 0.717 1.471 30.917 1.00 98.00 498 VAL A O 1
ATOM 3601 N N . ASP A 1 499 ? 2.248 1.740 29.297 1.00 97.38 499 ASP A N 1
ATOM 3602 C CA . ASP A 1 499 ? 2.429 3.177 29.489 1.00 97.38 499 ASP A CA 1
ATOM 3603 C C . ASP A 1 499 ? 2.873 3.830 28.176 1.00 97.38 499 ASP A C 1
ATOM 3605 O O . ASP A 1 499 ? 3.981 3.602 27.690 1.00 97.38 499 ASP A O 1
ATOM 3609 N N . ALA A 1 500 ? 2.010 4.676 27.610 1.00 95.56 500 ALA A N 1
ATOM 3610 C CA . ALA A 1 500 ? 2.270 5.379 26.355 1.00 95.56 500 ALA A CA 1
ATOM 3611 C C . ALA A 1 500 ? 3.348 6.479 26.464 1.00 95.56 500 ALA A C 1
ATOM 3613 O O . ALA A 1 500 ? 3.736 7.059 25.453 1.00 95.56 500 ALA A O 1
ATOM 3614 N N . SER A 1 501 ? 3.800 6.802 27.676 1.00 95.88 501 SER A N 1
ATOM 3615 C CA . SER A 1 501 ? 4.703 7.918 27.966 1.00 95.88 501 SER A CA 1
ATOM 3616 C C . SER A 1 501 ? 6.048 7.514 28.571 1.00 95.88 501 SER A C 1
ATOM 3618 O O . SER A 1 501 ? 6.901 8.385 28.735 1.00 95.88 501 SER A O 1
ATOM 3620 N N . THR A 1 502 ? 6.271 6.228 28.864 1.00 94.56 502 THR A N 1
ATOM 3621 C CA . THR A 1 502 ? 7.489 5.740 29.532 1.00 94.56 502 THR A CA 1
ATOM 3622 C C . THR A 1 502 ? 8.263 4.759 28.646 1.00 94.56 502 THR A C 1
ATOM 3624 O O . THR A 1 502 ? 7.668 3.772 28.224 1.00 94.56 502 THR A O 1
ATOM 3627 N N . PRO A 1 503 ? 9.589 4.933 28.457 1.00 93.50 503 PRO A N 1
ATOM 3628 C CA . PRO A 1 503 ? 10.405 6.076 28.888 1.00 93.50 503 PRO A CA 1
ATOM 3629 C C . PRO A 1 503 ? 10.070 7.422 28.225 1.0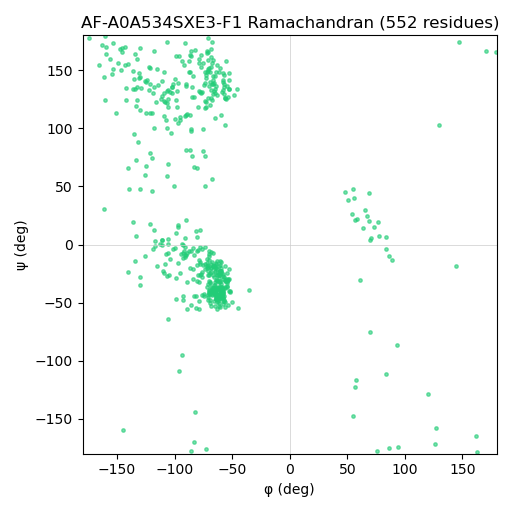0 93.50 503 PRO A C 1
ATOM 3631 O O . PRO A 1 503 ? 10.468 8.450 28.770 1.00 93.50 503 PRO A O 1
ATOM 3634 N N . ASN A 1 504 ? 9.401 7.442 27.067 1.00 96.38 504 ASN A N 1
ATOM 3635 C CA . ASN A 1 504 ? 8.927 8.669 26.410 1.00 96.38 504 ASN A CA 1
ATOM 3636 C C . ASN A 1 504 ? 7.855 8.343 25.337 1.00 96.38 504 ASN A C 1
ATOM 3638 O O . ASN A 1 504 ? 7.674 7.173 25.011 1.00 96.38 504 ASN A O 1
ATOM 3642 N N . PRO A 1 505 ? 7.170 9.337 24.734 1.00 95.31 505 PRO A N 1
ATOM 3643 C CA . PRO A 1 505 ? 6.157 9.095 23.697 1.00 95.31 505 PRO A CA 1
ATOM 3644 C C . PRO A 1 505 ? 6.619 8.328 22.446 1.00 95.31 505 PRO A C 1
ATOM 3646 O O . PRO A 1 505 ? 5.799 7.690 21.791 1.00 95.31 505 PRO A O 1
ATOM 3649 N N . ALA A 1 506 ? 7.901 8.397 22.078 1.00 96.06 506 ALA A N 1
ATOM 3650 C CA . ALA A 1 506 ? 8.443 7.632 20.954 1.00 96.06 506 ALA A CA 1
ATOM 3651 C C . ALA A 1 506 ? 8.750 6.176 21.350 1.00 96.06 506 ALA A C 1
ATOM 3653 O O . ALA A 1 506 ? 8.577 5.268 20.543 1.00 96.06 506 ALA A O 1
ATOM 3654 N N . PHE A 1 507 ? 9.130 5.938 22.605 1.00 96.81 507 PHE A N 1
ATOM 3655 C CA . PHE A 1 507 ? 9.435 4.619 23.159 1.00 96.81 507 PHE A CA 1
ATOM 3656 C C . PHE A 1 507 ? 8.514 4.337 24.348 1.00 96.81 507 PHE A C 1
ATOM 3658 O O . PHE A 1 507 ? 8.934 4.525 25.485 1.00 96.81 507 PHE A O 1
ATOM 3665 N N . PRO A 1 508 ? 7.254 3.944 24.108 1.00 97.12 508 PRO A N 1
ATOM 3666 C CA . PRO A 1 508 ? 6.325 3.546 25.157 1.00 97.12 508 PRO A CA 1
ATOM 3667 C C . PRO A 1 508 ? 6.700 2.186 25.760 1.00 97.12 508 PRO A C 1
ATOM 3669 O O . PRO A 1 508 ? 7.442 1.393 25.176 1.00 97.12 508 PRO A O 1
ATOM 3672 N N . THR A 1 509 ? 6.089 1.871 26.897 1.00 97.75 509 THR A N 1
ATOM 3673 C CA . THR A 1 509 ? 6.117 0.537 27.487 1.00 97.75 509 THR A CA 1
ATOM 3674 C C . THR A 1 509 ? 4.935 -0.244 26.925 1.00 97.75 509 THR A C 1
ATOM 3676 O O . THR A 1 509 ? 3.775 0.078 27.197 1.00 97.75 509 THR A O 1
ATOM 3679 N N . LEU A 1 510 ? 5.228 -1.260 26.117 1.00 97.69 510 LEU A N 1
ATOM 3680 C CA . LEU A 1 510 ? 4.235 -2.130 25.484 1.00 97.69 510 LEU A CA 1
ATOM 3681 C C . LEU A 1 510 ? 4.064 -3.437 26.265 1.00 97.69 510 LEU A C 1
ATOM 3683 O O . LEU A 1 510 ? 4.919 -3.807 27.069 1.00 97.69 510 LEU A O 1
ATOM 3687 N N . GLY A 1 511 ? 2.962 -4.143 26.013 1.00 97.56 511 GLY A N 1
ATOM 3688 C CA . GLY A 1 511 ? 2.620 -5.389 26.704 1.00 97.56 511 GLY A CA 1
ATOM 3689 C C . GLY A 1 511 ? 3.559 -6.562 26.408 1.00 97.56 511 GLY A C 1
ATOM 3690 O O . GLY A 1 511 ? 3.580 -7.530 27.170 1.00 97.56 511 GLY A O 1
ATOM 3691 N N . GLY A 1 512 ? 4.336 -6.495 25.320 1.00 97.88 512 GLY A N 1
ATOM 3692 C CA . GLY A 1 512 ? 5.228 -7.571 24.891 1.00 97.88 512 GLY A CA 1
ATOM 3693 C C . GLY A 1 512 ? 4.475 -8.892 24.731 1.00 97.88 512 GLY A C 1
ATOM 3694 O O . GLY A 1 512 ? 3.288 -8.903 24.412 1.00 97.88 512 GLY A O 1
ATOM 3695 N N . VAL A 1 513 ? 5.147 -10.011 25.010 1.00 97.62 513 VAL A N 1
ATOM 3696 C CA . VAL A 1 513 ? 4.529 -11.348 24.963 1.00 97.62 513 VAL A CA 1
ATOM 3697 C C . VAL A 1 513 ? 3.339 -11.459 25.923 1.00 97.62 513 VAL A C 1
ATOM 3699 O O . VAL A 1 513 ? 2.296 -11.977 25.541 1.00 97.62 513 VAL A O 1
ATOM 3702 N N . ALA A 1 514 ? 3.467 -10.941 27.150 1.00 97.94 514 ALA A N 1
ATOM 3703 C CA . ALA A 1 514 ? 2.449 -11.082 28.192 1.00 97.94 514 ALA A CA 1
ATOM 3704 C C . ALA A 1 514 ? 1.119 -10.410 27.807 1.00 97.94 514 ALA A C 1
ATOM 3706 O O . ALA A 1 514 ? 0.061 -11.026 27.922 1.00 97.94 514 ALA A O 1
ATOM 3707 N N . GLY A 1 515 ? 1.184 -9.182 27.284 1.00 98.00 515 GLY A N 1
ATOM 3708 C CA . GLY A 1 515 ? 0.025 -8.464 26.749 1.00 98.00 515 GLY A CA 1
ATOM 3709 C C . GLY A 1 515 ? -0.317 -8.817 25.298 1.00 98.00 515 GLY A C 1
ATOM 3710 O O . GLY A 1 515 ? -1.291 -8.293 24.764 1.00 98.00 515 GLY A O 1
ATOM 3711 N N . GLY A 1 516 ? 0.469 -9.672 24.636 1.00 98.19 516 GLY A N 1
ATOM 3712 C CA . GLY A 1 516 ? 0.300 -10.045 23.230 1.00 98.19 516 GLY A CA 1
ATOM 3713 C C . GLY A 1 516 ? 0.514 -8.896 22.242 1.00 98.19 516 GLY A C 1
ATOM 3714 O O . GLY A 1 516 ? -0.158 -8.859 21.214 1.00 98.19 516 GLY A O 1
ATOM 3715 N N . PHE A 1 517 ? 1.359 -7.916 22.560 1.00 98.44 517 PHE A N 1
ATOM 3716 C CA . PHE A 1 517 ? 1.663 -6.786 21.679 1.00 98.44 517 PHE A CA 1
ATOM 3717 C C . PHE A 1 517 ? 3.167 -6.525 21.653 1.00 98.44 517 PHE A C 1
ATOM 3719 O O . PHE A 1 517 ? 3.723 -5.856 22.528 1.00 98.44 517 PHE A O 1
ATOM 3726 N N . GLU A 1 518 ? 3.825 -7.096 20.651 1.00 98.12 518 GLU A N 1
ATOM 3727 C CA . GLU A 1 518 ? 5.272 -7.044 20.469 1.00 98.12 518 GLU A CA 1
ATOM 3728 C C . GLU A 1 518 ? 5.621 -6.081 19.336 1.00 98.12 518 GLU A C 1
ATOM 3730 O O . GLU A 1 518 ? 5.017 -6.131 18.267 1.00 98.12 518 GLU A O 1
ATOM 3735 N N . VAL A 1 519 ? 6.600 -5.201 19.556 1.00 97.50 519 VAL A N 1
ATOM 3736 C CA . VAL A 1 519 ? 7.098 -4.281 18.526 1.00 97.50 519 VAL A CA 1
ATOM 3737 C C . VAL A 1 519 ? 8.618 -4.330 18.517 1.00 97.50 519 VAL A C 1
ATOM 3739 O O . VAL A 1 519 ? 9.254 -4.086 19.543 1.00 97.50 519 VAL A O 1
ATOM 3742 N N . TYR A 1 520 ? 9.185 -4.627 17.355 1.00 97.00 520 TYR A N 1
ATOM 3743 C CA . TYR A 1 520 ? 10.619 -4.713 17.118 1.00 97.00 520 TYR A CA 1
ATOM 3744 C C . TYR A 1 520 ? 11.052 -3.610 16.159 1.00 97.00 520 TYR A C 1
ATOM 3746 O O . TYR A 1 520 ? 10.374 -3.344 15.168 1.00 97.00 520 TYR A O 1
ATOM 3754 N N . VAL A 1 521 ? 12.184 -2.972 16.462 1.00 95.62 521 VAL A N 1
ATOM 3755 C CA . VAL A 1 521 ? 12.774 -1.928 15.619 1.00 95.62 521 VAL A CA 1
ATOM 3756 C C . VAL A 1 521 ? 14.072 -2.448 15.016 1.00 95.62 521 VAL A C 1
ATOM 3758 O O . VAL A 1 521 ? 14.961 -2.859 15.761 1.00 95.62 521 VAL A O 1
ATOM 3761 N N . SER A 1 522 ? 14.204 -2.406 13.696 1.00 96.06 522 SER A N 1
ATOM 3762 C CA . SER A 1 522 ? 15.482 -2.565 13.000 1.00 96.06 522 SER A CA 1
ATOM 3763 C C . SER A 1 522 ? 16.105 -1.181 12.805 1.00 96.06 522 SER A C 1
ATOM 3765 O O . SER A 1 522 ? 15.578 -0.342 12.074 1.00 96.06 522 SER A O 1
ATOM 3767 N N . GLU A 1 523 ? 17.196 -0.905 13.520 1.00 94.81 523 GLU A N 1
ATOM 3768 C CA . GLU A 1 523 ? 17.908 0.373 13.407 1.00 94.81 523 GLU A CA 1
ATOM 3769 C C . GLU A 1 523 ? 18.585 0.494 12.035 1.00 94.81 523 GLU A C 1
ATOM 3771 O O . GLU A 1 523 ? 19.255 -0.440 11.591 1.00 94.81 523 GLU A O 1
ATOM 3776 N N . GLY A 1 524 ? 18.414 1.649 11.397 1.00 93.75 524 GLY A N 1
ATOM 3777 C CA . GLY A 1 524 ? 18.963 2.007 10.093 1.00 93.75 524 GLY A CA 1
ATOM 3778 C C . GLY A 1 524 ? 18.123 1.573 8.902 1.00 93.75 524 GLY A C 1
ATOM 3779 O O . GLY A 1 524 ? 18.418 2.001 7.801 1.00 93.75 524 GLY A O 1
ATOM 3780 N N . PHE A 1 525 ? 17.093 0.750 9.118 1.00 95.19 525 PHE A N 1
ATOM 3781 C CA . PHE A 1 525 ? 16.319 0.152 8.032 1.00 95.19 525 PHE A CA 1
ATOM 3782 C C . PHE A 1 525 ? 15.318 1.157 7.454 1.00 95.19 525 PHE A C 1
ATOM 3784 O O . PHE A 1 525 ? 14.558 1.789 8.209 1.00 95.19 525 PHE A O 1
ATOM 3791 N N . ALA A 1 526 ? 15.295 1.247 6.127 1.00 93.25 526 ALA A N 1
ATOM 3792 C CA . ALA A 1 526 ? 14.291 1.929 5.333 1.00 93.25 526 ALA A CA 1
ATOM 3793 C C . ALA A 1 526 ? 12.962 1.155 5.307 1.00 93.25 526 ALA A C 1
ATOM 3795 O O . ALA A 1 526 ? 12.753 0.147 5.992 1.00 93.25 526 ALA A O 1
ATOM 3796 N N . HIS A 1 527 ? 12.006 1.666 4.533 1.00 90.88 527 HIS A N 1
ATOM 3797 C CA . HIS A 1 527 ? 10.634 1.174 4.541 1.00 90.88 527 HIS A CA 1
ATOM 3798 C C . HIS A 1 527 ? 10.492 -0.273 4.042 1.00 90.88 527 HIS A C 1
ATOM 3800 O O . HIS A 1 527 ? 9.732 -1.066 4.608 1.00 90.88 527 HIS A O 1
ATOM 3806 N N . VAL A 1 528 ? 11.184 -0.619 2.959 1.00 90.50 528 VAL A N 1
ATOM 3807 C CA . VAL A 1 528 ? 11.065 -1.938 2.325 1.00 90.50 528 VAL A CA 1
ATOM 3808 C C . VAL A 1 528 ? 12.013 -2.964 2.963 1.00 90.50 528 VAL A C 1
ATOM 3810 O O . VAL A 1 528 ? 11.728 -4.162 2.955 1.00 90.50 528 VAL A O 1
ATOM 3813 N N . ASP A 1 529 ? 13.062 -2.510 3.646 1.00 92.75 529 ASP A N 1
ATOM 3814 C CA . ASP A 1 529 ? 14.092 -3.365 4.246 1.00 92.75 529 ASP A CA 1
ATOM 3815 C C . ASP A 1 529 ? 13.551 -4.421 5.208 1.00 92.75 529 ASP A C 1
ATOM 3817 O O . ASP A 1 529 ? 14.087 -5.521 5.289 1.00 92.75 529 ASP A O 1
ATOM 3821 N N . VAL A 1 530 ? 12.448 -4.162 5.915 1.00 90.38 530 VAL A N 1
ATOM 3822 C CA . VAL A 1 530 ? 11.857 -5.180 6.806 1.00 90.38 530 VAL A CA 1
ATOM 3823 C C . VAL A 1 530 ? 11.363 -6.433 6.067 1.00 90.38 530 VAL A C 1
ATOM 3825 O O . VAL A 1 530 ? 11.090 -7.447 6.706 1.00 90.38 530 VAL A O 1
ATOM 3828 N N . VAL A 1 531 ? 11.231 -6.383 4.739 1.00 88.81 531 VAL A N 1
ATOM 3829 C CA . VAL A 1 531 ? 10.903 -7.543 3.897 1.00 88.81 531 VAL A CA 1
ATOM 3830 C C . VAL A 1 531 ? 12.024 -7.924 2.921 1.00 88.81 531 VAL A C 1
ATOM 3832 O O . VAL A 1 531 ? 12.061 -9.072 2.462 1.00 88.81 531 VAL A O 1
ATOM 3835 N N . THR A 1 532 ? 12.969 -7.026 2.632 1.00 88.75 532 THR A N 1
ATOM 3836 C CA . THR A 1 532 ? 14.054 -7.270 1.664 1.00 88.75 532 THR A CA 1
ATOM 3837 C C . THR A 1 532 ? 15.444 -7.442 2.267 1.00 88.75 532 THR A C 1
ATOM 3839 O O . THR A 1 532 ? 16.254 -8.127 1.644 1.00 88.75 532 THR A O 1
ATOM 3842 N N . ALA A 1 533 ? 15.720 -6.901 3.454 1.00 90.94 533 ALA A N 1
ATOM 3843 C CA . ALA A 1 533 ? 17.044 -6.927 4.073 1.00 90.94 533 ALA A CA 1
ATOM 3844 C C . ALA A 1 533 ? 17.556 -8.349 4.255 1.00 90.94 533 ALA A C 1
ATOM 3846 O O . ALA A 1 533 ? 16.793 -9.205 4.688 1.00 90.94 533 ALA A O 1
ATOM 3847 N N . GLU A 1 534 ? 18.844 -8.579 4.004 1.00 88.81 534 GLU A N 1
ATOM 3848 C CA . GLU A 1 534 ? 19.523 -9.864 4.172 1.00 88.81 534 GLU A CA 1
ATOM 3849 C C . GLU A 1 534 ? 19.380 -10.457 5.587 1.00 88.81 534 GLU A C 1
ATOM 3851 O O . GLU A 1 534 ? 19.109 -9.770 6.578 1.00 88.81 534 GLU A O 1
ATOM 3856 N N . ASP A 1 535 ? 19.568 -11.777 5.684 1.00 83.81 535 ASP A N 1
ATOM 3857 C CA . ASP A 1 535 ? 19.525 -12.488 6.961 1.00 83.81 535 ASP A CA 1
ATOM 3858 C C . ASP A 1 535 ? 20.824 -12.185 7.715 1.00 83.81 535 ASP A C 1
ATOM 3860 O O . ASP A 1 535 ? 21.887 -12.743 7.435 1.00 83.81 535 ASP A O 1
ATOM 3864 N N . GLY A 1 536 ? 20.751 -11.241 8.650 1.00 81.69 536 GLY A N 1
ATOM 3865 C CA . GLY A 1 536 ? 21.898 -10.754 9.404 1.00 81.69 536 GLY A CA 1
ATOM 3866 C C . GLY A 1 536 ? 21.556 -10.445 10.860 1.00 81.69 536 GLY A C 1
ATOM 3867 O O . GLY A 1 536 ? 20.383 -10.406 11.229 1.00 81.69 536 GLY A O 1
ATOM 3868 N N . PRO A 1 537 ? 22.570 -10.189 11.706 1.00 81.62 537 PRO A N 1
ATOM 3869 C CA . PRO A 1 537 ? 22.372 -9.886 13.129 1.00 81.62 537 PRO A CA 1
ATOM 3870 C C . PRO A 1 537 ? 21.542 -8.618 13.374 1.00 81.62 537 PRO A C 1
ATOM 3872 O O . PRO A 1 537 ? 21.006 -8.435 14.461 1.00 81.62 537 PRO A O 1
ATOM 3875 N N . ASP A 1 538 ? 21.440 -7.764 12.359 1.00 83.81 538 ASP A N 1
ATOM 3876 C CA . ASP A 1 538 ? 20.704 -6.507 12.389 1.00 83.81 538 ASP A CA 1
ATOM 3877 C C . ASP A 1 538 ? 19.246 -6.642 11.927 1.00 83.81 538 ASP A C 1
ATOM 3879 O O . ASP A 1 538 ? 18.456 -5.712 12.089 1.00 83.81 538 ASP A O 1
ATOM 3883 N N . ASN A 1 539 ? 18.876 -7.796 11.362 1.00 88.12 539 ASN A N 1
ATOM 3884 C CA . ASN A 1 539 ? 17.522 -8.074 10.909 1.00 88.12 539 ASN A CA 1
ATOM 3885 C C . ASN A 1 539 ? 16.679 -8.607 12.078 1.00 88.12 539 ASN A C 1
ATOM 3887 O O . ASN A 1 539 ? 16.704 -9.793 12.414 1.00 88.12 539 ASN A O 1
ATOM 3891 N N . ASN A 1 540 ? 15.887 -7.719 12.682 1.00 92.44 540 ASN A N 1
ATOM 3892 C CA . ASN A 1 540 ? 15.012 -8.058 13.804 1.00 92.44 540 ASN A CA 1
ATOM 3893 C C . ASN A 1 540 ? 13.684 -8.711 13.391 1.00 92.44 540 ASN A C 1
ATOM 3895 O O . ASN A 1 540 ? 12.799 -8.828 14.232 1.00 92.44 540 ASN A O 1
ATOM 3899 N N . VAL A 1 541 ? 13.511 -9.140 12.137 1.00 91.75 541 VAL A N 1
ATOM 3900 C CA . VAL A 1 541 ? 12.244 -9.719 11.663 1.00 91.75 541 VAL A CA 1
ATOM 3901 C C . VAL A 1 541 ? 12.202 -11.224 11.886 1.00 91.75 541 VAL A C 1
ATOM 3903 O O . VAL A 1 541 ? 11.311 -11.738 12.558 1.00 91.75 541 VAL A O 1
ATOM 3906 N N . ILE A 1 542 ? 13.190 -11.940 11.360 1.00 88.38 542 ILE A N 1
ATOM 3907 C CA . ILE A 1 542 ? 13.137 -13.397 11.202 1.00 88.38 542 ILE A CA 1
ATOM 3908 C C . ILE A 1 542 ? 13.049 -14.148 12.534 1.00 88.38 542 ILE A C 1
ATOM 3910 O O . ILE A 1 542 ? 12.129 -14.937 12.749 1.00 88.38 542 ILE A O 1
ATOM 3914 N N . GLY A 1 543 ? 13.994 -13.898 13.445 1.00 89.31 543 GLY A N 1
ATOM 3915 C CA . GLY A 1 543 ? 14.043 -14.576 14.743 1.00 89.31 543 GLY A CA 1
ATOM 3916 C C . GLY A 1 543 ? 12.784 -14.334 15.583 1.00 89.31 543 GLY A C 1
ATOM 3917 O O . GLY A 1 543 ? 12.136 -15.299 15.998 1.00 89.31 543 GLY A O 1
ATOM 3918 N N . PRO A 1 544 ? 12.392 -13.069 15.818 1.00 94.19 544 PRO A N 1
ATOM 3919 C CA . PRO A 1 544 ? 11.187 -12.777 16.584 1.00 94.19 544 PRO A CA 1
ATOM 3920 C C . PRO A 1 544 ? 9.893 -13.252 15.918 1.00 94.19 544 PRO A C 1
ATOM 3922 O O . PRO A 1 544 ? 9.012 -13.743 16.623 1.00 94.19 544 PRO A O 1
ATOM 3925 N N . LEU A 1 545 ? 9.777 -13.175 14.585 1.00 94.00 545 LEU A N 1
ATOM 3926 C CA . LEU A 1 545 ? 8.607 -13.694 13.872 1.00 94.00 545 LEU A CA 1
ATOM 3927 C C . LEU A 1 545 ? 8.462 -15.200 14.088 1.00 94.00 545 LEU A C 1
ATOM 3929 O O . LEU A 1 545 ? 7.373 -15.675 14.385 1.00 94.00 545 LEU A O 1
ATOM 3933 N N . ALA A 1 546 ? 9.550 -15.954 14.018 1.00 91.56 546 ALA A N 1
ATOM 3934 C CA . ALA A 1 546 ? 9.509 -17.382 14.293 1.00 91.56 546 ALA A CA 1
ATOM 3935 C C . ALA A 1 546 ? 9.137 -17.732 15.720 1.00 91.56 546 ALA A C 1
ATOM 3937 O O . ALA A 1 546 ? 8.257 -18.565 15.926 1.00 91.56 546 ALA A O 1
ATOM 3938 N N . ALA A 1 547 ? 9.732 -17.046 16.694 1.00 93.00 547 ALA A N 1
ATOM 3939 C CA . ALA A 1 547 ? 9.355 -17.219 18.089 1.00 93.00 547 ALA A CA 1
ATOM 3940 C C . ALA A 1 547 ? 7.867 -16.896 18.306 1.00 93.00 547 ALA A C 1
ATOM 3942 O O . ALA A 1 547 ? 7.195 -17.550 19.105 1.00 93.00 547 ALA A O 1
ATOM 3943 N N . PHE A 1 548 ? 7.340 -15.887 17.607 1.00 96.00 548 PHE A N 1
ATOM 3944 C CA . PHE A 1 548 ? 5.923 -15.538 17.625 1.00 96.00 548 PHE A CA 1
ATOM 3945 C C . PHE A 1 548 ? 5.046 -16.632 17.010 1.00 96.00 548 PHE A C 1
ATOM 3947 O O . PHE A 1 548 ? 4.065 -17.029 17.637 1.00 96.00 548 PHE A O 1
ATOM 3954 N N . LEU A 1 549 ? 5.386 -17.142 15.825 1.00 94.12 549 LEU A N 1
ATOM 3955 C CA . LEU A 1 549 ? 4.618 -18.201 15.167 1.00 94.12 549 LEU A CA 1
ATOM 3956 C C . LEU A 1 549 ? 4.628 -19.493 15.993 1.00 94.12 549 LEU A C 1
ATOM 3958 O O . LEU A 1 549 ? 3.567 -20.053 16.246 1.00 94.12 549 LEU A O 1
ATOM 3962 N N . GLU A 1 550 ? 5.794 -19.923 16.481 1.00 92.25 550 GLU A N 1
ATOM 3963 C CA . GLU A 1 550 ? 5.941 -21.129 17.306 1.00 92.25 550 GLU A CA 1
ATOM 3964 C C . GLU A 1 550 ? 5.109 -21.042 18.591 1.00 92.25 550 GLU A C 1
ATOM 3966 O O . GLU A 1 550 ? 4.376 -21.967 18.928 1.00 92.25 550 GLU A O 1
ATOM 3971 N N . ARG A 1 551 ? 5.170 -19.903 19.291 1.00 94.38 551 ARG A N 1
ATOM 3972 C CA . ARG A 1 551 ? 4.451 -19.695 20.556 1.00 94.38 551 ARG A CA 1
ATOM 3973 C C . ARG A 1 551 ? 2.929 -19.680 20.393 1.00 94.38 551 ARG A C 1
ATOM 3975 O O . ARG A 1 551 ? 2.214 -19.967 21.353 1.00 94.38 551 ARG A O 1
ATOM 3982 N N . ASN A 1 552 ? 2.440 -19.281 19.223 1.00 94.75 552 ASN A N 1
ATOM 3983 C CA . ASN A 1 552 ? 1.015 -19.081 18.962 1.00 94.75 552 ASN A CA 1
ATOM 3984 C C . ASN A 1 552 ? 0.385 -20.185 18.102 1.00 94.75 552 ASN A C 1
ATOM 3986 O O . ASN A 1 552 ? -0.838 -20.212 17.957 1.00 94.75 552 ASN A O 1
ATOM 3990 N N . ALA A 1 553 ? 1.194 -21.097 17.561 1.00 90.69 553 ALA A N 1
ATOM 3991 C CA . ALA A 1 553 ? 0.721 -22.319 16.932 1.00 90.69 553 ALA A CA 1
ATOM 3992 C C . ALA A 1 553 ? 0.242 -23.320 17.999 1.00 90.69 553 ALA A C 1
ATOM 3994 O O . ALA A 1 553 ? 0.864 -23.474 19.051 1.00 90.69 553 ALA A O 1
ATOM 3995 N N . GLN A 1 554 ? -0.877 -23.995 17.728 1.00 74.50 554 GLN A N 1
ATOM 3996 C CA . GLN A 1 554 ? -1.464 -25.032 18.591 1.00 74.50 554 GLN A CA 1
ATOM 3997 C C . GLN A 1 554 ? -1.334 -26.425 17.992 1.00 74.50 554 GLN A C 1
ATOM 3999 O O . GLN A 1 554 ? -1.388 -26.541 16.742 1.00 74.50 554 GLN A O 1
#

Sequence (554 aa):
MIPGAFVEQGLVLEIWAYDRRTNQLEDRVGLDISEARLDPYVGLDWLFGTELGLTLDPVLAAGPNRRAVFYDSTDVPFIANWTPLVFARDIDAVVDAADAAVRNHNVFLGGHSMGTTFTARYASTDFDLSGAGPARPGYAKLRGLVLLEGGGGTTAGAPLTDDTLDRMIAKFDGGLYGAVKDPSSPGRCVDGTTACAIDTEATDCAGQVPPKCTLTGAAYSVTRIGSINILNPRIVAASEPSAIQGAYDPDGGENIIQADQGTPGNNAIAKVSDLNGLALLGGPSTVEGGIGSFVDDDGAVSSLAFFVATSVGAPGPMVNGLLTWQDITEGPLPPSVLPNNGPPPTALPAPVWGQEKEVTKFTRLLDAFFAGDTNFTDWYYPSSGLSVTSVAGQCSNASGGTCTVGNVGAPCGGSGQTQATADAQCSQAISLDSTALSVGRGRRDIENLTQAANVDIPVISFVGSNGLARVPGAMVPFGTSLHRCTAPSCDGVTDRVVDASTPNPAFPTLGGVAGGFEVYVSEGFAHVDVVTAEDGPDNNVIGPLAAFLERNAQ

Radius of gyration: 24.43 Å; Cα contacts (8 Å, |Δi|>4): 1318; chains: 1; bounding box: 67×60×68 Å

Solvent-accessible surface area (backbone atoms only — not comparable to full-atom values): 28053 Å² total; per-residue (Å²): 110,72,72,60,58,37,50,76,70,73,47,90,82,84,89,84,82,85,79,59,80,49,58,79,62,57,59,46,72,44,43,56,57,12,53,79,65,59,35,26,64,50,23,44,40,24,71,43,16,74,68,55,70,52,77,80,50,70,66,40,54,72,59,84,57,62,61,52,62,85,79,53,40,57,76,44,19,71,36,30,71,46,23,61,44,51,54,34,52,55,48,47,54,52,50,54,52,48,38,73,72,47,66,76,53,62,31,67,47,64,20,55,37,71,34,7,32,50,41,45,42,28,30,7,20,32,70,45,54,82,69,83,69,76,80,41,42,41,38,80,69,41,46,29,41,38,25,35,28,37,50,36,40,28,60,76,76,80,80,83,35,70,63,31,50,36,43,29,47,10,24,65,70,23,1,35,32,19,4,18,49,50,64,88,42,65,10,5,13,23,84,23,71,49,61,22,38,80,93,46,9,77,65,55,19,56,94,46,87,42,47,28,47,20,60,43,51,58,16,32,61,67,44,62,61,87,93,34,44,73,39,40,44,68,44,58,55,56,45,27,30,27,24,39,38,32,76,82,38,32,66,76,46,66,22,63,50,66,38,55,61,82,53,91,79,34,15,47,41,76,52,36,79,68,32,45,40,60,57,73,72,52,74,60,20,8,23,40,22,50,53,41,47,46,27,22,52,90,24,78,44,9,76,76,42,50,86,52,9,25,28,42,43,46,86,35,64,74,55,98,75,22,33,21,47,34,41,60,85,76,53,89,74,62,67,84,67,41,45,71,54,46,70,82,62,65,44,77,87,62,67,57,22,30,54,39,45,61,45,21,52,46,71,69,54,36,48,37,37,46,50,88,88,37,48,71,68,89,49,51,45,35,51,36,4,54,47,36,54,41,34,84,22,32,35,74,29,22,70,56,30,36,12,75,31,18,38,55,73,38,78,20,38,30,85,93,45,48,57,70,60,9,11,56,67,9,40,42,62,58,64,32,50,27,46,67,45,18,65,68,67,64,37,29,86,61,35,32,22,71,25,27,65,62,33,26,53,32,37,42,35,38,30,16,15,46,27,75,46,34,40,62,29,50,40,47,53,28,40,69,30,37,30,58,11,65,40,91,68,24,69,61,73,42,40,28,55,69,34,68,56,40,90,21,43,19,43,38,34,56,22,29,63,44,6,20,28,35,71,40,71,20,71,12,23,25,43,40,26,81,81,55,38,50,98,46,98,66,47,59,48,63,66,58,50,48,56,49,53,62,60,52,50,107

Mean predicted aligned error: 5.31 Å

Secondary structure (DSSP, 8-state):
-HHHHHHHTT----------GGGGGS--HHHHHHHTTT-HHHHHHHHHTTTTTPPPPHHHHHTTSS---PPPTTT-GGGGG--HHHHHHHHHHHHHHHHHHSSTT--EEEEETHHHHHHHHHHHBB--TT-SSS--BGGGG-SEEEEESS----S-SSPPPHHHHHHHHHIIIIIHHHHHH-TTSSEE-TTSSSEE-TTTHHHHTTTSSS--PEEP--SB--EEETTEEEESHHHHHHHHHHHHHHTT-SSSSPPTTTS-SSSTT-SHHHH-GGGGGGGGG-SSB-HHHHHHHHHBTTSTTTTT-GGG-B---EEEEEETTEEEEE-TTSSPPPGGGS-B--SPPSSSSPPP-SB------HHHHHHTTTSTT--SS--SS-BGGGGGGEE--EES-TTSEEEEESSTTSEE--TT--HHHHHHHT-EE-SS--HHHHTTS--TTT--B--GGG--S-EEEEEETTSSS-SGGGGHHHHHHSPPP-STTS-SSS-SEEETTSS-SSS-EE-HHHHTEEEEEETT--TTHHHHS-SSTT--SHHHHHHHHHHH--